Protein AF-0000000074538645 (afdb_homodimer)

Foldseek 3Di:
DAEEEEEWADEPVQQAIPSLLCLLCVQLVYHYAYQHAWYQDDDLVDTPDIGGDDLVSSLVSVVVDVVPDDHLEYEYYEHAEQSNLVSVLVCLVVDPHAYEYAHNQAAPVGHGRHDPVCLVSSLVSQLSHQEYEAEPNNCCSNPVVDLQAGSHKYWYWFDDDPQKTWIWIAGRVGDIDIDIDGDAPPDERRRLSRSLRSQLRSCRSVPDDSVVSNNVSVVQSRVQRNVADQDPVGRHHGDSNDHD/DAEEEEEWADEPVQQAIPSLLCLLCVQLVYHYAYQHAWYFDDDLVDTPDIGGDDLVSSLVSVVVDVVPDDHLEYEYYEHAEQSNLVSVLVCLVVDPHAYEYAHNQAAPVGHGRHDPVCLVSSLVSQLSHQEYEAEPNNCCSNPVVDLQAGSHKYWYFFDDDPQKTWIWIAGRVGDIDIDIDGDAPPDERGRLSRSLRSQLRSCRSVPDDSVVSNNVSVVQSRVQRNVADQDPVGRHHGDSNDHD

Organism: Campylobacter curvus (strain 525.92) (NCBI:txid360105)

InterPro domains:
  IPR004399 Hydroxymethylpyrimidine kinase/phosphomethylpyrimidine kinase domain [cd01169] (3-228)
  IPR013749 Pyridoxamine kinase/Phosphomethylpyrimidine kinase [PF08543] (11-234)
  IPR029056 Ribokinase-like [G3DSA:3.40.1190.20] (1-244)
  IPR029056 Ribokinase-like [SSF53613] (1-242)

Sequence (488 aa):
MKNILIIAGSDSAGGAGAQADIKTCEAFGCYSATAITVFVCENTQVTYDISSVPASCVDSQIRGITEELKIDAVKIGMLFDVQTIKVVEKWLPKFNVPIVIDPVCISKSNVKLIKDDAIDALRGILKFATIATPNRYEAQALFHNDFSSLVCDVIVKKHVVNGESIDTLHKKDGSQLNFATALADPFIMHGAGCTFSTAIACCLAQGLSLEESVTKAKNYVYQAIKTGLETKFGKTLLNHKVKIMKNILIIAGSDSAGGAGAQADIKTCEAFGCYSATAITVFVCENTQVTYDISSVPASCVDSQIRGITEELKIDAVKIGMLFDVQTIKVVEKWLPKFNVPIVIDPVCISKSNVKLIKDDAIDALRGILKFATIATPNRYEAQALFHNDFSSLVCDVIVKKHVVNGESIDTLHKKDGSQLNFATALADPFIMHGAGCTFSTAIACCLAQGLSLEESVTKAKNYVYQAIKTGLETKFGKTLLNHKVKI

pLDDT: mean 96.03, std 3.5, range [77.62, 99.0]

Nearest PDB structures (foldseek):
  8g1h-assembly1_A-2  TM=9.348E-01  e=2.053E-27  synthetic construct
  1ub0-assembly1_A-2  TM=8.855E-01  e=4.265E-23  Thermus thermophilus
  7r8y-assembly1_A  TM=8.612E-01  e=1.061E-20  synthetic construct
  3rm5-assembly1_B  TM=8.692E-01  e=3.159E-20  Saccharomyces cerevisiae
  1jxh-assembly1_B  TM=8.414E-01  e=2.636E-19  Salmonella enterica subsp. enterica serovar Typhimurium

Secondary structure (DSSP, 8-state):
--EEEEEEEEETTSSSHHHHHHHHHHHTT-EEEEEEEEEEEE-SS-EEEEEEPPHHHHHHHHHHHHHH---SEEEE----SHHHHHHHHHHGGG--S-EEE---SB-TTS-B-S-GGGHHHHHHHGGG-SEE--BHHHHHHHHTT--SS-SSEEEEEEEEETTEEEEEEEPTTS-EEEEEEEPPSS---TTHHHHHHHHHHHHHHTT--HHHHHHHHHHHHHHHHHT-EEETTEEEE--TT---/--EEEEEEEEETTSSSHHHHHHHHHHHTT-EEEEEEEEEEEE-SS-EEEEEEPPHHHHHHHHHHHHHH---SEEEE----SHHHHHHHHHHGGG--S-EEE---SB-TTS-B-S-GGGHHHHHHHGGG-SEE--BHHHHHHHHTT--SS-SSEEEEEEEEETTEEEEEEEPTTS-EEEEEEEPPSS---TTHHHHHHHHHHHHHHTT--HHHHHHHHHHHHHHHHHT-EEETTEEEE--TT---

Solvent-accessible surface area (backbone atoms only — not comparable to full-atom values): 24061 Å² total; per-residue (Å²): 124,46,29,33,41,33,38,15,18,35,26,15,46,23,43,21,37,44,44,20,30,44,44,33,26,55,54,72,61,30,44,50,24,43,25,60,39,28,38,38,16,18,42,100,86,47,78,79,44,76,44,82,46,58,39,68,55,34,47,43,14,47,49,24,29,60,71,35,42,69,70,35,16,32,29,35,37,34,57,49,38,47,63,44,44,52,49,50,52,70,52,53,83,77,54,94,46,54,24,28,35,27,56,56,41,40,42,98,83,70,42,77,53,41,43,78,82,19,53,62,54,54,54,63,51,41,58,71,25,53,29,34,50,27,40,62,66,33,32,41,74,72,43,65,73,53,66,82,79,43,67,30,26,35,35,39,41,66,39,81,54,96,68,22,34,33,30,40,36,40,34,54,89,62,51,73,48,78,46,75,46,70,56,52,60,51,82,51,66,57,25,47,64,43,32,31,42,37,33,28,28,53,32,43,43,71,66,43,52,69,68,58,13,48,52,52,16,51,52,49,45,43,51,12,27,47,56,35,34,76,41,74,87,39,62,55,32,56,26,59,79,54,87,125,125,46,29,34,41,34,38,15,18,37,26,15,46,23,42,21,37,43,44,21,32,44,44,35,27,54,55,72,60,32,44,49,25,41,22,60,38,30,39,39,16,18,42,101,87,46,78,78,45,77,45,81,45,59,39,67,57,34,47,42,14,46,50,23,29,59,72,35,43,68,70,34,16,32,30,35,37,32,58,49,37,47,64,45,44,53,49,48,53,70,52,52,83,75,56,94,45,55,23,28,35,28,56,55,42,39,42,99,82,69,43,77,52,41,44,77,82,19,53,62,54,54,55,63,52,41,62,71,24,53,30,35,51,27,39,64,65,33,33,40,73,72,43,66,72,55,66,82,80,43,69,30,26,35,34,40,40,71,40,81,53,96,69,22,32,33,29,40,35,41,33,53,89,61,51,73,49,78,45,76,45,69,56,52,62,52,79,49,66,56,25,46,63,44,34,30,42,36,34,27,27,53,32,44,43,70,67,44,52,70,68,56,13,48,52,53,16,52,52,49,46,42,50,13,27,47,56,36,35,76,43,74,87,39,61,54,32,56,27,58,80,55,88,126

Structure (mmCIF, N/CA/C/O backbone):
data_AF-0000000074538645-model_v1
#
loop_
_entity.id
_entity.type
_entity.pdbx_description
1 polymer 'hydroxymethylpyrimidine kinase'
#
loop_
_atom_site.group_PDB
_atom_site.id
_atom_site.type_symbol
_atom_site.label_atom_id
_atom_site.label_alt_id
_atom_site.label_comp_id
_atom_site.label_asym_id
_atom_site.label_entity_id
_atom_site.label_seq_id
_atom_site.pdbx_PDB_ins_code
_atom_site.Cartn_x
_atom_site.Cartn_y
_atom_site.Cartn_z
_atom_site.occupancy
_atom_site.B_iso_or_equiv
_atom_site.auth_seq_id
_atom_site.auth_comp_id
_atom_site.auth_asym_id
_atom_site.auth_atom_id
_atom_site.pdbx_PDB_model_num
ATOM 1 N N . MET A 1 1 ? -16.359 -1.469 -9.141 1 92.12 1 MET A N 1
ATOM 2 C CA . MET A 1 1 ? -14.922 -1.64 -8.945 1 92.12 1 MET A CA 1
ATOM 3 C C . MET A 1 1 ? -14.617 -2.969 -8.258 1 92.12 1 MET A C 1
ATOM 5 O O . MET A 1 1 ? -15.344 -3.383 -7.352 1 92.12 1 MET A O 1
ATOM 9 N N . LYS A 1 2 ? -13.695 -3.842 -8.805 1 98.12 2 LYS A N 1
ATOM 10 C CA . LYS A 1 2 ? -13.359 -5.148 -8.242 1 98.12 2 LYS A CA 1
ATOM 11 C C . LYS A 1 2 ? -12.43 -5.012 -7.043 1 98.12 2 LYS A C 1
ATOM 13 O O . LYS A 1 2 ? -11.461 -4.246 -7.082 1 98.12 2 LYS A O 1
ATOM 18 N N . ASN A 1 3 ? -12.781 -5.703 -5.961 1 98.62 3 ASN A N 1
ATOM 19 C CA . ASN A 1 3 ? -11.992 -5.672 -4.734 1 98.62 3 ASN A CA 1
ATOM 20 C C . ASN A 1 3 ? -11.031 -6.855 -4.656 1 98.62 3 ASN A C 1
ATOM 22 O O . ASN A 1 3 ? -11.453 -8.008 -4.68 1 98.62 3 ASN A O 1
ATOM 26 N N . ILE A 1 4 ? -9.773 -6.539 -4.527 1 98.88 4 ILE A N 1
ATOM 27 C CA . ILE A 1 4 ? -8.742 -7.562 -4.422 1 98.88 4 ILE A CA 1
ATOM 28 C C . ILE A 1 4 ? -8.234 -7.637 -2.982 1 98.88 4 ILE A C 1
ATOM 30 O O . ILE A 1 4 ? -7.754 -6.645 -2.434 1 98.88 4 ILE A O 1
ATOM 34 N N . LEU A 1 5 ? -8.336 -8.789 -2.33 1 98.88 5 LEU A N 1
ATOM 35 C CA . LEU A 1 5 ? -7.684 -9.047 -1.051 1 98.88 5 LEU A CA 1
ATOM 36 C C . LEU A 1 5 ? -6.238 -9.484 -1.255 1 98.88 5 LEU A C 1
ATOM 38 O O . LEU A 1 5 ? -5.98 -10.539 -1.84 1 98.88 5 LEU A O 1
ATOM 42 N N . ILE A 1 6 ? -5.379 -8.664 -0.814 1 98.88 6 ILE A N 1
ATOM 43 C CA . ILE A 1 6 ? -3.951 -8.953 -0.901 1 98.88 6 ILE A CA 1
ATOM 44 C C . ILE A 1 6 ? -3.436 -9.43 0.455 1 98.88 6 ILE A C 1
ATOM 46 O O . ILE A 1 6 ? -3.531 -8.703 1.45 1 98.88 6 ILE A O 1
ATOM 50 N N . ILE A 1 7 ? -2.932 -10.609 0.54 1 98.88 7 ILE A N 1
ATOM 51 C CA . ILE A 1 7 ? -2.242 -11.148 1.705 1 98.88 7 ILE A CA 1
ATOM 52 C C . ILE A 1 7 ? -0.761 -11.344 1.385 1 98.88 7 ILE A C 1
ATOM 54 O O . ILE A 1 7 ? -0.385 -12.305 0.715 1 98.88 7 ILE A O 1
ATOM 58 N N . ALA A 1 8 ? 0.066 -10.438 1.857 1 98.56 8 ALA A N 1
ATOM 59 C CA . ALA A 1 8 ? 1.446 -10.461 1.381 1 98.56 8 ALA A CA 1
ATOM 60 C C . ALA A 1 8 ? 2.365 -9.703 2.336 1 98.56 8 ALA A C 1
ATOM 62 O O . ALA A 1 8 ? 1.897 -9.039 3.268 1 98.56 8 ALA A O 1
ATOM 63 N N . GLY A 1 9 ? 3.627 -9.875 2.158 1 97.94 9 GLY A N 1
ATOM 64 C CA . GLY A 1 9 ? 4.609 -9.109 2.908 1 97.94 9 GLY A CA 1
ATOM 65 C C . GLY A 1 9 ? 4.703 -7.664 2.459 1 97.94 9 GLY A C 1
ATOM 66 O O . GLY A 1 9 ? 4.172 -7.297 1.409 1 97.94 9 GLY A O 1
ATOM 67 N N . SER A 1 10 ? 5.355 -6.891 3.322 1 97.88 10 SER A N 1
ATOM 68 C CA . SER A 1 10 ? 5.598 -5.477 3.043 1 97.88 10 SER A CA 1
ATOM 69 C C . SER A 1 10 ? 7.047 -5.234 2.631 1 97.88 10 SER A C 1
ATOM 71 O O . SER A 1 10 ? 7.973 -5.66 3.324 1 97.88 10 SER A O 1
ATOM 73 N N . ASP A 1 11 ? 7.191 -4.617 1.518 1 96.44 11 ASP A N 1
ATOM 74 C CA . ASP A 1 11 ? 8.484 -4.121 1.053 1 96.44 11 ASP A CA 1
ATOM 75 C C . ASP A 1 11 ? 8.594 -2.607 1.244 1 96.44 11 ASP A C 1
ATOM 77 O O . ASP A 1 11 ? 7.988 -1.837 0.495 1 96.44 11 ASP A O 1
ATOM 81 N N . SER A 1 12 ? 9.461 -2.174 2.102 1 93.19 12 SER A N 1
ATOM 82 C CA . SER A 1 12 ? 9.539 -0.77 2.494 1 93.19 12 SER A CA 1
ATOM 83 C C . SER A 1 12 ? 9.875 0.12 1.302 1 93.19 12 SER A C 1
ATOM 85 O O . SER A 1 12 ? 9.305 1.206 1.152 1 93.19 12 SER A O 1
ATOM 87 N N . ALA A 1 13 ? 10.664 -0.331 0.409 1 93.88 13 ALA A N 1
ATOM 88 C CA . ALA A 1 13 ? 11.102 0.474 -0.729 1 93.88 13 ALA A CA 1
ATOM 89 C C . ALA A 1 13 ? 9.977 0.643 -1.745 1 93.88 13 ALA A C 1
ATOM 91 O O . ALA A 1 13 ? 10.039 1.517 -2.613 1 93.88 13 ALA A O 1
ATOM 92 N N . GLY A 1 14 ? 8.969 -0.207 -1.616 1 95 14 GLY A N 1
ATOM 93 C CA . GLY A 1 14 ? 7.742 -0.015 -2.377 1 95 14 GLY A CA 1
ATOM 94 C C . GLY A 1 14 ? 7.781 -0.667 -3.746 1 95 14 GLY A C 1
ATOM 95 O O . GLY A 1 14 ? 6.871 -0.48 -4.555 1 95 14 GLY A O 1
ATOM 96 N N . GLY A 1 15 ? 8.844 -1.394 -4.02 1 96.19 15 GLY A N 1
ATOM 97 C CA . GLY A 1 15 ? 9 -2 -5.336 1 96.19 15 GLY A CA 1
ATOM 98 C C . GLY A 1 15 ? 8.438 -3.406 -5.41 1 96.19 15 GLY A C 1
ATOM 99 O O . GLY A 1 15 ? 8.211 -3.934 -6.504 1 96.19 15 GLY A O 1
ATOM 100 N N . ALA A 1 16 ? 8.219 -4.02 -4.309 1 97.06 16 ALA A N 1
ATOM 101 C CA . ALA A 1 16 ? 7.664 -5.363 -4.199 1 97.06 16 ALA A CA 1
ATOM 102 C C . ALA A 1 16 ? 6.621 -5.441 -3.09 1 97.06 16 ALA A C 1
ATOM 104 O O . ALA A 1 16 ? 6.113 -4.41 -2.637 1 97.06 16 ALA A O 1
ATOM 105 N N . GLY A 1 17 ? 6.168 -6.617 -2.814 1 97.69 17 GLY A N 1
ATOM 106 C CA . GLY A 1 17 ? 5.27 -6.816 -1.688 1 97.69 17 GLY A CA 1
ATOM 107 C C . GLY A 1 17 ? 3.908 -6.172 -1.888 1 97.69 17 GLY A C 1
ATOM 108 O O . GLY A 1 17 ? 3.471 -5.973 -3.023 1 97.69 17 GLY A O 1
ATOM 109 N N . ALA A 1 18 ? 3.281 -5.902 -0.729 1 98.5 18 ALA A N 1
ATOM 110 C CA . ALA A 1 18 ? 1.939 -5.328 -0.724 1 98.5 18 ALA A CA 1
ATOM 111 C C . ALA A 1 18 ? 1.924 -3.967 -1.415 1 98.5 18 ALA A C 1
ATOM 113 O O . ALA A 1 18 ? 0.933 -3.598 -2.051 1 98.5 18 ALA A O 1
ATOM 114 N N . GLN A 1 19 ? 3.061 -3.242 -1.315 1 98.56 19 GLN A N 1
ATOM 115 C CA . GLN A 1 19 ? 3.152 -1.935 -1.957 1 98.56 19 GLN A CA 1
ATOM 116 C C . GLN A 1 19 ? 3.047 -2.057 -3.475 1 98.56 19 GLN A C 1
ATOM 118 O O . GLN A 1 19 ? 2.281 -1.331 -4.109 1 98.56 19 GLN A O 1
ATOM 123 N N . ALA A 1 20 ? 3.783 -3 -4.031 1 98.5 20 ALA A N 1
ATOM 124 C CA . ALA A 1 20 ? 3.689 -3.252 -5.469 1 98.5 20 ALA A CA 1
ATOM 125 C C . ALA A 1 20 ? 2.299 -3.754 -5.848 1 98.5 20 ALA A C 1
ATOM 127 O O . ALA A 1 20 ? 1.786 -3.426 -6.922 1 98.5 20 ALA A O 1
ATOM 128 N N . ASP A 1 21 ? 1.73 -4.555 -4.98 1 98.81 21 ASP A N 1
ATOM 129 C CA . ASP A 1 21 ? 0.391 -5.082 -5.227 1 98.81 21 ASP A CA 1
ATOM 130 C C . ASP A 1 21 ? -0.635 -3.955 -5.309 1 98.81 21 ASP A C 1
ATOM 132 O O . ASP A 1 21 ? -1.47 -3.934 -6.215 1 98.81 21 ASP A O 1
ATOM 136 N N . ILE A 1 22 ? -0.554 -3.033 -4.359 1 98.81 22 ILE A N 1
ATOM 137 C CA . ILE A 1 22 ? -1.478 -1.903 -4.348 1 98.81 22 ILE A CA 1
ATOM 138 C C . ILE A 1 22 ? -1.308 -1.082 -5.621 1 98.81 22 ILE A C 1
ATOM 140 O O . ILE A 1 22 ? -2.293 -0.728 -6.273 1 98.81 22 ILE A O 1
ATOM 144 N N . LYS A 1 23 ? -0.077 -0.756 -6 1 98.69 23 LYS A N 1
ATOM 145 C CA . LYS A 1 23 ? 0.194 0.015 -7.207 1 98.69 23 LYS A CA 1
ATOM 146 C C . LYS A 1 23 ? -0.346 -0.697 -8.445 1 98.69 23 LYS A C 1
ATOM 148 O O . LYS A 1 23 ? -0.888 -0.057 -9.352 1 98.69 23 LYS A O 1
ATOM 153 N N . THR A 1 24 ? -0.209 -2.025 -8.484 1 98.75 24 THR A N 1
ATOM 154 C CA . THR A 1 24 ? -0.714 -2.811 -9.602 1 98.75 24 THR A CA 1
ATOM 155 C C . THR A 1 24 ? -2.236 -2.74 -9.672 1 98.75 24 THR A C 1
ATOM 157 O O . THR A 1 24 ? -2.811 -2.561 -10.742 1 98.75 24 THR A O 1
ATOM 160 N N . CYS A 1 25 ? -2.908 -2.871 -8.516 1 98.69 25 CYS A N 1
ATOM 161 C CA . CYS A 1 25 ? -4.363 -2.77 -8.477 1 98.69 25 CYS A CA 1
ATOM 162 C C . CYS A 1 25 ? -4.828 -1.418 -9.008 1 98.69 25 CYS A C 1
ATOM 164 O O . CYS A 1 25 ? -5.801 -1.344 -9.766 1 98.69 25 CYS A O 1
ATOM 166 N N . GLU A 1 26 ? -4.086 -0.381 -8.578 1 97.81 26 GLU A N 1
ATOM 167 C CA . GLU A 1 26 ? -4.434 0.942 -9.086 1 97.81 26 GLU A CA 1
ATOM 168 C C . GLU A 1 26 ? -4.344 0.987 -10.609 1 97.81 26 GLU A C 1
ATOM 170 O O . GLU A 1 26 ? -5.219 1.554 -11.273 1 97.81 26 GLU A O 1
ATOM 175 N N . ALA A 1 27 ? -3.312 0.423 -11.141 1 97.81 27 ALA A N 1
ATOM 176 C CA . ALA A 1 27 ? -3.111 0.427 -12.586 1 97.81 27 ALA A CA 1
ATOM 177 C C . ALA A 1 27 ? -4.238 -0.312 -13.305 1 97.81 27 ALA A C 1
ATOM 179 O O . ALA A 1 27 ? -4.645 0.075 -14.398 1 97.81 27 ALA A O 1
ATOM 180 N N . PHE A 1 28 ? -4.773 -1.33 -12.719 1 98.19 28 PHE A N 1
ATOM 181 C CA . PHE A 1 28 ? -5.77 -2.176 -13.367 1 98.19 28 PHE A CA 1
ATOM 182 C C . PHE A 1 28 ? -7.18 -1.734 -12.984 1 98.19 28 PHE A C 1
ATOM 184 O O . PHE A 1 28 ? -8.156 -2.389 -13.344 1 98.19 28 PHE A O 1
ATOM 191 N N . GLY A 1 29 ? -7.309 -0.666 -12.203 1 97 29 GLY A N 1
ATOM 192 C CA . GLY A 1 29 ? -8.609 -0.129 -11.836 1 97 29 GLY A CA 1
ATOM 193 C C . GLY A 1 29 ? -9.32 -0.963 -10.789 1 97 29 GLY A C 1
ATOM 194 O O . GLY A 1 29 ? -10.555 -1.032 -10.781 1 97 29 GLY A O 1
ATOM 195 N N . CYS A 1 30 ? -8.617 -1.635 -9.961 1 98.25 30 CYS A N 1
ATOM 196 C CA . CYS A 1 30 ? -9.172 -2.449 -8.883 1 98.25 30 CYS A CA 1
ATOM 197 C C . CYS A 1 30 ? -8.898 -1.812 -7.523 1 98.25 30 CYS A C 1
ATOM 199 O O . CYS A 1 30 ? -7.98 -1.005 -7.383 1 98.25 30 CYS A O 1
ATOM 201 N N . TYR A 1 31 ? -9.758 -2.074 -6.57 1 98.44 31 TYR A N 1
ATOM 202 C CA . TYR A 1 31 ? -9.539 -1.679 -5.184 1 98.44 31 TYR A CA 1
ATOM 203 C C . TYR A 1 31 ? -8.742 -2.74 -4.434 1 98.44 31 TYR A C 1
ATOM 205 O O . TYR A 1 31 ? -8.977 -3.939 -4.609 1 98.44 31 TYR A O 1
ATOM 213 N N . SER A 1 32 ? -7.797 -2.281 -3.633 1 98.31 32 SER A N 1
ATOM 214 C CA . SER A 1 32 ? -6.965 -3.242 -2.914 1 98.31 32 SER A CA 1
ATOM 215 C C . SER A 1 32 ? -7.102 -3.07 -1.405 1 98.31 32 SER A C 1
ATOM 217 O O . SER A 1 32 ? -7.031 -1.951 -0.894 1 98.31 32 SER A O 1
ATOM 219 N N . ALA A 1 33 ? -7.328 -4.098 -0.748 1 98.25 33 ALA A N 1
ATOM 220 C CA . ALA A 1 33 ? -7.172 -4.242 0.697 1 98.25 33 ALA A CA 1
ATOM 221 C C . ALA A 1 33 ? -6.039 -5.215 1.03 1 98.25 33 ALA A C 1
ATOM 223 O O . ALA A 1 33 ? -5.789 -6.164 0.287 1 98.25 33 ALA A O 1
ATOM 224 N N . THR A 1 34 ? -5.336 -4.898 2.137 1 98.44 34 THR A N 1
ATOM 225 C CA . THR A 1 34 ? -4.121 -5.676 2.336 1 98.44 34 THR A CA 1
ATOM 226 C C . THR A 1 34 ? -4.059 -6.23 3.756 1 98.44 34 THR A C 1
ATOM 228 O O . THR A 1 34 ? -4.406 -5.539 4.715 1 98.44 34 THR A O 1
ATOM 231 N N . ALA A 1 35 ? -3.719 -7.445 3.895 1 98.38 35 ALA A N 1
ATOM 232 C CA . ALA A 1 35 ? -3.242 -8.078 5.121 1 98.38 35 ALA A CA 1
ATOM 233 C C . ALA A 1 35 ? -1.743 -8.352 5.051 1 98.38 35 ALA A C 1
ATOM 235 O O . ALA A 1 35 ? -1.306 -9.273 4.355 1 98.38 35 ALA A O 1
ATOM 236 N N . ILE A 1 36 ? -0.997 -7.551 5.773 1 98.44 36 ILE A N 1
ATOM 237 C CA . ILE A 1 36 ? 0.459 -7.645 5.75 1 98.44 36 ILE A CA 1
ATOM 238 C C . ILE A 1 36 ? 0.918 -8.805 6.621 1 98.44 36 ILE A C 1
ATOM 240 O O . ILE A 1 36 ? 0.479 -8.945 7.766 1 98.44 36 ILE A O 1
ATOM 244 N N . THR A 1 37 ? 1.851 -9.578 6.117 1 98.06 37 THR A N 1
ATOM 245 C CA . THR A 1 37 ? 2.193 -10.828 6.785 1 98.06 37 THR A CA 1
ATOM 246 C C . THR A 1 37 ? 3.607 -10.766 7.359 1 98.06 37 THR A C 1
ATOM 248 O O . THR A 1 37 ? 3.945 -11.516 8.281 1 98.06 37 THR A O 1
ATOM 251 N N . VAL A 1 38 ? 4.426 -9.992 6.789 1 97.38 38 VAL A N 1
ATOM 252 C CA . VAL A 1 38 ? 5.832 -9.891 7.156 1 97.38 38 VAL A CA 1
ATOM 253 C C . VAL A 1 38 ? 6.41 -8.578 6.637 1 97.38 38 VAL A C 1
ATOM 255 O O . VAL A 1 38 ? 5.949 -8.047 5.621 1 97.38 38 VAL A O 1
ATOM 258 N N . PHE A 1 39 ? 7.387 -8.031 7.383 1 96.38 39 PHE A N 1
ATOM 259 C CA . PHE A 1 39 ? 8.156 -6.883 6.914 1 96.38 39 PHE A CA 1
ATOM 260 C C . PHE A 1 39 ? 9.492 -7.332 6.332 1 96.38 39 PHE A C 1
ATOM 262 O O . PHE A 1 39 ? 10.273 -8.016 7 1 96.38 39 PHE A O 1
ATOM 269 N N . VAL A 1 40 ? 9.648 -6.992 5.145 1 95 40 VAL A N 1
ATOM 270 C CA . VAL A 1 40 ? 10.984 -7.09 4.555 1 95 40 VAL A CA 1
ATOM 271 C C . VAL A 1 40 ? 11.586 -5.695 4.41 1 95 40 VAL A C 1
ATOM 273 O O . VAL A 1 40 ? 11.289 -4.977 3.457 1 95 40 VAL A O 1
ATOM 276 N N . CYS A 1 41 ? 12.383 -5.367 5.371 1 94.44 41 CYS A N 1
ATOM 277 C CA . CYS A 1 41 ? 13.086 -4.09 5.344 1 94.44 41 CYS A CA 1
ATOM 278 C C . CYS A 1 41 ? 14.336 -4.172 4.473 1 94.44 41 CYS A C 1
ATOM 280 O O . CYS A 1 41 ? 15.383 -4.633 4.93 1 94.44 41 CYS A O 1
ATOM 282 N N . GLU A 1 42 ? 14.117 -3.656 3.242 1 90.5 42 GLU A N 1
ATOM 283 C CA . GLU A 1 42 ? 15.18 -3.877 2.268 1 90.5 42 GLU A CA 1
ATOM 284 C C . GLU A 1 42 ? 15.211 -2.766 1.222 1 90.5 42 GLU A C 1
ATOM 286 O O . GLU A 1 42 ? 14.328 -1.908 1.194 1 90.5 42 GLU A O 1
ATOM 291 N N . ASN A 1 43 ? 16.281 -2.682 0.558 1 90.5 43 ASN A N 1
ATOM 292 C CA . ASN A 1 43 ? 16.344 -2.092 -0.775 1 90.5 43 ASN A CA 1
ATOM 293 C C . ASN A 1 43 ? 16.672 -3.137 -1.836 1 90.5 43 ASN A C 1
ATOM 295 O O . ASN A 1 43 ? 16.594 -4.34 -1.576 1 90.5 43 ASN A O 1
ATOM 299 N N . THR A 1 44 ? 16.859 -2.623 -3.088 1 91 44 THR A N 1
ATOM 300 C CA . THR A 1 44 ? 17.016 -3.588 -4.172 1 91 44 THR A CA 1
ATOM 301 C C . THR A 1 44 ? 18.359 -4.293 -4.074 1 91 44 THR A C 1
ATOM 303 O O . THR A 1 44 ? 18.609 -5.285 -4.766 1 91 44 THR A O 1
ATOM 306 N N . GLN A 1 45 ? 19.25 -3.861 -3.117 1 90 45 GLN A N 1
ATOM 307 C CA . GLN A 1 45 ? 20.594 -4.422 -3.014 1 90 45 GLN A CA 1
ATOM 308 C C . GLN A 1 45 ? 20.75 -5.242 -1.737 1 90 45 GLN A C 1
ATOM 310 O O . GLN A 1 45 ? 21.547 -6.184 -1.692 1 90 45 GLN A O 1
ATOM 315 N N . VAL A 1 46 ? 20.062 -4.805 -0.705 1 88.75 46 VAL A N 1
ATOM 316 C CA . VAL A 1 46 ? 20.328 -5.352 0.621 1 88.75 46 VAL A CA 1
ATOM 317 C C . VAL A 1 46 ? 19.016 -5.555 1.373 1 88.75 46 VAL A C 1
ATOM 319 O O . VAL A 1 46 ? 18.109 -4.715 1.303 1 88.75 46 VAL A O 1
ATOM 322 N N . THR A 1 47 ? 18.875 -6.73 2 1 90.19 47 THR A N 1
ATOM 323 C CA . THR A 1 47 ? 17.828 -6.926 3.006 1 90.19 47 THR A CA 1
ATOM 324 C C . THR A 1 47 ? 18.359 -6.613 4.402 1 90.19 47 THR A C 1
ATOM 326 O O . THR A 1 47 ? 19.281 -7.285 4.887 1 90.19 47 THR A O 1
ATOM 329 N N . TYR A 1 48 ? 17.844 -5.672 5.105 1 89.94 48 TYR A N 1
ATOM 330 C CA . TYR A 1 48 ? 18.328 -5.207 6.406 1 89.94 48 TYR A CA 1
ATOM 331 C C . TYR A 1 48 ? 17.672 -6 7.535 1 89.94 48 TYR A C 1
ATOM 333 O O . TYR A 1 48 ? 18.312 -6.262 8.562 1 89.94 48 TYR A O 1
ATOM 341 N N . ASP A 1 49 ? 16.484 -6.305 7.281 1 91.75 49 ASP A N 1
ATOM 342 C CA . ASP A 1 49 ? 15.711 -6.949 8.344 1 91.75 49 ASP A CA 1
ATOM 343 C C . ASP A 1 49 ? 14.477 -7.645 7.777 1 91.75 49 ASP A C 1
ATOM 345 O O . ASP A 1 49 ? 13.93 -7.219 6.758 1 91.75 49 ASP A O 1
ATOM 349 N N . ILE A 1 50 ? 14.156 -8.781 8.344 1 92.19 50 ILE A N 1
ATOM 350 C CA . ILE A 1 50 ? 12.875 -9.453 8.133 1 92.19 50 ILE A CA 1
ATOM 351 C C . ILE A 1 50 ? 12.148 -9.609 9.469 1 92.19 50 ILE A C 1
ATOM 353 O O . ILE A 1 50 ? 12.68 -10.219 10.398 1 92.19 50 ILE A O 1
ATOM 357 N N . SER A 1 51 ? 11.023 -9 9.594 1 92.56 51 SER A N 1
ATOM 358 C CA . SER A 1 51 ? 10.273 -9.008 10.844 1 92.56 51 SER A CA 1
ATOM 359 C C . SER A 1 51 ? 8.883 -9.609 10.656 1 92.56 51 SER A C 1
ATOM 361 O O . SER A 1 51 ? 8.094 -9.109 9.852 1 92.56 51 SER A O 1
ATOM 363 N N . SER A 1 52 ? 8.594 -10.594 11.484 1 92.88 52 SER A N 1
ATOM 364 C CA . SER A 1 52 ? 7.301 -11.25 11.367 1 92.88 52 SER A CA 1
ATOM 365 C C . SER A 1 52 ? 6.184 -10.391 11.938 1 92.88 52 SER A C 1
ATOM 367 O O . SER A 1 52 ? 6.406 -9.609 12.867 1 92.88 52 SER A O 1
ATOM 369 N N . VAL A 1 53 ? 5.066 -10.492 11.352 1 95.88 53 VAL A N 1
ATOM 370 C CA . VAL A 1 53 ? 3.818 -9.992 11.914 1 95.88 53 VAL A CA 1
ATOM 371 C C . VAL A 1 53 ? 3.096 -11.109 12.656 1 95.88 53 VAL A C 1
ATOM 373 O O . VAL A 1 53 ? 2.961 -12.219 12.133 1 95.88 53 VAL A O 1
ATOM 376 N N . PRO A 1 54 ? 2.672 -10.836 13.891 1 96.06 54 PRO A N 1
ATOM 377 C CA . PRO A 1 54 ? 1.971 -11.906 14.609 1 96.06 54 PRO A CA 1
ATOM 378 C C . PRO A 1 54 ? 0.784 -12.453 13.82 1 96.06 54 PRO A C 1
ATOM 380 O O . PRO A 1 54 ? 0.021 -11.688 13.227 1 96.06 54 PRO A O 1
ATOM 383 N N . ALA A 1 55 ? 0.647 -13.82 13.859 1 97.19 55 ALA A N 1
ATOM 384 C CA . ALA A 1 55 ? -0.408 -14.484 13.102 1 97.19 55 ALA A CA 1
ATOM 385 C C . ALA A 1 55 ? -1.784 -13.953 13.492 1 97.19 55 ALA A C 1
ATOM 387 O O . ALA A 1 55 ? -2.68 -13.852 12.648 1 97.19 55 ALA A O 1
ATOM 388 N N . SER A 1 56 ? -1.953 -13.633 14.75 1 97.06 56 SER A N 1
ATOM 389 C CA . SER A 1 56 ? -3.223 -13.094 15.227 1 97.06 56 SER A CA 1
ATOM 390 C C . SER A 1 56 ? -3.537 -11.75 14.57 1 97.06 56 SER A C 1
ATOM 392 O O . SER A 1 56 ? -4.699 -11.438 14.312 1 97.06 56 SER A O 1
ATOM 394 N N . CYS A 1 57 ? -2.479 -10.953 14.344 1 96.81 57 CYS A N 1
ATOM 395 C CA . CYS A 1 57 ? -2.654 -9.68 13.648 1 96.81 57 CYS A CA 1
ATOM 396 C C . CYS A 1 57 ? -3.074 -9.906 12.203 1 96.81 57 CYS A C 1
ATOM 398 O O . CYS A 1 57 ? -3.959 -9.219 11.695 1 96.81 57 CYS A O 1
ATOM 400 N N . VAL A 1 58 ? -2.498 -10.891 11.555 1 97.94 58 VAL A N 1
ATOM 401 C CA . VAL A 1 58 ? -2.869 -11.234 10.188 1 97.94 58 VAL A CA 1
ATOM 402 C C . VAL A 1 58 ? -4.336 -11.648 10.133 1 97.94 58 VAL A C 1
ATOM 404 O O . VAL A 1 58 ? -5.086 -11.203 9.266 1 97.94 58 VAL A O 1
ATOM 407 N N . ASP A 1 59 ? -4.719 -12.445 11.117 1 98 59 ASP A N 1
ATOM 408 C CA . ASP A 1 59 ? -6.102 -12.898 11.227 1 98 59 ASP A CA 1
ATOM 409 C C . ASP A 1 59 ? -7.059 -11.711 11.359 1 98 59 ASP A C 1
ATOM 411 O O . ASP A 1 59 ? -8.078 -11.656 10.672 1 98 59 ASP A O 1
ATOM 415 N N . SER A 1 60 ? -6.707 -10.805 12.211 1 97.38 60 SER A N 1
ATOM 416 C CA . SER A 1 60 ? -7.539 -9.633 12.477 1 97.38 60 SER A CA 1
ATOM 417 C C . SER A 1 60 ? -7.652 -8.742 11.234 1 97.38 60 SER A C 1
ATOM 419 O O . SER A 1 60 ? -8.711 -8.172 10.977 1 97.38 60 SER A O 1
ATOM 421 N N . GLN A 1 61 ? -6.562 -8.578 10.523 1 97.69 61 GLN A N 1
ATOM 422 C CA . GLN A 1 61 ? -6.59 -7.809 9.281 1 97.69 61 GLN A CA 1
ATOM 423 C C . GLN A 1 61 ? -7.582 -8.398 8.289 1 97.69 61 GLN A C 1
ATOM 425 O O . GLN A 1 61 ? -8.438 -7.691 7.754 1 97.69 61 GLN A O 1
ATOM 430 N N . ILE A 1 62 ? -7.469 -9.719 8.062 1 98.12 62 ILE A N 1
ATOM 431 C CA . ILE A 1 62 ? -8.328 -10.383 7.086 1 98.12 62 ILE A CA 1
ATOM 432 C C . ILE A 1 62 ? -9.789 -10.281 7.523 1 98.12 62 ILE A C 1
ATOM 434 O O . ILE A 1 62 ? -10.672 -10.039 6.703 1 98.12 62 ILE A O 1
ATOM 438 N N . ARG A 1 63 ? -10.031 -10.422 8.781 1 96.5 63 ARG A N 1
ATOM 439 C CA . ARG A 1 63 ? -11.383 -10.312 9.32 1 96.5 63 ARG A CA 1
ATOM 440 C C . ARG A 1 63 ? -11.984 -8.945 9.008 1 96.5 63 ARG A C 1
ATOM 442 O O . ARG A 1 63 ? -13.102 -8.852 8.484 1 96.5 63 ARG A O 1
ATOM 449 N N . GLY A 1 64 ? -11.242 -7.891 9.344 1 95.44 64 GLY A N 1
ATOM 450 C CA . GLY A 1 64 ? -11.727 -6.547 9.062 1 95.44 64 GLY A CA 1
ATOM 451 C C . GLY A 1 64 ? -12.047 -6.316 7.598 1 95.44 64 GLY A C 1
ATOM 452 O O . GLY A 1 64 ? -13.062 -5.699 7.27 1 95.44 64 GLY A O 1
ATOM 453 N N . ILE A 1 65 ? -11.242 -6.82 6.727 1 97.44 65 ILE A N 1
ATOM 454 C CA . ILE A 1 65 ? -11.398 -6.66 5.285 1 97.44 65 ILE A CA 1
ATOM 455 C C . ILE A 1 65 ? -12.656 -7.391 4.82 1 97.44 65 ILE A C 1
ATOM 457 O O . ILE A 1 65 ? -13.5 -6.812 4.129 1 97.44 65 ILE A O 1
ATOM 461 N N . THR A 1 66 ? -12.797 -8.641 5.211 1 96.94 66 THR A N 1
ATOM 462 C CA . THR A 1 66 ? -13.836 -9.516 4.672 1 96.94 66 THR A CA 1
ATOM 463 C C . THR A 1 66 ? -15.203 -9.109 5.203 1 96.94 66 THR A C 1
ATOM 465 O O . THR A 1 66 ? -16.219 -9.344 4.543 1 96.94 66 THR A O 1
ATOM 468 N N . GLU A 1 67 ? -15.227 -8.484 6.301 1 96.38 67 GLU A N 1
ATOM 469 C CA . GLU A 1 67 ? -16.5 -8.047 6.875 1 96.38 67 GLU A CA 1
ATOM 470 C C . GLU A 1 67 ? -17.078 -6.875 6.098 1 96.38 67 GLU A C 1
ATOM 472 O O . GLU A 1 67 ? -18.297 -6.691 6.055 1 96.38 67 GLU A O 1
ATOM 477 N N . GLU A 1 68 ? -16.297 -6.195 5.453 1 96.25 68 GLU A N 1
ATOM 478 C CA . GLU A 1 68 ? -16.766 -4.969 4.816 1 96.25 68 GLU A CA 1
ATOM 479 C C . GLU A 1 68 ? -16.781 -5.105 3.297 1 96.25 68 GLU A C 1
ATOM 481 O O . GLU A 1 68 ? -17.688 -4.609 2.629 1 96.25 68 GLU A O 1
ATOM 486 N N . LEU A 1 69 ? -15.805 -5.75 2.76 1 97.69 69 LEU A N 1
ATOM 487 C CA . LEU A 1 69 ? -15.633 -5.762 1.312 1 97.69 69 LEU A CA 1
ATOM 488 C C . LEU A 1 69 ? -16.156 -7.062 0.713 1 97.69 69 LEU A C 1
ATOM 490 O O . LEU A 1 69 ? -15.984 -8.133 1.295 1 97.69 69 LEU A O 1
ATOM 494 N N . LYS A 1 70 ? -16.844 -6.934 -0.378 1 97.88 70 LYS A N 1
ATOM 495 C CA . LYS A 1 70 ? -17.031 -8.094 -1.242 1 97.88 70 LYS A CA 1
ATOM 496 C C . LYS A 1 70 ? -15.742 -8.414 -2.01 1 97.88 70 LYS A C 1
ATOM 498 O O . LYS A 1 70 ? -15.32 -7.633 -2.869 1 97.88 70 LYS A O 1
ATOM 503 N N . ILE A 1 71 ? -15.211 -9.531 -1.716 1 98.5 71 ILE A N 1
ATOM 504 C CA . ILE A 1 71 ? -13.938 -9.891 -2.324 1 98.5 71 ILE A CA 1
ATOM 505 C C . ILE A 1 71 ? -14.18 -10.508 -3.699 1 98.5 71 ILE A C 1
ATOM 507 O O . ILE A 1 71 ? -14.984 -11.43 -3.84 1 98.5 71 ILE A O 1
ATOM 511 N N . ASP A 1 72 ? -13.406 -9.977 -4.715 1 98.88 72 ASP A N 1
ATOM 512 C CA . ASP A 1 72 ? -13.578 -10.461 -6.078 1 98.88 72 ASP A CA 1
ATOM 513 C C . ASP A 1 72 ? -12.414 -11.344 -6.5 1 98.88 72 ASP A C 1
ATOM 515 O O . ASP A 1 72 ? -12.516 -12.102 -7.469 1 98.88 72 ASP A O 1
ATOM 519 N N . ALA A 1 73 ? -11.32 -11.289 -5.836 1 98.94 73 ALA A N 1
ATOM 520 C CA . ALA A 1 73 ? -10.156 -12.156 -5.992 1 98.94 73 ALA A CA 1
ATOM 521 C C . ALA A 1 73 ? -9.227 -12.047 -4.785 1 98.94 73 ALA A C 1
ATOM 523 O O . ALA A 1 73 ? -9.258 -11.055 -4.059 1 98.94 73 ALA A O 1
ATOM 524 N N . VAL A 1 74 ? -8.422 -13.078 -4.566 1 98.94 74 VAL A N 1
ATOM 525 C CA . VAL A 1 74 ? -7.414 -13.102 -3.512 1 98.94 74 VAL A CA 1
ATOM 526 C C . VAL A 1 74 ? -6.027 -13.281 -4.129 1 98.94 74 VAL A C 1
ATOM 528 O O . VAL A 1 74 ? -5.832 -14.141 -4.992 1 98.94 74 VAL A O 1
ATOM 531 N N . LYS A 1 75 ? -5.16 -12.422 -3.809 1 98.94 75 LYS A N 1
ATOM 532 C CA . LYS A 1 75 ? -3.748 -12.578 -4.148 1 98.94 75 LYS A CA 1
ATOM 533 C C . LYS A 1 75 ? -2.908 -12.836 -2.902 1 98.94 75 LYS A C 1
ATOM 535 O O . LYS A 1 75 ? -2.938 -12.055 -1.951 1 98.94 75 LYS A O 1
ATOM 540 N N . ILE A 1 76 ? -2.197 -13.922 -2.879 1 98.94 76 ILE A N 1
ATOM 541 C CA . ILE A 1 76 ? -1.318 -14.297 -1.775 1 98.94 76 ILE A CA 1
ATOM 542 C C . ILE A 1 76 ? 0.139 -14.156 -2.211 1 98.94 76 ILE A C 1
ATOM 544 O O . ILE A 1 76 ? 0.528 -14.664 -3.266 1 98.94 76 ILE A O 1
ATOM 548 N N . GLY A 1 77 ? 0.875 -13.422 -1.425 1 98.56 77 GLY A N 1
ATOM 549 C CA . GLY A 1 77 ? 2.314 -13.297 -1.588 1 98.56 77 GLY A CA 1
ATOM 550 C C . GLY A 1 77 ? 3.1 -13.969 -0.474 1 98.56 77 GLY A C 1
ATOM 551 O O . GLY A 1 77 ? 2.768 -15.078 -0.053 1 98.56 77 GLY A O 1
ATOM 552 N N . MET A 1 78 ? 4.129 -13.352 -0.005 1 97.75 78 MET A N 1
ATOM 553 C CA . MET A 1 78 ? 5.078 -13.93 0.943 1 97.75 78 MET A CA 1
ATOM 554 C C . MET A 1 78 ? 4.387 -14.281 2.256 1 97.75 78 MET A C 1
ATOM 556 O O . MET A 1 78 ? 3.793 -13.422 2.902 1 97.75 78 MET A O 1
ATOM 560 N N . LEU A 1 79 ? 4.438 -15.578 2.545 1 97.44 79 LEU A N 1
ATOM 561 C CA . LEU A 1 79 ? 4.012 -16.125 3.832 1 97.44 79 LEU A CA 1
ATOM 562 C C . LEU A 1 79 ? 5.199 -16.688 4.602 1 97.44 79 LEU A C 1
ATOM 564 O O . LEU A 1 79 ? 5.688 -17.766 4.285 1 97.44 79 LEU A O 1
ATOM 568 N N . PHE A 1 80 ? 5.824 -16.031 5.469 1 95.25 80 PHE A N 1
ATOM 569 C CA . PHE A 1 80 ? 7.145 -16.188 6.062 1 95.25 80 PHE A CA 1
ATOM 570 C C . PHE A 1 80 ? 7.188 -17.406 6.965 1 95.25 80 PHE A C 1
ATOM 572 O O . PHE A 1 80 ? 8.219 -18.078 7.066 1 95.25 80 PHE A O 1
ATOM 579 N N . ASP A 1 81 ? 6.027 -17.797 7.66 1 97 81 ASP A N 1
ATOM 580 C CA . ASP A 1 81 ? 6.117 -18.859 8.656 1 97 81 ASP A CA 1
ATOM 581 C C . ASP A 1 81 ? 4.832 -19.688 8.703 1 97 81 ASP A C 1
ATOM 583 O O . ASP A 1 81 ? 3.828 -19.312 8.094 1 97 81 ASP A O 1
ATOM 587 N N . VAL A 1 82 ? 4.93 -20.812 9.422 1 98 82 VAL A N 1
ATOM 588 C CA . VAL A 1 82 ? 3.848 -21.797 9.469 1 98 82 VAL A CA 1
ATOM 589 C C . VAL A 1 82 ? 2.619 -21.188 10.133 1 98 82 VAL A C 1
ATOM 591 O O . VAL A 1 82 ? 1.488 -21.422 9.703 1 98 82 VAL A O 1
ATOM 594 N N . GLN A 1 83 ? 2.83 -20.438 11.18 1 98.12 83 GLN A N 1
ATOM 595 C CA . GLN A 1 83 ? 1.719 -19.859 11.922 1 98.12 83 GLN A CA 1
ATOM 596 C C . GLN A 1 83 ? 0.873 -18.953 11.023 1 98.12 83 GLN A C 1
ATOM 598 O O . GLN A 1 83 ? -0.358 -19.016 11.047 1 98.12 83 GLN A O 1
ATOM 603 N N . THR A 1 84 ? 1.533 -18.156 10.289 1 98.19 84 THR A N 1
ATOM 604 C CA . THR A 1 84 ? 0.845 -17.281 9.359 1 98.19 84 THR A CA 1
ATOM 605 C C . THR A 1 84 ? 0.109 -18.078 8.289 1 98.19 84 THR A C 1
ATOM 607 O O . THR A 1 84 ? -1.04 -17.781 7.961 1 98.19 84 THR A O 1
ATOM 610 N N . ILE A 1 85 ? 0.755 -19.109 7.762 1 98.62 85 ILE A N 1
ATOM 611 C CA . ILE A 1 85 ? 0.161 -19.922 6.711 1 98.62 85 ILE A CA 1
ATOM 612 C C . ILE A 1 85 ? -1.099 -20.609 7.238 1 98.62 85 ILE A C 1
ATOM 614 O O . ILE A 1 85 ? -2.104 -20.703 6.527 1 98.62 85 ILE A O 1
ATOM 618 N N . LYS A 1 86 ? -1.069 -21.031 8.414 1 98.56 86 LYS A N 1
ATOM 619 C CA . LYS A 1 86 ? -2.221 -21.688 9.016 1 98.56 86 LYS A CA 1
ATOM 620 C C . LYS A 1 86 ? -3.404 -20.734 9.141 1 98.56 86 LYS A C 1
ATOM 622 O O . LYS A 1 86 ? -4.551 -21.141 8.922 1 98.56 86 LYS A O 1
ATOM 627 N N . VAL A 1 87 ? -3.117 -19.562 9.555 1 98.56 87 VAL A N 1
ATOM 628 C CA . VAL A 1 87 ? -4.168 -18.547 9.633 1 98.56 87 VAL A CA 1
ATOM 629 C C . VAL A 1 87 ? -4.773 -18.328 8.25 1 98.56 87 VAL A C 1
ATOM 631 O O . VAL A 1 87 ? -6 -18.312 8.094 1 98.56 87 VAL A O 1
ATOM 634 N N . VAL A 1 88 ? -3.936 -18.156 7.289 1 98.75 88 VAL A N 1
ATOM 635 C CA . VAL A 1 88 ? -4.395 -17.922 5.926 1 98.75 88 VAL A CA 1
ATOM 636 C C . VAL A 1 88 ? -5.203 -19.109 5.434 1 98.75 88 VAL A C 1
ATOM 638 O O . VAL A 1 88 ? -6.262 -18.953 4.824 1 98.75 88 VAL A O 1
ATOM 641 N N . GLU A 1 89 ? -4.715 -20.25 5.711 1 98.75 89 GLU A N 1
ATOM 642 C CA . GLU A 1 89 ? -5.375 -21.484 5.301 1 98.75 89 GLU A CA 1
ATOM 643 C C . GLU A 1 89 ? -6.809 -21.547 5.824 1 98.75 89 GLU A C 1
ATOM 645 O O . GLU A 1 89 ? -7.707 -22.047 5.137 1 98.75 89 GLU A O 1
ATOM 650 N N . LYS A 1 90 ? -7.035 -21.094 6.961 1 98.5 90 LYS A N 1
ATOM 651 C CA . LYS A 1 90 ? -8.359 -21.125 7.578 1 98.5 90 LYS A CA 1
ATOM 652 C C . LYS A 1 90 ? -9.328 -20.203 6.84 1 98.5 90 LYS A C 1
ATOM 654 O O . LYS A 1 90 ? -10.539 -20.438 6.844 1 98.5 90 LYS A O 1
ATOM 659 N N . TRP A 1 91 ? -8.836 -19.203 6.207 1 98.62 91 TRP A N 1
ATOM 660 C CA . TRP A 1 91 ? -9.68 -18.219 5.535 1 98.62 91 TRP A CA 1
ATOM 661 C C . TRP A 1 91 ? -9.984 -18.656 4.105 1 98.62 91 TRP A C 1
ATOM 663 O O . TRP A 1 91 ? -11.039 -18.312 3.561 1 98.62 91 TRP A O 1
ATOM 673 N N . LEU A 1 92 ? -9.117 -19.359 3.469 1 98.62 92 LEU A N 1
ATOM 674 C CA . LEU A 1 92 ? -9.125 -19.578 2.027 1 98.62 92 LEU A CA 1
ATOM 675 C C . LEU A 1 92 ? -10.398 -20.281 1.589 1 98.62 92 LEU A C 1
ATOM 677 O O . LEU A 1 92 ? -10.992 -19.938 0.563 1 98.62 92 LEU A O 1
ATOM 681 N N . PRO A 1 93 ? -10.961 -21.312 2.365 1 98 93 PRO A N 1
ATOM 682 C CA . PRO A 1 93 ? -12.172 -22 1.935 1 98 93 PRO A CA 1
ATOM 683 C C . PRO A 1 93 ? -13.391 -21.078 1.886 1 98 93 PRO A C 1
ATOM 685 O O . PRO A 1 93 ? -14.406 -21.422 1.267 1 98 93 PRO A O 1
ATOM 688 N N . LYS A 1 94 ? -13.289 -19.922 2.455 1 97.44 94 LYS A N 1
ATOM 689 C CA . LYS A 1 94 ? -14.43 -19 2.529 1 97.44 94 LYS A CA 1
ATOM 690 C C . LYS A 1 94 ? -14.555 -18.188 1.247 1 97.44 94 LYS A C 1
ATOM 692 O O . LYS A 1 94 ? -15.578 -17.531 1.022 1 97.44 94 LYS A O 1
ATOM 697 N N . PHE A 1 95 ? -13.562 -18.25 0.419 1 98.12 95 PHE A N 1
ATOM 698 C CA . PHE A 1 95 ? -13.555 -17.453 -0.802 1 98.12 95 PHE A CA 1
ATOM 699 C C . PHE A 1 95 ? -13.891 -18.312 -2.012 1 98.12 95 PHE A C 1
ATOM 701 O O . PHE A 1 95 ? -13.164 -19.266 -2.328 1 98.12 95 PHE A O 1
ATOM 708 N N . ASN A 1 96 ? -14.984 -18.031 -2.633 1 97.88 96 ASN A N 1
ATOM 709 C CA . ASN A 1 96 ? -15.352 -18.656 -3.902 1 97.88 96 ASN A CA 1
ATOM 710 C C . ASN A 1 96 ? -15.023 -17.75 -5.086 1 97.88 96 ASN A C 1
ATOM 712 O O . ASN A 1 96 ? -15.891 -17.469 -5.914 1 97.88 96 ASN A O 1
ATOM 716 N N . VAL A 1 97 ? -13.922 -17.188 -5.152 1 98.81 97 VAL A N 1
ATOM 717 C CA . VAL A 1 97 ? -13.383 -16.266 -6.16 1 98.81 97 VAL A CA 1
ATOM 718 C C . VAL A 1 97 ? -12 -16.75 -6.598 1 98.81 97 VAL A C 1
ATOM 720 O O . VAL A 1 97 ? -11.438 -17.656 -6 1 98.81 97 VAL A O 1
ATOM 723 N N . PRO A 1 98 ? -11.445 -16.203 -7.688 1 98.94 98 PRO A N 1
ATOM 724 C CA . PRO A 1 98 ? -10.078 -16.594 -8.07 1 98.94 98 PRO A CA 1
ATOM 725 C C . PRO A 1 98 ? -9.055 -16.312 -6.973 1 98.94 98 PRO A C 1
ATOM 727 O O . PRO A 1 98 ? -9.07 -15.234 -6.375 1 98.94 98 PRO A O 1
ATOM 730 N N . ILE A 1 99 ? -8.242 -17.312 -6.703 1 98.94 99 ILE A N 1
ATOM 731 C CA . ILE A 1 99 ? -7.137 -17.203 -5.754 1 98.94 99 ILE A CA 1
ATOM 732 C C . ILE A 1 99 ? -5.809 -17.391 -6.48 1 98.94 99 ILE A C 1
ATOM 734 O O . ILE A 1 99 ? -5.566 -18.453 -7.07 1 98.94 99 ILE A O 1
ATOM 738 N N . VAL A 1 100 ? -5.008 -16.344 -6.512 1 99 100 VAL A N 1
ATOM 739 C CA . VAL A 1 100 ? -3.684 -16.375 -7.125 1 99 100 VAL A CA 1
ATOM 740 C C . VAL A 1 100 ? -2.613 -16.438 -6.039 1 99 100 VAL A C 1
ATOM 742 O O . VAL A 1 100 ? -2.514 -15.547 -5.195 1 99 100 VAL A O 1
ATOM 745 N N . ILE A 1 101 ? -1.756 -17.469 -6.027 1 98.88 101 ILE A N 1
ATOM 746 C CA . ILE A 1 101 ? -0.714 -17.609 -5.016 1 98.88 101 ILE A CA 1
ATOM 747 C C . ILE A 1 101 ? 0.659 -17.438 -5.66 1 98.88 101 ILE A C 1
ATOM 749 O O . ILE A 1 101 ? 1.072 -18.266 -6.484 1 98.88 101 ILE A O 1
ATOM 753 N N . ASP A 1 102 ? 1.261 -16.375 -5.387 1 98.75 102 ASP A N 1
ATOM 754 C CA . ASP A 1 102 ? 2.693 -16.188 -5.598 1 98.75 102 ASP A CA 1
ATOM 755 C C . ASP A 1 102 ? 3.494 -16.688 -4.395 1 98.75 102 ASP A C 1
ATOM 757 O O . ASP A 1 102 ? 3.531 -16.031 -3.354 1 98.75 102 ASP A O 1
ATOM 761 N N . PRO A 1 103 ? 4.145 -17.781 -4.566 1 97.69 103 PRO A N 1
ATOM 762 C CA . PRO A 1 103 ? 4.73 -18.422 -3.383 1 97.69 103 PRO A CA 1
ATOM 763 C C . PRO A 1 103 ? 5.715 -17.516 -2.652 1 97.69 103 PRO A C 1
ATOM 765 O O . PRO A 1 103 ? 5.711 -17.453 -1.42 1 97.69 103 PRO A O 1
ATOM 768 N N . VAL A 1 104 ? 6.547 -16.797 -3.324 1 96.25 104 VAL A N 1
ATOM 769 C CA . VAL A 1 104 ? 7.562 -15.883 -2.807 1 96.25 104 VAL A CA 1
ATOM 770 C C . VAL A 1 104 ? 8.352 -16.562 -1.696 1 96.25 104 VAL A C 1
ATOM 772 O O . VAL A 1 104 ? 8.492 -16.031 -0.6 1 96.25 104 VAL A O 1
ATOM 775 N N . CYS A 1 105 ? 8.805 -17.734 -1.923 1 95.38 105 CYS A N 1
ATOM 776 C CA . CYS A 1 105 ? 9.523 -18.469 -0.881 1 95.38 105 CYS A CA 1
ATOM 777 C C . CYS A 1 105 ? 11 -18.609 -1.235 1 95.38 105 CYS A C 1
ATOM 779 O O . CYS A 1 105 ? 11.82 -18.938 -0.374 1 95.38 105 CYS A O 1
ATOM 781 N N . ILE A 1 106 ? 11.297 -18.469 -2.488 1 93.12 106 ILE A N 1
ATOM 782 C CA . ILE A 1 106 ? 12.656 -18.422 -2.998 1 93.12 106 ILE A CA 1
ATOM 783 C C . ILE A 1 106 ? 12.789 -17.297 -4.02 1 93.12 106 ILE A C 1
ATOM 785 O O . ILE A 1 106 ? 12 -17.203 -4.965 1 93.12 106 ILE A O 1
ATOM 789 N N . SER A 1 107 ? 13.742 -16.422 -3.77 1 87.94 107 SER A N 1
ATOM 790 C CA . SER A 1 107 ? 13.914 -15.289 -4.68 1 87.94 107 SER A CA 1
ATOM 791 C C . SER A 1 107 ? 14.406 -15.75 -6.047 1 87.94 107 SER A C 1
ATOM 793 O O . SER A 1 107 ? 14.836 -16.891 -6.203 1 87.94 107 SER A O 1
ATOM 795 N N . LYS A 1 108 ? 14.391 -14.836 -6.988 1 85.06 108 LYS A N 1
ATOM 796 C CA . LYS A 1 108 ? 14.867 -15.141 -8.336 1 85.06 108 LYS A CA 1
ATOM 797 C C . LYS A 1 108 ? 16.375 -15.359 -8.344 1 85.06 108 LYS A C 1
ATOM 799 O O . LYS A 1 108 ? 16.922 -15.922 -9.297 1 85.06 108 LYS A O 1
ATOM 804 N N . SER A 1 109 ? 17.031 -14.891 -7.258 1 82.75 109 SER A N 1
ATOM 805 C CA . SER A 1 109 ? 18.469 -15.133 -7.094 1 82.75 109 SER A CA 1
ATOM 806 C C . SER A 1 109 ? 18.719 -16.328 -6.18 1 82.75 109 SER A C 1
ATOM 808 O O . SER A 1 109 ? 19.812 -16.453 -5.609 1 82.75 109 SER A O 1
ATOM 810 N N . ASN A 1 110 ? 17.766 -17.062 -5.93 1 86.88 110 ASN A N 1
ATOM 811 C CA . ASN A 1 110 ? 17.828 -18.328 -5.211 1 86.88 110 ASN A CA 1
ATOM 812 C C . ASN A 1 110 ? 18.109 -18.109 -3.725 1 86.88 110 ASN A C 1
ATOM 814 O O . ASN A 1 110 ? 18.844 -18.891 -3.107 1 86.88 110 ASN A O 1
ATOM 818 N N . VAL A 1 111 ? 17.609 -17.062 -3.193 1 86.75 111 VAL A N 1
ATOM 819 C CA . VAL A 1 111 ? 17.703 -16.812 -1.76 1 86.75 111 VAL A CA 1
ATOM 820 C C . VAL A 1 111 ? 16.391 -17.203 -1.087 1 86.75 111 VAL A C 1
ATOM 822 O O . VAL A 1 111 ? 15.312 -16.797 -1.53 1 86.75 111 VAL A O 1
ATOM 825 N N . LYS A 1 112 ? 16.484 -17.922 0.008 1 90.12 112 LYS A N 1
ATOM 826 C CA . LYS A 1 112 ? 15.305 -18.375 0.73 1 90.12 112 LYS A CA 1
ATOM 827 C C . LYS A 1 112 ? 14.625 -17.203 1.438 1 90.12 112 LYS A C 1
ATOM 829 O O . LYS A 1 112 ? 15.289 -16.375 2.07 1 90.12 112 LYS A O 1
ATOM 834 N N . LEU A 1 113 ? 13.32 -17.156 1.288 1 90.94 113 LEU A N 1
ATOM 835 C CA . LEU A 1 113 ? 12.531 -16.078 1.864 1 90.94 113 LEU A CA 1
ATOM 836 C C . LEU A 1 113 ? 11.445 -16.625 2.791 1 90.94 113 LEU A C 1
ATOM 838 O O . LEU A 1 113 ? 10.492 -15.922 3.115 1 90.94 113 LEU A O 1
ATOM 842 N N . ILE A 1 114 ? 11.5 -17.844 3.199 1 92.62 114 ILE A N 1
ATOM 843 C CA . ILE A 1 114 ? 10.539 -18.547 4.047 1 92.62 114 ILE A CA 1
ATOM 844 C C . ILE A 1 114 ? 11.281 -19.453 5.02 1 92.62 114 ILE A C 1
ATOM 846 O O . ILE A 1 114 ? 12.383 -19.922 4.727 1 92.62 114 ILE A O 1
ATOM 850 N N . LYS A 1 115 ? 10.688 -19.688 6.156 1 92.44 115 LYS A N 1
ATOM 851 C CA . LYS A 1 115 ? 11.258 -20.672 7.074 1 92.44 115 LYS A CA 1
ATOM 852 C C . LYS A 1 115 ? 11.133 -22.094 6.52 1 92.44 115 LYS A C 1
ATOM 854 O O . LYS A 1 115 ? 10.133 -22.422 5.891 1 92.44 115 LYS A O 1
ATOM 859 N N . ASP A 1 116 ? 12.078 -22.875 6.809 1 91.06 116 ASP A N 1
ATOM 860 C CA . ASP A 1 116 ? 12.164 -24.219 6.234 1 91.06 116 ASP A CA 1
ATOM 861 C C . ASP A 1 116 ? 10.914 -25.031 6.574 1 91.06 116 ASP A C 1
ATOM 863 O O . ASP A 1 116 ? 10.406 -25.766 5.727 1 91.06 116 ASP A O 1
ATOM 867 N N . ASP A 1 117 ? 10.508 -24.891 7.691 1 93.12 117 ASP A N 1
ATOM 868 C CA . ASP A 1 117 ? 9.383 -25.703 8.156 1 93.12 117 ASP A CA 1
ATOM 869 C C . ASP A 1 117 ? 8.062 -25.203 7.578 1 93.12 117 ASP A C 1
ATOM 871 O O . ASP A 1 117 ? 7.02 -25.828 7.777 1 93.12 117 ASP A O 1
ATOM 875 N N . ALA A 1 118 ? 8.148 -24.156 6.805 1 95.12 118 ALA A N 1
ATOM 876 C CA . ALA A 1 118 ? 6.914 -23.562 6.301 1 95.12 118 ALA A CA 1
ATOM 877 C C . ALA A 1 118 ? 6.656 -23.969 4.855 1 95.12 118 ALA A C 1
ATOM 879 O O . ALA A 1 118 ? 5.559 -23.781 4.332 1 95.12 118 ALA A O 1
ATOM 880 N N . ILE A 1 119 ? 7.57 -24.578 4.207 1 95.12 119 ILE A N 1
ATOM 881 C CA . ILE A 1 119 ? 7.465 -24.922 2.793 1 95.12 119 ILE A CA 1
ATOM 882 C C . ILE A 1 119 ? 6.344 -25.938 2.59 1 95.12 119 ILE A C 1
ATOM 884 O O . ILE A 1 119 ? 5.547 -25.812 1.658 1 95.12 119 ILE A O 1
ATOM 888 N N . ASP A 1 120 ? 6.297 -26.875 3.455 1 95.88 120 ASP A N 1
ATOM 889 C CA . ASP A 1 120 ? 5.258 -27.891 3.354 1 95.88 120 ASP A CA 1
ATOM 890 C C . ASP A 1 120 ? 3.871 -27.297 3.564 1 95.88 120 ASP A C 1
ATOM 892 O O . ASP A 1 120 ? 2.91 -27.672 2.895 1 95.88 120 ASP A O 1
ATOM 896 N N . ALA A 1 121 ? 3.814 -26.453 4.559 1 97.44 121 ALA A N 1
ATOM 897 C CA . ALA A 1 121 ? 2.547 -25.766 4.801 1 97.44 121 ALA A CA 1
ATOM 898 C C . ALA A 1 121 ? 2.119 -24.969 3.58 1 97.44 121 ALA A C 1
ATOM 900 O O . ALA A 1 121 ? 0.936 -24.938 3.232 1 97.44 121 ALA A O 1
ATOM 901 N N . LEU A 1 122 ? 3.07 -24.328 2.992 1 98.06 122 LEU A N 1
ATOM 902 C CA . LEU A 1 122 ? 2.795 -23.547 1.785 1 98.06 122 LEU A CA 1
ATOM 903 C C . LEU A 1 122 ? 2.283 -24.453 0.667 1 98.06 122 LEU A C 1
ATOM 905 O O . LEU A 1 122 ? 1.298 -24.125 0.001 1 98.06 122 LEU A O 1
ATOM 909 N N . ARG A 1 123 ? 2.908 -25.547 0.484 1 96.5 123 ARG A N 1
ATOM 910 C CA . ARG A 1 123 ? 2.457 -26.516 -0.502 1 96.5 123 ARG A CA 1
ATOM 911 C C . ARG A 1 123 ? 1.015 -26.938 -0.236 1 96.5 123 ARG A C 1
ATOM 913 O O . ARG A 1 123 ? 0.23 -27.109 -1.171 1 96.5 123 ARG A O 1
ATOM 920 N N . GLY A 1 124 ? 0.677 -27.062 0.98 1 96.56 124 GLY A N 1
ATOM 921 C CA . GLY A 1 124 ? -0.637 -27.531 1.399 1 96.56 124 GLY A CA 1
ATOM 922 C C . GLY A 1 124 ? -1.758 -26.594 0.993 1 96.56 124 GLY A C 1
ATOM 923 O O . GLY A 1 124 ? -2.885 -27.031 0.752 1 96.56 124 GLY A O 1
ATOM 924 N N . ILE A 1 125 ? -1.452 -25.281 0.898 1 98.19 125 ILE A N 1
ATOM 925 C CA . ILE A 1 125 ? -2.539 -24.344 0.642 1 98.19 125 ILE A CA 1
ATOM 926 C C . ILE A 1 125 ? -2.691 -24.125 -0.862 1 98.19 125 ILE A C 1
ATOM 928 O O . ILE A 1 125 ? -3.633 -23.469 -1.309 1 98.19 125 ILE A O 1
ATOM 932 N N . LEU A 1 126 ? -1.871 -24.781 -1.672 1 98.19 126 LEU A N 1
ATOM 933 C CA . LEU A 1 126 ? -1.953 -24.641 -3.121 1 98.19 126 LEU A CA 1
ATOM 934 C C . LEU A 1 126 ? -3.25 -25.234 -3.654 1 98.19 126 LEU A C 1
ATOM 936 O O . LEU A 1 126 ? -3.721 -24.859 -4.727 1 98.19 126 LEU A O 1
ATOM 940 N N . LYS A 1 127 ? -3.846 -26.141 -2.959 1 97.81 127 LYS A N 1
ATOM 941 C CA . LYS A 1 127 ? -5.086 -26.781 -3.377 1 97.81 127 LYS A CA 1
ATOM 942 C C . LYS A 1 127 ? -6.227 -25.781 -3.477 1 97.81 127 LYS A C 1
ATOM 944 O O . LYS A 1 127 ? -7.227 -26.031 -4.152 1 97.81 127 LYS A O 1
ATOM 949 N N . PHE A 1 128 ? -6.117 -24.641 -2.828 1 98.5 128 PHE A N 1
ATOM 950 C CA . PHE A 1 128 ? -7.16 -23.609 -2.855 1 98.5 128 PHE A CA 1
ATOM 951 C C . PHE A 1 128 ? -6.949 -22.656 -4.02 1 98.5 128 PHE A C 1
ATOM 953 O O . PHE A 1 128 ? -7.84 -21.875 -4.355 1 98.5 128 PHE A O 1
ATOM 960 N N . ALA A 1 129 ? -5.805 -22.703 -4.68 1 98.62 129 ALA A N 1
ATOM 961 C CA . ALA A 1 129 ? -5.426 -21.703 -5.684 1 98.62 129 ALA A CA 1
ATOM 962 C C . ALA A 1 129 ? -6.102 -22 -7.023 1 98.62 129 ALA A C 1
ATOM 964 O O . ALA A 1 129 ? -6.238 -23.156 -7.418 1 98.62 129 ALA A O 1
ATOM 965 N N . THR A 1 130 ? -6.531 -20.875 -7.621 1 98.69 130 THR A N 1
ATOM 966 C CA . THR A 1 130 ? -6.836 -20.953 -9.047 1 98.69 130 THR A CA 1
ATOM 967 C C . THR A 1 130 ? -5.559 -21.125 -9.867 1 98.69 130 THR A C 1
ATOM 969 O O . THR A 1 130 ? -5.52 -21.922 -10.805 1 98.69 130 THR A O 1
ATOM 972 N N . ILE A 1 131 ? -4.566 -20.422 -9.461 1 98.81 131 ILE A N 1
ATOM 973 C CA . ILE A 1 131 ? -3.275 -20.531 -10.133 1 98.81 131 ILE A CA 1
ATOM 974 C C . ILE A 1 131 ? -2.156 -20.172 -9.156 1 98.81 131 ILE A C 1
ATOM 976 O O . ILE A 1 131 ? -2.326 -19.312 -8.289 1 98.81 131 ILE A O 1
ATOM 980 N N . ALA A 1 132 ? -1.031 -20.828 -9.25 1 98.75 132 ALA A N 1
ATOM 981 C CA . ALA A 1 132 ? 0.223 -20.469 -8.594 1 98.75 132 ALA A CA 1
ATOM 982 C C . ALA A 1 132 ? 1.235 -19.922 -9.602 1 98.75 132 ALA A C 1
ATOM 984 O O . ALA A 1 132 ? 1.266 -20.359 -10.75 1 98.75 132 ALA A O 1
ATOM 985 N N . THR A 1 133 ? 2.107 -19.016 -9.133 1 98.69 133 THR A N 1
ATOM 986 C CA . THR A 1 133 ? 2.992 -18.328 -10.07 1 98.69 133 THR A CA 1
ATOM 987 C C . THR A 1 133 ? 4.449 -18.453 -9.633 1 98.69 133 THR A C 1
ATOM 989 O O . THR A 1 133 ? 5.156 -17.453 -9.523 1 98.69 133 THR A O 1
ATOM 992 N N . PRO A 1 134 ? 4.984 -19.609 -9.484 1 98.12 134 PRO A N 1
ATOM 993 C CA . PRO A 1 134 ? 6.359 -19.797 -9.016 1 98.12 134 PRO A CA 1
ATOM 994 C C . PRO A 1 134 ? 7.398 -19.406 -10.07 1 98.12 134 PRO A C 1
ATOM 996 O O . PRO A 1 134 ? 7.117 -19.469 -11.273 1 98.12 134 PRO A O 1
ATOM 999 N N . ASN A 1 135 ? 8.539 -18.906 -9.594 1 95.94 135 ASN A N 1
ATOM 1000 C CA . ASN A 1 135 ? 9.711 -18.891 -10.461 1 95.94 135 ASN A CA 1
ATOM 1001 C C . ASN A 1 135 ? 10.32 -20.281 -10.594 1 95.94 135 ASN A C 1
ATOM 1003 O O . ASN A 1 135 ? 9.789 -21.266 -10.055 1 95.94 135 ASN A O 1
ATOM 1007 N N . ARG A 1 136 ? 11.406 -20.375 -11.32 1 94.31 136 ARG A N 1
ATOM 1008 C CA . ARG A 1 136 ? 11.969 -21.688 -11.625 1 94.31 136 ARG A CA 1
ATOM 1009 C C . ARG A 1 136 ? 12.461 -22.391 -10.352 1 94.31 136 ARG A C 1
ATOM 1011 O O . ARG A 1 136 ? 12.336 -23.609 -10.219 1 94.31 136 ARG A O 1
ATOM 1018 N N . TYR A 1 137 ? 13.031 -21.641 -9.375 1 95.31 137 TYR A N 1
ATOM 1019 C CA . TYR A 1 137 ? 13.531 -22.219 -8.133 1 95.31 137 TYR A CA 1
ATOM 1020 C C . TYR A 1 137 ? 12.375 -22.688 -7.246 1 95.31 137 TYR A C 1
ATOM 1022 O O . TYR A 1 137 ? 12.445 -23.75 -6.625 1 95.31 137 TYR A O 1
ATOM 1030 N N . GLU A 1 138 ? 11.359 -21.875 -7.215 1 96.88 138 GLU A N 1
ATOM 1031 C CA . GLU A 1 138 ? 10.156 -22.219 -6.461 1 96.88 138 GLU A CA 1
ATOM 1032 C C . GLU A 1 138 ? 9.438 -23.422 -7.082 1 96.88 138 GLU A C 1
ATOM 1034 O O . GLU A 1 138 ? 8.914 -24.281 -6.367 1 96.88 138 GLU A O 1
ATOM 1039 N N . ALA A 1 139 ? 9.406 -23.5 -8.406 1 96.44 139 ALA A N 1
ATOM 1040 C CA . ALA A 1 139 ? 8.805 -24.625 -9.102 1 96.44 139 ALA A CA 1
ATOM 1041 C C . ALA A 1 139 ? 9.508 -25.938 -8.742 1 96.44 139 ALA A C 1
ATOM 1043 O O . ALA A 1 139 ? 8.859 -26.953 -8.531 1 96.44 139 ALA A O 1
ATOM 1044 N N . GLN A 1 140 ? 10.781 -25.844 -8.719 1 94.81 140 GLN A N 1
ATOM 1045 C CA . GLN A 1 140 ? 11.547 -27 -8.305 1 94.81 140 GLN A CA 1
ATOM 1046 C C . GLN A 1 140 ? 11.242 -27.391 -6.859 1 94.81 140 GLN A C 1
ATOM 1048 O O . GLN A 1 140 ? 11.039 -28.562 -6.551 1 94.81 140 GLN A O 1
ATOM 1053 N N . ALA A 1 141 ? 11.203 -26.438 -5.965 1 94.5 141 ALA A N 1
ATOM 1054 C CA . ALA A 1 141 ? 11.031 -26.672 -4.535 1 94.5 141 ALA A CA 1
ATOM 1055 C C . ALA A 1 141 ? 9.633 -27.188 -4.223 1 94.5 141 ALA A C 1
ATOM 1057 O O . ALA A 1 141 ? 9.453 -28.047 -3.359 1 94.5 141 ALA A O 1
ATOM 1058 N N . LEU A 1 142 ? 8.641 -26.641 -4.934 1 95.62 142 LEU A N 1
ATOM 1059 C CA . LEU A 1 142 ? 7.254 -26.906 -4.566 1 95.62 142 LEU A CA 1
ATOM 1060 C C . LEU A 1 142 ? 6.688 -28.062 -5.383 1 95.62 142 LEU A C 1
ATOM 1062 O O . LEU A 1 142 ? 5.789 -28.766 -4.922 1 95.62 142 LEU A O 1
ATOM 1066 N N . PHE A 1 143 ? 7.203 -28.297 -6.629 1 94.69 143 PHE A N 1
ATOM 1067 C CA . PHE A 1 143 ? 6.57 -29.234 -7.539 1 94.69 143 PHE A CA 1
ATOM 1068 C C . PHE A 1 143 ? 7.578 -30.266 -8.047 1 94.69 143 PHE A C 1
ATOM 1070 O O . PHE A 1 143 ? 7.211 -31.203 -8.75 1 94.69 143 PHE A O 1
ATOM 1077 N N . HIS A 1 144 ? 8.836 -30.078 -7.684 1 94 144 HIS A N 1
ATOM 1078 C CA . HIS A 1 144 ? 9.906 -30.922 -8.203 1 94 144 HIS A CA 1
ATOM 1079 C C . HIS A 1 144 ? 9.898 -30.953 -9.727 1 94 144 HIS A C 1
ATOM 1081 O O . HIS A 1 144 ? 10.164 -31.984 -10.328 1 94 144 HIS A O 1
ATOM 1087 N N . ASN A 1 145 ? 9.383 -29.953 -10.281 1 90.5 145 ASN A N 1
ATOM 1088 C CA . ASN A 1 145 ? 9.242 -29.75 -11.719 1 90.5 145 ASN A CA 1
ATOM 1089 C C . ASN A 1 145 ? 8.398 -30.844 -12.359 1 90.5 145 ASN A C 1
ATOM 1091 O O . ASN A 1 145 ? 8.641 -31.234 -13.5 1 90.5 145 ASN A O 1
ATOM 1095 N N . ASP A 1 146 ? 7.621 -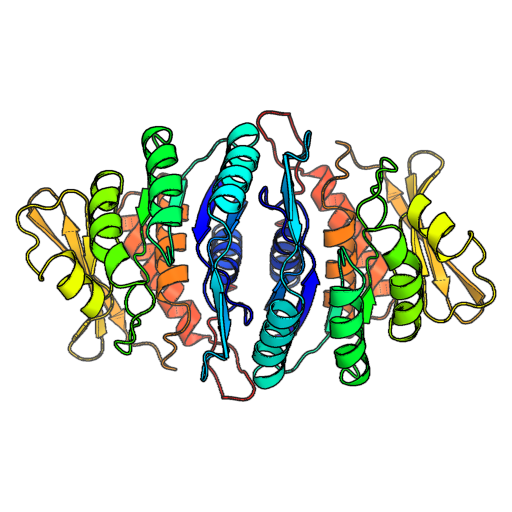31.453 -11.625 1 93.31 146 ASP A N 1
ATOM 1096 C CA . ASP A 1 146 ? 6.629 -32.406 -12.094 1 93.31 146 ASP A CA 1
ATOM 1097 C C . ASP A 1 146 ? 5.227 -31.812 -12.07 1 93.31 146 ASP A C 1
ATOM 1099 O O . ASP A 1 146 ? 4.68 -31.547 -10.992 1 93.31 146 ASP A O 1
ATOM 1103 N N . PHE A 1 147 ? 4.668 -31.641 -13.234 1 95.12 147 PHE A N 1
ATOM 1104 C CA . PHE A 1 147 ? 3.393 -30.938 -13.352 1 95.12 147 PHE A CA 1
ATOM 1105 C C . PHE A 1 147 ? 2.303 -31.891 -13.844 1 95.12 147 PHE A C 1
ATOM 1107 O O . PHE A 1 147 ? 1.313 -31.453 -14.43 1 95.12 147 PHE A O 1
ATOM 1114 N N . SER A 1 148 ? 2.426 -33.188 -13.648 1 93.31 148 SER A N 1
ATOM 1115 C CA . SER A 1 148 ? 1.512 -34.219 -14.164 1 93.31 148 SER A CA 1
ATOM 1116 C C . SER A 1 148 ? 0.27 -34.344 -13.289 1 93.31 148 SER A C 1
ATOM 1118 O O . SER A 1 148 ? -0.782 -34.781 -13.75 1 93.31 148 SER A O 1
ATOM 1120 N N . SER A 1 149 ? 0.314 -34 -12.023 1 92.56 149 SER A N 1
ATOM 1121 C CA . SER A 1 149 ? -0.811 -34.125 -11.102 1 92.56 149 SER A CA 1
ATOM 1122 C C . SER A 1 149 ? -0.965 -32.844 -10.266 1 92.56 149 SER A C 1
ATOM 1124 O O . SER A 1 149 ? -0.859 -32.906 -9.039 1 92.56 149 SER A O 1
ATOM 1126 N N . LEU A 1 150 ? -1.354 -31.844 -10.953 1 95.31 150 LEU A N 1
ATOM 1127 C CA . LEU A 1 150 ? -1.406 -30.531 -10.32 1 95.31 150 LEU A CA 1
ATOM 1128 C C . LEU A 1 150 ? -2.719 -30.344 -9.562 1 95.31 150 LEU A C 1
ATOM 1130 O O . LEU A 1 150 ? -3.777 -30.766 -10.047 1 95.31 150 LEU A O 1
ATOM 1134 N N . VAL A 1 151 ? -2.676 -29.734 -8.383 1 95.81 151 VAL A N 1
ATOM 1135 C CA . VAL A 1 151 ? -3.857 -29.438 -7.578 1 95.81 151 VAL A CA 1
ATOM 1136 C C . VAL A 1 151 ? -4.426 -28.078 -7.977 1 95.81 151 VAL A C 1
ATOM 1138 O O . VAL A 1 151 ? -5.543 -27.734 -7.594 1 95.81 151 VAL A O 1
ATOM 1141 N N . CYS A 1 152 ? -3.715 -27.297 -8.727 1 97.56 152 CYS A N 1
ATOM 1142 C CA . CYS A 1 152 ? -4.094 -26.016 -9.312 1 97.56 152 CYS A CA 1
ATOM 1143 C C . CYS A 1 152 ? -3.295 -25.734 -10.578 1 97.56 152 CYS A C 1
ATOM 1145 O O . CYS A 1 152 ? -2.322 -26.438 -10.875 1 97.56 152 CYS A O 1
ATOM 1147 N N . ASP A 1 153 ? -3.758 -24.75 -11.414 1 98.5 153 ASP A N 1
ATOM 1148 C CA . ASP A 1 153 ? -2.928 -24.328 -12.531 1 98.5 153 ASP A CA 1
ATOM 1149 C C . ASP A 1 153 ? -1.643 -23.656 -12.039 1 98.5 153 ASP A C 1
ATOM 1151 O O . ASP A 1 153 ? -1.62 -23.062 -10.961 1 98.5 153 ASP A O 1
ATOM 1155 N N . VAL A 1 154 ? -0.571 -23.859 -12.812 1 98.62 154 VAL A N 1
ATOM 1156 C CA . VAL A 1 154 ? 0.733 -23.328 -12.422 1 98.62 154 VAL A CA 1
ATOM 1157 C C . VAL A 1 154 ? 1.376 -22.609 -13.609 1 98.62 154 VAL A C 1
ATOM 1159 O O . VAL A 1 154 ? 1.505 -23.188 -14.695 1 98.62 154 VAL A O 1
ATOM 1162 N N . ILE A 1 155 ? 1.716 -21.359 -13.422 1 98.62 155 ILE A N 1
ATOM 1163 C CA . ILE A 1 155 ? 2.512 -20.672 -14.43 1 98.62 155 ILE A CA 1
ATOM 1164 C C . ILE A 1 155 ? 3.934 -20.469 -13.914 1 98.62 155 ILE A C 1
ATOM 1166 O O . ILE A 1 155 ? 4.152 -19.703 -12.977 1 98.62 155 ILE A O 1
ATOM 1170 N N . VAL A 1 156 ? 4.898 -21.156 -14.492 1 97.88 156 VAL A N 1
ATOM 1171 C CA . VAL A 1 156 ? 6.305 -21 -14.125 1 97.88 156 VAL A CA 1
ATOM 1172 C C . VAL A 1 156 ? 6.91 -19.812 -14.859 1 97.88 156 VAL A C 1
ATOM 1174 O O . VAL A 1 156 ? 6.961 -19.797 -16.094 1 97.88 156 VAL A O 1
ATOM 1177 N N . LYS A 1 157 ? 7.391 -18.859 -14.031 1 94.88 157 LYS A N 1
ATOM 1178 C CA . LYS A 1 157 ? 7.93 -17.625 -14.594 1 94.88 157 LYS A CA 1
ATOM 1179 C C . LYS A 1 157 ? 9.398 -17.797 -14.969 1 94.88 157 LYS A C 1
ATOM 1181 O O . LYS A 1 157 ? 10.195 -18.312 -14.188 1 94.88 157 LYS A O 1
ATOM 1186 N N . LYS A 1 158 ? 9.711 -17.234 -16.078 1 77.62 158 LYS A N 1
ATOM 1187 C CA . LYS A 1 158 ? 10.984 -16.766 -16.625 1 77.62 158 LYS A CA 1
ATOM 1188 C C . LYS A 1 158 ? 11.789 -17.922 -17.219 1 77.62 158 LYS A C 1
ATOM 1190 O O . LYS A 1 158 ? 12.211 -18.828 -16.5 1 77.62 158 LYS A O 1
ATOM 1195 N N . HIS A 1 159 ? 11.906 -18.359 -18.219 1 82.25 159 HIS A N 1
ATOM 1196 C CA . HIS A 1 159 ? 12.844 -19.016 -19.109 1 82.25 159 HIS A CA 1
ATOM 1197 C C . HIS A 1 159 ? 13.32 -18.078 -20.203 1 82.25 159 HIS A C 1
ATOM 1199 O O . HIS A 1 159 ? 12.531 -17.281 -20.734 1 82.25 159 HIS A O 1
ATOM 1205 N N . VAL A 1 160 ? 14.586 -18 -20.109 1 87.69 160 VAL A N 1
ATOM 1206 C CA . VAL A 1 160 ? 15.117 -17.203 -21.203 1 87.69 160 VAL A CA 1
ATOM 1207 C C . VAL A 1 160 ? 15.492 -18.109 -22.375 1 87.69 160 VAL A C 1
ATOM 1209 O O . VAL A 1 160 ? 16.375 -18.953 -22.25 1 87.69 160 VAL A O 1
ATOM 1212 N N . VAL A 1 161 ? 14.781 -17.938 -23.469 1 87.75 161 VAL A N 1
ATOM 1213 C CA . VAL A 1 161 ? 15.031 -18.719 -24.672 1 87.75 161 VAL A CA 1
ATOM 1214 C C . VAL A 1 161 ? 15.133 -17.781 -25.875 1 87.75 161 VAL A C 1
ATOM 1216 O O . VAL A 1 161 ? 14.203 -17.016 -26.156 1 87.75 161 VAL A O 1
ATOM 1219 N N . ASN A 1 162 ? 16.281 -17.828 -26.562 1 91.19 162 ASN A N 1
ATOM 1220 C CA . ASN A 1 162 ? 16.516 -17.062 -27.781 1 91.19 162 ASN A CA 1
ATOM 1221 C C . ASN A 1 162 ? 16.188 -15.578 -27.578 1 91.19 162 ASN A C 1
ATOM 1223 O O . ASN A 1 162 ? 15.445 -14.984 -28.359 1 91.19 162 ASN A O 1
ATOM 1227 N N . GLY A 1 163 ? 16.5 -15.039 -26.469 1 90.25 163 GLY A N 1
ATOM 1228 C CA . GLY A 1 163 ? 16.328 -13.617 -26.219 1 90.25 163 GLY A CA 1
ATOM 1229 C C . GLY A 1 163 ? 14.914 -13.242 -25.812 1 90.25 163 GLY A C 1
ATOM 1230 O O . GLY A 1 163 ? 14.57 -12.062 -25.766 1 90.25 163 GLY A O 1
ATOM 1231 N N . GLU A 1 164 ? 14.18 -14.266 -25.5 1 94.62 164 GLU A N 1
ATOM 1232 C CA . GLU A 1 164 ? 12.805 -14.031 -25.078 1 94.62 164 GLU A CA 1
ATOM 1233 C C . GLU A 1 164 ? 12.594 -14.484 -23.625 1 94.62 164 GLU A C 1
ATOM 1235 O O . GLU A 1 164 ? 13.266 -15.406 -23.156 1 94.62 164 GLU A O 1
ATOM 1240 N N . SER A 1 165 ? 11.773 -13.742 -22.984 1 95.31 165 SER A N 1
ATOM 1241 C CA . SER A 1 165 ? 11.266 -14.18 -21.688 1 95.31 165 SER A CA 1
ATOM 1242 C C . SER A 1 165 ? 10.008 -15.023 -21.828 1 95.31 165 SER A C 1
ATOM 1244 O O . SER A 1 165 ? 8.984 -14.531 -22.312 1 95.31 165 SER A O 1
ATOM 1246 N N . ILE A 1 166 ? 10.102 -16.281 -21.422 1 97.06 166 ILE A N 1
ATOM 1247 C CA . ILE A 1 166 ? 9 -17.203 -21.656 1 97.06 166 ILE A CA 1
ATOM 1248 C C . ILE A 1 166 ? 8.461 -17.703 -20.312 1 97.06 166 ILE A C 1
ATOM 1250 O O . ILE A 1 166 ? 9.227 -18.188 -19.469 1 97.06 166 ILE A O 1
ATOM 1254 N N . ASP A 1 167 ? 7.191 -17.531 -20.078 1 97.75 167 ASP A N 1
ATOM 1255 C CA . ASP A 1 167 ? 6.453 -18.141 -18.984 1 97.75 167 ASP A CA 1
ATOM 1256 C C . ASP A 1 167 ? 5.613 -19.312 -19.484 1 97.75 167 ASP A C 1
ATOM 1258 O O . ASP A 1 167 ? 4.996 -19.234 -20.547 1 97.75 167 ASP A O 1
ATOM 1262 N N . THR A 1 168 ? 5.609 -20.406 -18.75 1 97.81 168 THR A N 1
ATOM 1263 C CA . THR A 1 168 ? 4.887 -21.594 -19.188 1 97.81 168 THR A CA 1
ATOM 1264 C C . THR A 1 168 ? 3.752 -21.922 -18.219 1 97.81 168 THR A C 1
ATOM 1266 O O . THR A 1 168 ? 3.984 -22.141 -17.031 1 97.81 168 THR A O 1
ATOM 1269 N N . LEU A 1 169 ? 2.596 -21.938 -18.766 1 98.31 169 LEU A N 1
ATOM 1270 C CA . LEU A 1 169 ? 1.402 -22.297 -18.016 1 98.31 169 LEU A CA 1
ATOM 1271 C C . LEU A 1 169 ? 1.136 -23.797 -18.109 1 98.31 169 LEU A C 1
ATOM 1273 O O . LEU A 1 169 ? 0.987 -24.344 -19.203 1 98.31 169 LEU A O 1
ATOM 1277 N N . HIS A 1 170 ? 1.186 -24.484 -16.953 1 97.88 170 HIS A N 1
ATOM 1278 C CA . HIS A 1 170 ? 0.768 -25.875 -16.812 1 97.88 170 HIS A CA 1
ATOM 1279 C C . HIS A 1 170 ? -0.624 -25.969 -16.203 1 97.88 170 HIS A C 1
ATOM 1281 O O . HIS A 1 170 ? -0.834 -25.547 -15.062 1 97.88 170 HIS A O 1
ATOM 1287 N N . LYS A 1 171 ? -1.545 -26.578 -16.875 1 97.56 171 LYS A N 1
ATOM 1288 C CA . LYS A 1 171 ? -2.918 -26.656 -16.391 1 97.56 171 LYS A CA 1
ATOM 1289 C C . LYS A 1 171 ? -3.182 -28.016 -15.734 1 97.56 171 LYS A C 1
ATOM 1291 O O . LYS A 1 171 ? -2.479 -28.984 -16 1 97.56 171 LYS A O 1
ATOM 1296 N N . LYS A 1 172 ? -4.184 -28.047 -14.984 1 95.38 172 LYS A N 1
ATOM 1297 C CA . LYS A 1 172 ? -4.578 -29.266 -14.289 1 95.38 172 LYS A CA 1
ATOM 1298 C C . LYS A 1 172 ? -4.938 -30.375 -15.289 1 95.38 172 LYS A C 1
ATOM 1300 O O . LYS A 1 172 ? -4.758 -31.547 -15 1 95.38 172 LYS A O 1
ATOM 1305 N N . ASP A 1 173 ? -5.441 -29.938 -16.422 1 93.75 173 ASP A N 1
ATOM 1306 C CA . ASP A 1 173 ? -5.895 -30.922 -17.406 1 93.75 173 ASP A CA 1
ATOM 1307 C C . ASP A 1 173 ? -4.719 -31.484 -18.203 1 93.75 173 ASP A C 1
ATOM 1309 O O . ASP A 1 173 ? -4.91 -32.312 -19.094 1 93.75 173 ASP A O 1
ATOM 1313 N N . GLY A 1 174 ? -3.572 -31.016 -17.906 1 94.31 174 GLY A N 1
ATOM 1314 C CA . GLY A 1 174 ? -2.377 -31.562 -18.516 1 94.31 174 GLY A CA 1
ATOM 1315 C C . GLY A 1 174 ? -1.863 -30.719 -19.672 1 94.31 174 GLY A C 1
ATOM 1316 O O . GLY A 1 174 ? -0.73 -30.891 -20.125 1 94.31 174 GLY A O 1
ATOM 1317 N N . SER A 1 175 ? -2.629 -29.75 -20.125 1 95.88 175 SER A N 1
ATOM 1318 C CA . SER A 1 175 ? -2.182 -28.906 -21.234 1 95.88 175 SER A CA 1
ATOM 1319 C C . SER A 1 175 ? -1.153 -27.891 -20.766 1 95.88 175 SER A C 1
ATOM 1321 O O . SER A 1 175 ? -1.063 -27.594 -19.578 1 95.88 175 SER A O 1
ATOM 1323 N N . GLN A 1 176 ? -0.403 -27.438 -21.75 1 96.5 176 GLN A N 1
ATOM 1324 C CA . GLN A 1 176 ? 0.645 -26.453 -21.516 1 96.5 176 GLN A CA 1
ATOM 1325 C C . GLN A 1 176 ? 0.586 -25.328 -22.531 1 96.5 176 GLN A C 1
ATOM 1327 O O . GLN A 1 176 ? 0.301 -25.562 -23.719 1 96.5 176 GLN A O 1
ATOM 1332 N N . LEU A 1 177 ? 0.825 -24.125 -22.109 1 97.5 177 LEU A N 1
ATOM 1333 C CA . LEU A 1 177 ? 0.88 -22.953 -22.969 1 97.5 177 LEU A CA 1
ATOM 1334 C C . LEU A 1 177 ? 2.062 -22.062 -22.609 1 97.5 177 LEU A C 1
ATOM 1336 O O . LEU A 1 177 ? 2.336 -21.844 -21.422 1 97.5 177 LEU A O 1
ATOM 1340 N N . ASN A 1 178 ? 2.703 -21.562 -23.609 1 97.44 178 ASN A N 1
ATOM 1341 C CA . ASN A 1 178 ? 3.787 -20.609 -23.406 1 97.44 178 ASN A CA 1
ATOM 1342 C C . ASN A 1 178 ? 3.338 -19.172 -23.688 1 97.44 178 ASN A C 1
ATOM 1344 O O . ASN A 1 178 ? 2.561 -18.938 -24.625 1 97.44 178 ASN A O 1
ATOM 1348 N N . PHE A 1 179 ? 3.812 -18.297 -22.906 1 98.06 179 PHE A N 1
ATOM 1349 C CA . PHE A 1 179 ? 3.641 -16.859 -23.094 1 98.06 179 PHE A CA 1
ATOM 1350 C C . PHE A 1 179 ? 4.992 -16.156 -23.188 1 98.06 179 PHE A C 1
ATOM 1352 O O . PHE A 1 179 ? 5.848 -16.344 -22.312 1 98.06 179 PHE A O 1
ATOM 1359 N N . ALA A 1 180 ? 5.152 -15.352 -24.25 1 96.75 180 ALA A N 1
ATOM 1360 C CA . ALA A 1 180 ? 6.484 -14.805 -24.469 1 96.75 180 ALA A CA 1
ATOM 1361 C C . ALA A 1 180 ? 6.43 -13.289 -24.656 1 96.75 180 ALA A 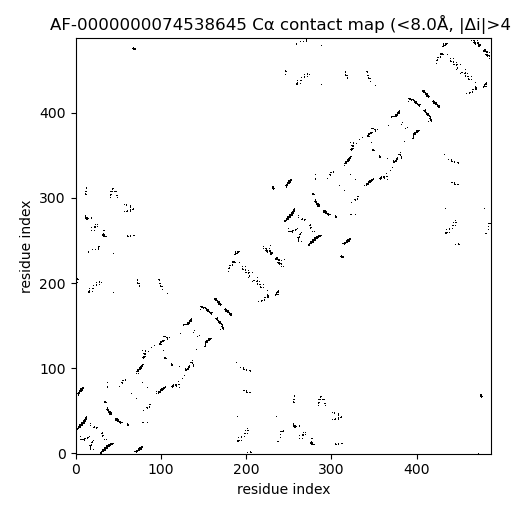C 1
ATOM 1363 O O . ALA A 1 180 ? 5.445 -12.758 -25.188 1 96.75 180 ALA A O 1
ATOM 1364 N N . THR A 1 181 ? 7.395 -12.617 -24.141 1 96.06 181 THR A N 1
ATOM 1365 C CA . THR A 1 181 ? 7.773 -11.25 -24.484 1 96.06 181 THR A CA 1
ATOM 1366 C C . THR A 1 181 ? 9.266 -11.164 -24.781 1 96.06 181 THR A C 1
ATOM 1368 O O . THR A 1 181 ? 10.016 -12.094 -24.5 1 96.06 181 THR A O 1
ATOM 1371 N N . ALA A 1 182 ? 9.664 -10.078 -25.406 1 95.19 182 ALA A N 1
ATOM 1372 C CA . ALA A 1 182 ? 11.102 -9.828 -25.516 1 95.19 182 ALA A CA 1
ATOM 1373 C C . ALA A 1 182 ? 11.734 -9.688 -24.125 1 95.19 182 ALA A C 1
ATOM 1375 O O . ALA A 1 182 ? 11.031 -9.438 -23.141 1 95.19 182 ALA A O 1
ATOM 1376 N N . LEU A 1 183 ? 12.984 -9.953 -24.094 1 93.88 183 LEU A N 1
ATOM 1377 C CA . LEU A 1 183 ? 13.695 -9.656 -22.859 1 93.88 183 LEU A CA 1
ATOM 1378 C C . LEU A 1 183 ? 13.758 -8.148 -22.625 1 93.88 183 LEU A C 1
ATOM 1380 O O . LEU A 1 183 ? 14.227 -7.402 -23.484 1 93.88 183 LEU A O 1
ATOM 1384 N N . ALA A 1 184 ? 13.227 -7.836 -21.484 1 91.88 184 ALA A N 1
ATOM 1385 C CA . ALA A 1 184 ? 13.18 -6.402 -21.203 1 91.88 184 ALA A CA 1
ATOM 1386 C C . ALA A 1 184 ? 14.555 -5.875 -20.797 1 91.88 184 ALA A C 1
ATOM 1388 O O . ALA A 1 184 ? 15.328 -6.57 -20.141 1 91.88 184 ALA A O 1
ATOM 1389 N N . ASP A 1 185 ? 14.828 -4.707 -21.25 1 91.88 185 ASP A N 1
ATOM 1390 C CA . ASP A 1 185 ? 15.969 -3.895 -20.828 1 91.88 185 ASP A CA 1
ATOM 1391 C C . ASP A 1 185 ? 15.516 -2.551 -20.266 1 91.88 185 ASP A C 1
ATOM 1393 O O . ASP A 1 185 ? 14.773 -1.815 -20.922 1 91.88 185 ASP A O 1
ATOM 1397 N N . PRO A 1 186 ? 16 -2.254 -19.047 1 93.38 186 PRO A N 1
ATOM 1398 C CA . PRO A 1 186 ? 16.922 -2.912 -18.125 1 93.38 186 PRO A CA 1
ATOM 1399 C C . PRO A 1 186 ? 16.344 -4.188 -17.516 1 93.38 186 PRO A C 1
ATOM 1401 O O . PRO A 1 186 ? 15.156 -4.457 -17.656 1 93.38 186 PRO A O 1
ATOM 1404 N N . PHE A 1 187 ? 17.281 -4.879 -16.859 1 89.12 187 PHE A N 1
ATOM 1405 C CA . PHE A 1 187 ? 16.875 -6.098 -16.172 1 89.12 187 PHE A CA 1
ATOM 1406 C C . PHE A 1 187 ? 16.438 -5.793 -14.734 1 89.12 187 PHE A C 1
ATOM 1408 O O . PHE A 1 187 ? 17.281 -5.516 -13.875 1 89.12 187 PHE A O 1
ATOM 1415 N N . ILE A 1 188 ? 15.18 -5.727 -14.547 1 91.56 188 ILE A N 1
ATOM 1416 C CA . ILE A 1 188 ? 14.617 -5.477 -13.227 1 91.56 188 ILE A CA 1
ATOM 1417 C C . ILE A 1 188 ? 13.867 -6.715 -12.742 1 91.56 188 ILE A C 1
ATOM 1419 O O . ILE A 1 188 ? 12.891 -7.141 -13.367 1 91.56 188 ILE A O 1
ATOM 1423 N N . MET A 1 189 ? 14.297 -7.242 -11.57 1 86.5 189 MET A N 1
ATOM 1424 C CA . MET A 1 189 ? 13.68 -8.445 -11.023 1 86.5 189 MET A CA 1
ATOM 1425 C C . MET A 1 189 ? 12.828 -8.109 -9.797 1 86.5 189 MET A C 1
ATOM 1427 O O . MET A 1 189 ? 11.828 -8.773 -9.531 1 86.5 189 MET A O 1
ATOM 1431 N N . HIS A 1 190 ? 13.242 -7.051 -9.109 1 92.94 190 HIS A N 1
ATOM 1432 C CA . HIS A 1 190 ? 12.586 -6.699 -7.855 1 92.94 190 HIS A CA 1
ATOM 1433 C C . HIS A 1 190 ? 11.117 -6.344 -8.078 1 92.94 190 HIS A C 1
ATOM 1435 O O . HIS A 1 190 ? 10.805 -5.414 -8.82 1 92.94 190 HIS A O 1
ATOM 1441 N N . GLY A 1 191 ? 10.242 -7.137 -7.512 1 95.56 191 GLY A N 1
ATOM 1442 C CA . GLY A 1 191 ? 8.812 -6.848 -7.523 1 95.56 191 GLY A CA 1
ATOM 1443 C C . GLY A 1 191 ? 8.109 -7.359 -8.766 1 95.56 191 GLY A C 1
ATOM 1444 O O . GLY A 1 191 ? 6.883 -7.285 -8.859 1 95.56 191 GLY A O 1
ATOM 1445 N N . ALA A 1 192 ? 8.867 -7.941 -9.75 1 96.31 192 ALA A N 1
ATOM 1446 C CA . ALA A 1 192 ? 8.266 -8.406 -11 1 96.31 192 ALA A CA 1
ATOM 1447 C C . ALA A 1 192 ? 7.254 -9.516 -10.742 1 96.31 192 ALA A C 1
ATOM 1449 O O . ALA A 1 192 ? 6.176 -9.531 -11.336 1 96.31 192 ALA A O 1
ATOM 1450 N N . GLY A 1 193 ? 7.578 -10.43 -9.859 1 96.94 193 GLY A N 1
ATOM 1451 C CA . GLY A 1 193 ? 6.676 -11.523 -9.531 1 96.94 193 GLY A CA 1
ATOM 1452 C C . GLY A 1 193 ? 5.426 -11.062 -8.805 1 96.94 193 GLY A C 1
ATOM 1453 O O . GLY A 1 193 ? 4.32 -11.516 -9.117 1 96.94 193 GLY A O 1
ATOM 1454 N N . CYS A 1 194 ? 5.598 -10.164 -7.785 1 98.25 194 CYS A N 1
ATOM 1455 C CA . CYS A 1 194 ? 4.457 -9.609 -7.066 1 98.25 194 CYS A CA 1
ATOM 1456 C C . CYS A 1 194 ? 3.514 -8.883 -8.016 1 98.25 194 CYS A C 1
ATOM 1458 O O . CYS A 1 194 ? 2.297 -9.07 -7.957 1 98.25 194 CYS A O 1
ATOM 1460 N N . THR A 1 195 ? 4.051 -8.109 -8.898 1 98.62 195 THR A N 1
ATOM 1461 C CA . THR A 1 195 ? 3.285 -7.332 -9.867 1 98.62 195 THR A CA 1
ATOM 1462 C C . THR A 1 195 ? 2.557 -8.25 -10.844 1 98.62 195 THR A C 1
ATOM 1464 O O . THR A 1 195 ? 1.375 -8.047 -11.133 1 98.62 195 THR A O 1
ATOM 1467 N N . PHE A 1 196 ? 3.26 -9.227 -11.328 1 98.69 196 PHE A N 1
ATOM 1468 C CA . PHE A 1 196 ? 2.705 -10.195 -12.273 1 98.69 196 PHE A CA 1
ATOM 1469 C C . PHE A 1 196 ? 1.507 -10.914 -11.672 1 98.69 196 PHE A C 1
ATOM 1471 O O . PHE A 1 196 ? 0.432 -10.953 -12.273 1 98.69 196 PHE A O 1
ATOM 1478 N N . SER A 1 197 ? 1.679 -11.461 -10.477 1 98.88 197 SER A N 1
ATOM 1479 C CA . SER A 1 197 ? 0.631 -12.242 -9.828 1 98.88 197 SER A CA 1
ATOM 1480 C C . SER A 1 197 ? -0.577 -11.375 -9.492 1 98.88 197 SER A C 1
ATOM 1482 O O . SER A 1 197 ? -1.721 -11.805 -9.641 1 98.88 197 SER A O 1
ATOM 1484 N N . THR A 1 198 ? -0.331 -10.164 -9.062 1 98.94 198 THR A N 1
ATOM 1485 C CA . THR A 1 198 ? -1.437 -9.258 -8.75 1 98.94 198 THR A CA 1
ATOM 1486 C C . THR A 1 198 ? -2.182 -8.859 -10.023 1 98.94 198 THR A C 1
ATOM 1488 O O . THR A 1 198 ? -3.41 -8.766 -10.023 1 98.94 198 THR A O 1
ATOM 1491 N N . ALA A 1 199 ? -1.448 -8.609 -11.094 1 98.94 199 ALA A N 1
ATOM 1492 C CA . ALA A 1 199 ? -2.092 -8.305 -12.367 1 98.94 199 ALA A CA 1
ATOM 1493 C C . ALA A 1 199 ? -3.018 -9.43 -12.805 1 98.94 199 ALA A C 1
ATOM 1495 O O . ALA A 1 199 ? -4.137 -9.188 -13.258 1 98.94 199 ALA A O 1
ATOM 1496 N N . ILE A 1 200 ? -2.559 -10.656 -12.648 1 98.94 200 ILE A N 1
ATOM 1497 C CA . ILE A 1 200 ? -3.393 -11.812 -12.977 1 98.94 200 ILE A CA 1
ATOM 1498 C C . ILE A 1 200 ? -4.652 -11.797 -12.109 1 98.94 200 ILE A C 1
ATOM 1500 O O . ILE A 1 200 ? -5.762 -11.977 -12.617 1 98.94 200 ILE A O 1
ATOM 1504 N N . ALA A 1 201 ? -4.504 -11.562 -10.828 1 98.94 201 ALA A N 1
ATOM 1505 C CA . ALA A 1 201 ? -5.641 -11.523 -9.906 1 98.94 201 ALA A CA 1
ATOM 1506 C C . ALA A 1 201 ? -6.652 -10.469 -10.336 1 98.94 201 ALA A C 1
ATOM 1508 O O . ALA A 1 201 ? -7.863 -10.711 -10.32 1 98.94 201 ALA A O 1
ATOM 1509 N N . CYS A 1 202 ? -6.148 -9.297 -10.703 1 98.94 202 CYS A N 1
ATOM 1510 C CA . CYS A 1 202 ? -7.027 -8.211 -11.141 1 98.94 202 CYS A CA 1
ATOM 1511 C C . CYS A 1 202 ? -7.805 -8.617 -12.391 1 98.94 202 CYS A C 1
ATOM 1513 O O . CYS A 1 202 ? -9.023 -8.422 -12.453 1 98.94 202 CYS A O 1
ATOM 1515 N N . CYS A 1 203 ? -7.145 -9.164 -13.359 1 98.94 203 CYS A N 1
ATOM 1516 C CA . CYS A 1 203 ? -7.77 -9.562 -14.617 1 98.94 203 CYS A CA 1
ATOM 1517 C C . CYS A 1 203 ? -8.812 -10.648 -14.383 1 98.94 203 CYS A C 1
ATOM 1519 O O . CYS A 1 203 ? -9.914 -10.578 -14.938 1 98.94 203 CYS A O 1
ATOM 1521 N N . LEU A 1 204 ? -8.477 -11.625 -13.562 1 98.94 204 LEU A N 1
ATOM 1522 C CA . LEU A 1 204 ? -9.43 -12.68 -13.25 1 98.94 204 LEU A CA 1
ATOM 1523 C C . LEU A 1 204 ? -10.656 -12.117 -12.547 1 98.94 204 LEU A C 1
ATOM 1525 O O . LEU A 1 204 ? -11.789 -12.508 -12.844 1 98.94 204 LEU A O 1
ATOM 1529 N N . ALA A 1 205 ? -10.414 -11.219 -11.625 1 98.88 205 ALA A N 1
ATOM 1530 C CA . ALA A 1 205 ? -11.516 -10.562 -10.922 1 98.88 205 ALA A CA 1
ATOM 1531 C C . ALA A 1 205 ? -12.445 -9.852 -11.906 1 98.88 205 ALA A C 1
ATOM 1533 O O . ALA A 1 205 ? -13.648 -9.758 -11.664 1 98.88 205 ALA A O 1
ATOM 1534 N N . GLN A 1 206 ? -11.859 -9.406 -12.977 1 98.69 206 GLN A N 1
ATOM 1535 C CA . GLN A 1 206 ? -12.609 -8.648 -13.977 1 98.69 206 GLN A CA 1
ATOM 1536 C C . GLN A 1 206 ? -13.266 -9.586 -14.992 1 98.69 206 GLN A C 1
ATOM 1538 O O . GLN A 1 206 ? -13.883 -9.125 -15.953 1 98.69 206 GLN A O 1
ATOM 1543 N N . GLY A 1 207 ? -13.07 -10.82 -14.875 1 98.69 207 GLY A N 1
ATOM 1544 C CA . GLY A 1 207 ? -13.812 -11.789 -15.672 1 98.69 207 GLY A CA 1
ATOM 1545 C C . GLY A 1 207 ? -13.031 -12.289 -16.875 1 98.69 207 GLY A C 1
ATOM 1546 O O . GLY A 1 207 ? -13.578 -13.016 -17.703 1 98.69 207 GLY A O 1
ATOM 1547 N N . LEU A 1 208 ? -11.844 -11.992 -17 1 98.81 208 LEU A N 1
ATOM 1548 C CA . LEU A 1 208 ? -11.023 -12.484 -18.109 1 98.81 208 LEU A CA 1
ATOM 1549 C C . LEU A 1 208 ? -10.648 -13.945 -17.906 1 98.81 208 LEU A C 1
ATOM 1551 O O . LEU A 1 208 ? -10.578 -14.414 -16.766 1 98.81 208 LEU A O 1
ATOM 1555 N N . SER A 1 209 ? -10.414 -14.625 -19.016 1 98.69 209 SER A N 1
ATOM 1556 C CA . SER A 1 209 ? -9.906 -15.984 -18.922 1 98.69 209 SER A CA 1
ATOM 1557 C C . SER A 1 209 ? -8.492 -16.016 -18.344 1 98.69 209 SER A C 1
ATOM 1559 O O . SER A 1 209 ? -7.816 -14.984 -18.297 1 98.69 209 SER A O 1
ATOM 1561 N N . LEU A 1 210 ? -8.094 -17.156 -17.891 1 98.62 210 LEU A N 1
ATOM 1562 C CA . LEU A 1 210 ? -6.75 -17.297 -17.344 1 98.62 210 LEU A CA 1
ATOM 1563 C C . LEU A 1 210 ? -5.695 -16.938 -18.375 1 98.62 210 LEU A C 1
ATOM 1565 O O . LEU A 1 210 ? -4.742 -16.219 -18.078 1 98.62 210 LEU A O 1
ATOM 1569 N N . GLU A 1 211 ? -5.914 -17.406 -19.594 1 98.5 211 GLU A N 1
ATOM 1570 C CA . GLU A 1 211 ? -4.953 -17.141 -20.656 1 98.5 211 GLU A CA 1
ATOM 1571 C C . GLU A 1 211 ? -4.871 -15.641 -20.969 1 98.5 211 GLU A C 1
ATOM 1573 O O . GLU A 1 211 ? -3.779 -15.094 -21.141 1 98.5 211 GLU A O 1
ATOM 1578 N N . GLU A 1 212 ? -6.004 -15.008 -21.062 1 98.69 212 GLU A N 1
ATOM 1579 C CA . GLU A 1 212 ? -6.031 -13.562 -21.266 1 98.69 212 GLU A CA 1
ATOM 1580 C C . GLU A 1 212 ? -5.359 -12.828 -20.125 1 98.69 212 GLU A C 1
ATOM 1582 O O . GLU A 1 212 ? -4.629 -11.859 -20.328 1 98.69 212 GLU A O 1
ATOM 1587 N N . SER A 1 213 ? -5.641 -13.305 -18.891 1 98.88 213 SER A N 1
ATOM 1588 C CA . SER A 1 213 ? -5.086 -12.68 -17.688 1 98.88 213 SER A CA 1
ATOM 1589 C C . SER A 1 213 ? -3.562 -12.766 -17.672 1 98.88 213 SER A C 1
ATOM 1591 O O . SER A 1 213 ? -2.885 -11.773 -17.391 1 98.88 213 SER A O 1
ATOM 1593 N N . VAL A 1 214 ? -3.033 -13.891 -18.031 1 98.69 214 VAL A N 1
ATOM 1594 C CA . VAL A 1 214 ? -1.59 -14.094 -18.062 1 98.69 214 VAL A CA 1
ATOM 1595 C C . VAL A 1 214 ? -0.966 -13.219 -19.141 1 98.69 214 VAL A C 1
ATOM 1597 O O . VAL A 1 214 ? 0.075 -12.594 -18.922 1 98.69 214 VAL A O 1
ATOM 1600 N N . THR A 1 215 ? -1.6 -13.164 -20.297 1 98.56 215 THR A N 1
ATOM 1601 C CA . THR A 1 215 ? -1.094 -12.359 -21.406 1 98.56 215 THR A CA 1
ATOM 1602 C C . THR A 1 215 ? -1.013 -10.883 -21.016 1 98.56 215 THR A C 1
ATOM 1604 O O . THR A 1 215 ? 0.017 -10.234 -21.203 1 98.56 215 THR A O 1
ATOM 1607 N N . LYS A 1 216 ? -2.049 -10.406 -20.438 1 98.5 216 LYS A N 1
ATOM 1608 C CA . LYS A 1 216 ? -2.092 -9 -20.031 1 98.5 216 LYS A CA 1
ATOM 1609 C C . LYS A 1 216 ? -1.074 -8.719 -18.938 1 98.5 216 LYS A C 1
ATOM 1611 O O . LYS A 1 216 ? -0.399 -7.684 -18.953 1 98.5 216 LYS A O 1
ATOM 1616 N N . ALA A 1 217 ? -0.998 -9.641 -17.969 1 98.56 217 ALA A N 1
ATOM 1617 C CA . ALA A 1 217 ? -0.056 -9.469 -16.875 1 98.56 217 ALA A CA 1
ATOM 1618 C C . ALA A 1 217 ? 1.384 -9.461 -17.375 1 98.56 217 ALA A C 1
ATOM 1620 O O . ALA A 1 217 ? 2.191 -8.633 -16.953 1 98.56 217 ALA A O 1
ATOM 1621 N N . LYS A 1 218 ? 1.694 -10.352 -18.234 1 97.88 218 LYS A N 1
ATOM 1622 C CA . LYS A 1 218 ? 3.049 -10.445 -18.766 1 97.88 218 LYS A CA 1
ATOM 1623 C C . LYS A 1 218 ? 3.424 -9.188 -19.547 1 97.88 218 LYS A C 1
ATOM 1625 O O . LYS A 1 218 ? 4.531 -8.664 -19.391 1 97.88 218 LYS A O 1
ATOM 1630 N N . ASN A 1 219 ? 2.555 -8.719 -20.359 1 97.75 219 ASN A N 1
ATOM 1631 C CA . ASN A 1 219 ? 2.807 -7.492 -21.109 1 97.75 219 ASN A CA 1
ATOM 1632 C C . ASN A 1 219 ? 2.953 -6.289 -20.188 1 97.75 219 ASN A C 1
ATOM 1634 O O . ASN A 1 219 ? 3.781 -5.41 -20.438 1 97.75 219 ASN A O 1
ATOM 1638 N N . TYR A 1 220 ? 2.109 -6.246 -19.188 1 98.19 220 TYR A N 1
ATOM 1639 C CA . TYR A 1 220 ? 2.18 -5.168 -18.219 1 98.19 220 TYR A CA 1
ATOM 1640 C C . TYR A 1 220 ? 3.543 -5.137 -17.531 1 98.19 220 TYR A C 1
ATOM 1642 O O . TYR A 1 220 ? 4.184 -4.086 -17.453 1 98.19 220 TYR A O 1
ATOM 1650 N N . VAL A 1 221 ? 3.979 -6.301 -17.078 1 97.69 221 VAL A N 1
ATOM 1651 C CA . VAL A 1 221 ? 5.262 -6.391 -16.391 1 97.69 221 VAL A CA 1
ATOM 1652 C C . VAL A 1 221 ? 6.391 -6.031 -17.359 1 97.69 221 VAL A C 1
ATOM 1654 O O . VAL A 1 221 ? 7.34 -5.34 -16.984 1 97.69 221 VAL A O 1
ATOM 1657 N N . TYR A 1 222 ? 6.262 -6.461 -18.562 1 97.06 222 TYR A N 1
ATOM 1658 C CA . TYR A 1 222 ? 7.258 -6.145 -19.578 1 97.06 222 TYR A CA 1
ATOM 1659 C C . TYR A 1 222 ? 7.402 -4.637 -19.75 1 97.06 222 TYR A C 1
ATOM 1661 O O . TYR A 1 222 ? 8.516 -4.105 -19.719 1 97.06 222 TYR A O 1
ATOM 1669 N N . GLN A 1 223 ? 6.312 -3.986 -19.891 1 97.88 223 GLN A N 1
ATOM 1670 C CA . GLN A 1 223 ? 6.34 -2.537 -20.062 1 97.88 223 GLN A CA 1
ATOM 1671 C C . GLN A 1 223 ? 6.848 -1.839 -18.812 1 97.88 223 GLN A C 1
ATOM 1673 O O . GLN A 1 223 ? 7.566 -0.842 -18.891 1 97.88 223 GLN A O 1
ATOM 1678 N N . ALA A 1 224 ? 6.449 -2.381 -17.641 1 98 224 ALA A N 1
ATOM 1679 C CA . ALA A 1 224 ? 6.875 -1.803 -16.375 1 98 224 ALA A CA 1
ATOM 1680 C C . ALA A 1 224 ? 8.391 -1.892 -16.219 1 98 224 ALA A C 1
ATOM 1682 O O . ALA A 1 224 ? 9.016 -0.987 -15.656 1 98 224 ALA A O 1
ATOM 1683 N N . ILE A 1 225 ? 8.938 -2.992 -16.672 1 97.19 225 ILE A N 1
ATOM 1684 C CA . ILE A 1 225 ? 10.383 -3.16 -16.625 1 97.19 225 ILE A CA 1
ATOM 1685 C C . ILE A 1 225 ? 11.047 -2.227 -17.625 1 97.19 225 ILE A C 1
ATOM 1687 O O . ILE A 1 225 ? 11.992 -1.509 -17.297 1 97.19 225 ILE A O 1
ATOM 1691 N N . LYS A 1 226 ? 10.57 -2.166 -18.797 1 96.69 226 LYS A N 1
ATOM 1692 C CA . LYS A 1 226 ? 11.156 -1.389 -19.891 1 96.69 226 LYS A CA 1
ATOM 1693 C C . LYS A 1 226 ? 11.227 0.093 -19.531 1 96.69 226 LYS A C 1
ATOM 1695 O O . LYS A 1 226 ? 12.164 0.788 -19.938 1 96.69 226 LYS A O 1
ATOM 1700 N N . THR A 1 227 ? 10.273 0.524 -18.828 1 96.75 227 THR A N 1
ATOM 1701 C CA . THR A 1 227 ? 10.203 1.934 -18.469 1 96.75 227 THR A CA 1
ATOM 1702 C C . THR A 1 227 ? 10.602 2.133 -17 1 96.75 227 THR A C 1
ATOM 1704 O O . THR A 1 227 ? 10.219 3.119 -16.375 1 96.75 227 THR A O 1
ATOM 1707 N N . GLY A 1 228 ? 11.336 1.294 -16.469 1 97 228 GLY A N 1
ATOM 1708 C CA . GLY A 1 228 ? 11.734 1.26 -15.07 1 97 228 GLY A CA 1
ATOM 1709 C C . GLY A 1 228 ? 12.125 2.621 -14.531 1 97 228 GLY A C 1
ATOM 1710 O O . GLY A 1 228 ? 12.414 3.541 -15.297 1 97 228 GLY A O 1
ATOM 1711 N N . LEU A 1 229 ? 12.102 2.742 -13.211 1 96.56 229 LEU A N 1
ATOM 1712 C CA . LEU A 1 229 ? 12.383 4.004 -12.539 1 96.56 229 LEU A CA 1
ATOM 1713 C C . LEU A 1 229 ? 13.812 4.035 -12.016 1 96.56 229 LEU A C 1
ATOM 1715 O O . LEU A 1 229 ? 14.328 3.021 -11.539 1 96.56 229 LEU A O 1
ATOM 1719 N N . GLU A 1 230 ? 14.383 5.215 -12.016 1 95.69 230 GLU A N 1
ATOM 1720 C CA . GLU A 1 230 ? 15.766 5.418 -11.578 1 95.69 230 GLU A CA 1
ATOM 1721 C C . GLU A 1 230 ? 15.844 5.633 -10.07 1 95.69 230 GLU A C 1
ATOM 1723 O O . GLU A 1 230 ? 15.047 6.379 -9.5 1 95.69 230 GLU A O 1
ATOM 1728 N N . THR A 1 231 ? 16.734 4.914 -9.453 1 96.31 231 THR A N 1
ATOM 1729 C CA . THR A 1 231 ? 17.109 5.133 -8.062 1 96.31 231 THR A CA 1
ATOM 1730 C C . THR A 1 231 ? 18.578 5.543 -7.953 1 96.31 231 THR A C 1
ATOM 1732 O O . THR A 1 231 ? 19.219 5.816 -8.961 1 96.31 231 THR A O 1
ATOM 1735 N N . LYS A 1 232 ? 19.094 5.652 -6.684 1 96.38 232 LYS A N 1
ATOM 1736 C CA . LYS A 1 232 ? 20.516 5.938 -6.461 1 96.38 232 LYS A CA 1
ATOM 1737 C C . LYS A 1 232 ? 21.391 4.805 -6.98 1 96.38 232 LYS A C 1
ATOM 1739 O O . LYS A 1 232 ? 22.594 4.988 -7.191 1 96.38 232 LYS A O 1
ATOM 1744 N N . PHE A 1 233 ? 20.781 3.598 -7.223 1 95.69 233 PHE A N 1
ATOM 1745 C CA . PHE A 1 233 ? 21.547 2.424 -7.645 1 95.69 233 PHE A CA 1
ATOM 1746 C C . PHE A 1 233 ? 21.328 2.148 -9.125 1 95.69 233 PHE A C 1
ATOM 1748 O O . PHE A 1 233 ? 21.719 1.097 -9.633 1 95.69 233 PHE A O 1
ATOM 1755 N N . GLY A 1 234 ? 20.688 3.098 -9.875 1 94.81 234 GLY A N 1
ATOM 1756 C CA . GLY A 1 234 ? 20.328 2.885 -11.266 1 94.81 234 GLY A CA 1
ATOM 1757 C C . GLY A 1 234 ? 18.859 2.559 -11.461 1 94.81 234 GLY A C 1
ATOM 1758 O O . GLY A 1 234 ? 18.031 2.908 -10.625 1 94.81 234 GLY A O 1
ATOM 1759 N N . LYS A 1 235 ? 18.531 2.066 -12.617 1 94.69 235 LYS A N 1
ATOM 1760 C CA . LYS A 1 235 ? 17.156 1.698 -12.898 1 94.69 235 LYS A CA 1
ATOM 1761 C C . LYS A 1 235 ? 16.797 0.353 -12.266 1 94.69 235 LYS A C 1
ATOM 1763 O O . LYS A 1 235 ? 16.984 -0.695 -12.891 1 94.69 235 LYS A O 1
ATOM 1768 N N . THR A 1 236 ? 16.234 0.385 -11.062 1 95.31 236 THR A N 1
ATOM 1769 C CA . THR A 1 236 ? 16.078 -0.849 -10.305 1 95.31 236 THR A CA 1
ATOM 1770 C C . THR A 1 236 ? 14.609 -1.074 -9.938 1 95.31 236 THR A C 1
ATOM 1772 O O . THR A 1 236 ? 14.266 -2.111 -9.367 1 95.31 236 THR A O 1
ATOM 1775 N N . LEU A 1 237 ? 13.734 -0.133 -10.258 1 96.94 237 LEU A N 1
ATOM 1776 C CA . LEU A 1 237 ? 12.344 -0.234 -9.836 1 96.94 237 LEU A CA 1
ATOM 1777 C C . LEU A 1 237 ? 11.406 -0.286 -11.039 1 96.94 237 LEU A C 1
ATOM 1779 O O . LEU A 1 237 ? 11.641 0.394 -12.039 1 96.94 237 LEU A O 1
ATOM 1783 N N . LEU A 1 238 ? 10.336 -1.03 -10.852 1 97.5 238 LEU A N 1
ATOM 1784 C CA . LEU A 1 238 ? 9.297 -1.098 -11.875 1 97.5 238 LEU A CA 1
ATOM 1785 C C . LEU A 1 238 ? 8.516 0.212 -11.945 1 97.5 238 LEU A C 1
ATOM 1787 O O . LEU A 1 238 ? 8.297 0.868 -10.93 1 97.5 238 LEU A O 1
ATOM 1791 N N . ASN A 1 239 ? 8.109 0.583 -13.148 1 97.75 239 ASN A N 1
ATOM 1792 C CA . ASN A 1 239 ? 7.141 1.65 -13.367 1 97.75 239 ASN A CA 1
ATOM 1793 C C . ASN A 1 239 ? 5.715 1.112 -13.398 1 97.75 239 ASN A C 1
ATOM 1795 O O . ASN A 1 239 ? 5.203 0.751 -14.453 1 97.75 239 ASN A O 1
ATOM 1799 N N . HIS A 1 240 ? 5.008 1.126 -12.297 1 97.81 240 HIS A N 1
ATOM 1800 C CA . HIS A 1 240 ? 3.668 0.561 -12.195 1 97.81 240 HIS A CA 1
ATOM 1801 C C . HIS A 1 240 ? 2.641 1.451 -12.883 1 97.81 240 HIS A C 1
ATOM 1803 O O . HIS A 1 240 ? 1.468 1.085 -12.992 1 97.81 240 HIS A O 1
ATOM 1809 N N . LYS A 1 241 ? 3.018 2.594 -13.375 1 95.12 241 LYS A N 1
ATOM 1810 C CA . LYS A 1 241 ? 2.07 3.559 -13.922 1 95.12 241 LYS A CA 1
ATOM 1811 C C . LYS A 1 241 ? 1.977 3.438 -15.438 1 95.12 241 LYS A C 1
ATOM 1813 O O . LYS A 1 241 ? 1.389 4.297 -16.094 1 95.12 241 LYS A O 1
ATOM 1818 N N . VAL A 1 242 ? 2.531 2.377 -15.93 1 93.62 242 VAL A N 1
ATOM 1819 C CA . VAL A 1 242 ? 2.443 2.145 -17.359 1 93.62 242 VAL A CA 1
ATOM 1820 C C . VAL A 1 242 ? 0.979 2.01 -17.781 1 93.62 242 VAL A C 1
ATOM 1822 O O . VAL A 1 242 ? 0.154 1.512 -17 1 93.62 242 VAL A O 1
ATOM 1825 N N . LYS A 1 243 ? 0.658 2.537 -18.969 1 84.69 243 LYS A N 1
ATOM 1826 C CA . LYS A 1 243 ? -0.705 2.484 -19.5 1 84.69 243 LYS A CA 1
ATOM 1827 C C . LYS A 1 243 ? -1.073 1.069 -19.922 1 84.69 243 LYS A C 1
ATOM 1829 O O . LYS A 1 243 ? -0.263 0.372 -20.547 1 84.69 243 LYS A O 1
ATOM 1834 N N . ILE A 1 244 ? -2.254 0.591 -19.422 1 84.19 244 ILE A N 1
ATOM 1835 C CA . ILE A 1 244 ? -2.744 -0.746 -19.734 1 84.19 244 ILE A CA 1
ATOM 1836 C C . ILE A 1 244 ? -3.754 -0.667 -20.875 1 84.19 244 ILE A C 1
ATOM 1838 O O . ILE A 1 244 ? -4.566 0.261 -20.938 1 84.19 244 ILE A O 1
ATOM 1842 N N . MET B 1 1 ? 10.234 11.055 -11.922 1 91.81 1 MET B N 1
ATOM 1843 C CA . MET B 1 1 ? 9.156 10.711 -11.008 1 91.81 1 MET B CA 1
ATOM 1844 C C . MET B 1 1 ? 9.516 11.078 -9.57 1 91.81 1 MET B C 1
ATOM 1846 O O . MET B 1 1 ? 10.656 10.906 -9.148 1 91.81 1 MET B O 1
ATOM 1850 N N . LYS B 1 2 ? 8.648 11.852 -8.812 1 98.06 2 LYS B N 1
ATOM 1851 C CA . LYS B 1 2 ? 8.922 12.281 -7.441 1 98.06 2 LYS B CA 1
ATOM 1852 C C . LYS B 1 2 ? 8.688 11.141 -6.449 1 98.06 2 LYS B C 1
ATOM 1854 O O . LYS B 1 2 ? 7.688 10.43 -6.543 1 98.06 2 LYS B O 1
ATOM 1859 N N . ASN B 1 3 ? 9.656 10.945 -5.562 1 98.62 3 ASN B N 1
ATOM 1860 C CA . ASN B 1 3 ? 9.578 9.898 -4.551 1 98.62 3 ASN B CA 1
ATOM 1861 C C . ASN B 1 3 ? 9.062 10.438 -3.221 1 98.62 3 ASN B C 1
ATOM 1863 O O . ASN B 1 3 ? 9.664 11.344 -2.641 1 98.62 3 ASN B O 1
ATOM 1867 N N . ILE B 1 4 ? 8 9.852 -2.758 1 98.88 4 ILE B N 1
ATOM 1868 C CA . ILE B 1 4 ? 7.402 10.25 -1.487 1 98.88 4 ILE B CA 1
ATOM 1869 C C . ILE B 1 4 ? 7.695 9.188 -0.426 1 98.88 4 ILE B C 1
ATOM 1871 O O . ILE B 1 4 ? 7.336 8.023 -0.592 1 98.88 4 ILE B O 1
ATOM 1875 N N . LEU B 1 5 ? 8.344 9.547 0.669 1 98.88 5 LEU B N 1
ATOM 1876 C CA . LEU B 1 5 ? 8.484 8.695 1.844 1 98.88 5 LEU B CA 1
ATOM 1877 C C . LEU B 1 5 ? 7.262 8.812 2.748 1 98.88 5 LEU B C 1
ATOM 1879 O O . LEU B 1 5 ? 6.992 9.883 3.299 1 98.88 5 LEU B O 1
ATOM 1883 N N . ILE B 1 6 ? 6.57 7.754 2.83 1 98.88 6 ILE B N 1
ATOM 1884 C CA . ILE B 1 6 ? 5.387 7.695 3.682 1 98.88 6 ILE B CA 1
ATOM 1885 C C . ILE B 1 6 ? 5.723 6.969 4.98 1 98.88 6 ILE B C 1
ATOM 1887 O O . ILE B 1 6 ? 6.129 5.805 4.961 1 98.88 6 ILE B O 1
ATOM 1891 N N . ILE B 1 7 ? 5.598 7.602 6.09 1 98.88 7 ILE B N 1
ATOM 1892 C CA . ILE B 1 7 ? 5.707 7.012 7.418 1 98.88 7 ILE B CA 1
ATOM 1893 C C . ILE B 1 7 ? 4.344 7.039 8.109 1 98.88 7 ILE B C 1
ATOM 1895 O O . ILE B 1 7 ? 3.914 8.078 8.602 1 98.88 7 ILE B O 1
ATOM 1899 N N . ALA B 1 8 ? 3.676 5.914 8.133 1 98.56 8 ALA B N 1
ATOM 1900 C CA . ALA B 1 8 ? 2.283 5.949 8.57 1 98.56 8 ALA B CA 1
ATOM 1901 C C . ALA B 1 8 ? 1.807 4.562 8.992 1 98.56 8 ALA B C 1
ATOM 1903 O O . ALA B 1 8 ? 2.512 3.57 8.797 1 98.56 8 ALA B O 1
ATOM 1904 N N . GLY B 1 9 ? 0.693 4.527 9.641 1 97.88 9 GLY B N 1
ATOM 1905 C CA . GLY B 1 9 ? 0.063 3.262 9.984 1 97.88 9 GLY B CA 1
ATOM 1906 C C . GLY B 1 9 ? -0.556 2.562 8.789 1 97.88 9 GLY B C 1
ATOM 1907 O O . GLY B 1 9 ? -0.696 3.158 7.719 1 97.88 9 GLY B O 1
ATOM 1908 N N . SER B 1 10 ? -0.864 1.287 9.031 1 97.81 10 SER B N 1
ATOM 1909 C CA . SER B 1 10 ? -1.516 0.459 8.016 1 97.81 10 SER B CA 1
ATOM 1910 C C . SER B 1 10 ? -2.994 0.262 8.336 1 97.81 10 SER B C 1
ATOM 1912 O O . SER B 1 10 ? -3.35 -0.121 9.453 1 97.81 10 SER B O 1
ATOM 1914 N N . ASP B 1 11 ? -3.793 0.57 7.383 1 96.38 11 ASP B N 1
ATOM 1915 C CA . ASP B 1 11 ? -5.219 0.267 7.418 1 96.38 11 ASP B CA 1
ATOM 1916 C C . ASP B 1 11 ? -5.555 -0.925 6.523 1 96.38 11 ASP B C 1
ATOM 1918 O O . ASP B 1 11 ? -5.582 -0.798 5.297 1 96.38 11 ASP B O 1
ATOM 1922 N N . SER B 1 12 ? -5.973 -2.01 7.109 1 93.06 12 SER B N 1
ATOM 1923 C CA . SER B 1 12 ? -6.156 -3.258 6.375 1 93.06 12 SER B CA 1
ATOM 1924 C C . SER B 1 12 ? -7.223 -3.109 5.297 1 93.06 12 SER B C 1
ATOM 1926 O O . SER B 1 12 ? -7.07 -3.625 4.188 1 93.06 12 SER B O 1
ATOM 1928 N N . ALA B 1 13 ? -8.219 -2.352 5.527 1 93.81 13 ALA B N 1
ATOM 1929 C CA . ALA B 1 13 ? -9.32 -2.201 4.582 1 93.81 13 ALA B CA 1
ATOM 1930 C C . ALA B 1 13 ? -8.906 -1.364 3.377 1 93.81 13 ALA B C 1
ATOM 1932 O O . ALA B 1 13 ? -9.578 -1.369 2.346 1 93.81 13 ALA B O 1
ATOM 1933 N N . GLY B 1 14 ? -7.793 -0.662 3.537 1 94.88 14 GLY B N 1
ATOM 1934 C CA . GLY B 1 14 ? -7.172 0.003 2.402 1 94.88 14 GLY B CA 1
ATOM 1935 C C . GLY B 1 14 ? -7.727 1.391 2.146 1 94.88 14 GLY B C 1
ATOM 1936 O O . GLY B 1 14 ? -7.391 2.025 1.145 1 94.88 14 GLY B O 1
ATOM 1937 N N . GLY B 1 15 ? -8.609 1.836 3.027 1 96.12 15 GLY B N 1
ATOM 1938 C CA . GLY B 1 15 ? -9.242 3.129 2.822 1 96.12 15 GLY B CA 1
ATOM 1939 C C . GLY B 1 15 ? -8.492 4.273 3.482 1 96.12 15 GLY B C 1
ATOM 1940 O O . GLY B 1 15 ? -8.719 5.438 3.16 1 96.12 15 GLY B O 1
ATOM 1941 N N . ALA B 1 16 ? -7.633 3.984 4.387 1 97.06 16 ALA B N 1
ATOM 1942 C CA . ALA B 1 16 ? -6.812 4.957 5.102 1 97.06 16 ALA B CA 1
ATOM 1943 C C . ALA B 1 16 ? -5.375 4.465 5.238 1 97.06 16 ALA B C 1
ATOM 1945 O O . ALA B 1 16 ? -4.945 3.572 4.5 1 97.06 16 ALA B O 1
ATOM 1946 N N . GLY B 1 17 ? -4.598 5.18 5.98 1 97.62 17 GLY B N 1
ATOM 1947 C CA . GLY B 1 17 ? -3.246 4.738 6.277 1 97.62 17 GLY B CA 1
ATOM 1948 C C . GLY B 1 17 ? -2.338 4.738 5.062 1 97.62 17 GLY B C 1
ATOM 1949 O O . GLY B 1 17 ? -2.564 5.484 4.109 1 97.62 17 GLY B O 1
ATOM 1950 N N . ALA B 1 18 ? -1.304 3.887 5.18 1 98.5 18 ALA B N 1
ATOM 1951 C CA . ALA B 1 18 ? -0.295 3.787 4.129 1 98.5 18 ALA B CA 1
ATOM 1952 C C . ALA B 1 18 ? -0.919 3.338 2.811 1 98.5 18 ALA B C 1
ATOM 1954 O O . ALA B 1 18 ? -0.475 3.748 1.735 1 98.5 18 ALA B O 1
ATOM 1955 N N . GLN B 1 19 ? -1.99 2.516 2.91 1 98.56 19 GLN B N 1
ATOM 1956 C CA . GLN B 1 19 ? -2.668 2.043 1.707 1 98.56 19 GLN B CA 1
ATOM 1957 C C . GLN B 1 19 ? -3.295 3.203 0.938 1 98.56 19 GLN B C 1
ATOM 1959 O O . GLN B 1 19 ? -3.117 3.318 -0.276 1 98.56 19 GLN B O 1
ATOM 1964 N N . ALA B 1 20 ? -3.982 4.07 1.661 1 98.5 20 ALA B N 1
ATOM 1965 C CA . ALA B 1 20 ? -4.551 5.258 1.032 1 98.5 20 ALA B CA 1
ATOM 1966 C C . ALA B 1 20 ? -3.451 6.172 0.499 1 98.5 20 ALA B C 1
ATOM 1968 O O . ALA B 1 20 ? -3.615 6.809 -0.546 1 98.5 20 ALA B O 1
ATOM 1969 N N . ASP B 1 21 ? -2.373 6.254 1.235 1 98.81 21 ASP B N 1
ATOM 1970 C CA . ASP B 1 21 ? -1.247 7.082 0.818 1 98.81 21 ASP B CA 1
ATOM 1971 C C . ASP B 1 21 ? -0.668 6.594 -0.508 1 98.81 21 ASP B C 1
ATOM 1973 O O . ASP B 1 21 ? -0.411 7.395 -1.41 1 98.81 21 ASP B O 1
ATOM 1977 N N . ILE B 1 22 ? -0.474 5.289 -0.611 1 98.81 22 ILE B N 1
ATOM 1978 C CA . ILE B 1 22 ? 0.064 4.715 -1.838 1 98.81 22 ILE B CA 1
ATOM 1979 C C . ILE B 1 22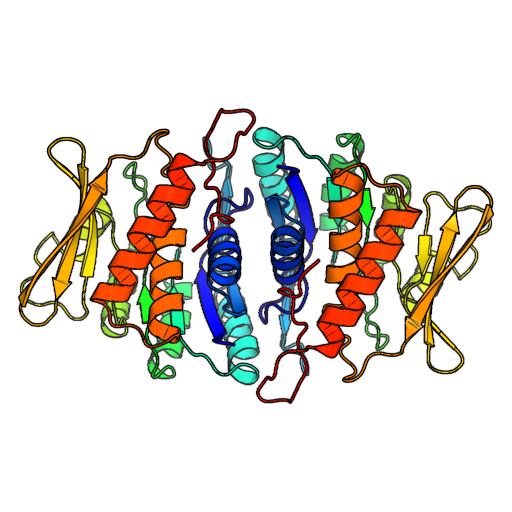 ? -0.884 4.996 -3 1 98.81 22 ILE B C 1
ATOM 1981 O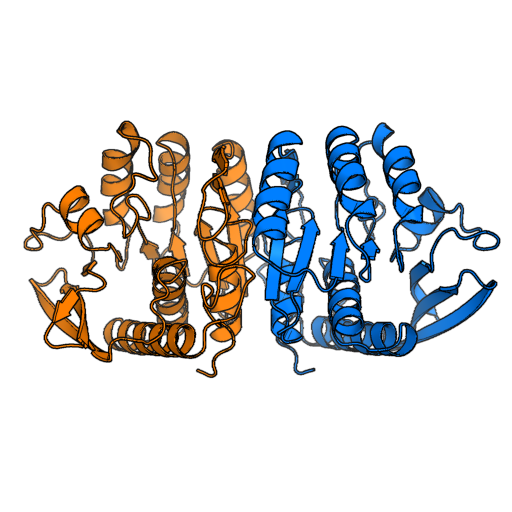 O . ILE B 1 22 ? -0.45 5.426 -4.074 1 98.81 22 ILE B O 1
ATOM 1985 N N . LYS B 1 23 ? -2.178 4.766 -2.82 1 98.69 23 LYS B N 1
ATOM 1986 C CA . LYS B 1 23 ? -3.168 5.016 -3.863 1 98.69 23 LYS B CA 1
ATOM 1987 C C . LYS B 1 23 ? -3.158 6.484 -4.285 1 98.69 23 LYS B C 1
ATOM 1989 O O . LYS B 1 23 ? -3.285 6.793 -5.473 1 98.69 23 LYS B O 1
ATOM 1994 N N . THR B 1 24 ? -3 7.379 -3.326 1 98.75 24 THR B N 1
ATOM 1995 C CA . THR B 1 24 ? -2.947 8.805 -3.619 1 98.75 24 THR B CA 1
ATOM 1996 C C . THR B 1 24 ? -1.71 9.148 -4.445 1 98.75 24 THR B C 1
ATOM 1998 O O . THR B 1 24 ? -1.792 9.898 -5.418 1 98.75 24 THR B O 1
ATOM 2001 N N . CYS B 1 25 ? -0.56 8.578 -4.066 1 98.62 25 CYS B N 1
ATOM 2002 C CA . CYS B 1 25 ? 0.664 8.812 -4.828 1 98.62 25 CYS B CA 1
ATOM 2003 C C . CYS B 1 25 ? 0.499 8.352 -6.27 1 98.62 25 CYS B C 1
ATOM 2005 O O . CYS B 1 25 ? 0.935 9.039 -7.195 1 98.62 25 CYS B O 1
ATOM 2007 N N . GLU B 1 26 ? -0.142 7.18 -6.406 1 97.81 26 GLU B N 1
ATOM 2008 C CA . GLU B 1 26 ? -0.389 6.707 -7.762 1 97.81 26 GLU B CA 1
ATOM 2009 C C . GLU B 1 26 ? -1.219 7.711 -8.555 1 97.81 26 GLU B C 1
ATOM 2011 O O . GLU B 1 26 ? -0.93 7.977 -9.727 1 97.81 26 GLU B O 1
ATOM 2016 N N . ALA B 1 27 ? -2.223 8.234 -7.934 1 97.81 27 ALA B N 1
ATOM 2017 C CA . ALA B 1 27 ? -3.1 9.188 -8.602 1 97.81 27 ALA B CA 1
ATOM 2018 C C . ALA B 1 27 ? -2.332 10.445 -9.016 1 97.81 27 ALA B C 1
ATOM 2020 O O . ALA B 1 27 ? -2.609 11.031 -10.062 1 97.81 27 ALA B O 1
ATOM 2021 N N . PHE B 1 28 ? -1.372 10.859 -8.273 1 98.19 28 PHE B N 1
ATOM 2022 C CA . PHE B 1 28 ? -0.655 12.109 -8.516 1 98.19 28 PHE B CA 1
ATOM 2023 C C . PHE B 1 28 ? 0.622 11.852 -9.312 1 98.19 28 PHE B C 1
ATOM 2025 O O . PHE B 1 28 ? 1.417 12.773 -9.523 1 98.19 28 PHE B O 1
ATOM 2032 N N . GLY B 1 29 ? 0.87 10.609 -9.703 1 97 29 GLY B N 1
ATOM 2033 C CA . GLY B 1 29 ? 2.025 10.273 -10.516 1 97 29 GLY B CA 1
ATOM 2034 C C . GLY B 1 29 ? 3.328 10.273 -9.734 1 97 29 GLY B C 1
ATOM 2035 O O . GLY B 1 29 ? 4.387 10.578 -10.289 1 97 29 GLY B O 1
ATOM 2036 N N . CYS B 1 30 ? 3.285 10.008 -8.477 1 98.25 30 CYS B N 1
ATOM 2037 C CA . CYS B 1 30 ? 4.461 9.938 -7.617 1 98.25 30 CYS B CA 1
ATOM 2038 C C . CYS B 1 30 ? 4.754 8.5 -7.211 1 98.25 30 CYS B C 1
ATOM 2040 O O . CYS B 1 30 ? 3.865 7.645 -7.246 1 98.25 30 CYS B O 1
ATOM 2042 N N . TYR B 1 31 ? 6.008 8.211 -6.945 1 98.44 31 TYR B N 1
ATOM 2043 C CA . TYR B 1 31 ? 6.414 6.926 -6.379 1 98.44 31 TYR B CA 1
ATOM 2044 C C . TYR B 1 31 ? 6.344 6.957 -4.855 1 98.44 31 TYR B C 1
ATOM 2046 O O . TYR B 1 31 ? 6.723 7.949 -4.23 1 98.44 31 TYR B O 1
ATOM 2054 N N . SER B 1 32 ? 5.832 5.871 -4.285 1 98.31 32 SER B N 1
ATOM 2055 C CA . SER B 1 32 ? 5.691 5.848 -2.832 1 98.31 32 SER B CA 1
ATOM 2056 C C . SER B 1 32 ? 6.5 4.711 -2.215 1 98.31 32 SER B C 1
ATOM 2058 O O . SER B 1 32 ? 6.449 3.576 -2.691 1 98.31 32 SER B O 1
ATOM 2060 N N . ALA B 1 33 ? 7.234 5.012 -1.258 1 98.25 33 ALA B N 1
ATOM 2061 C CA . ALA B 1 33 ? 7.84 4.074 -0.315 1 98.25 33 ALA B CA 1
ATOM 2062 C C . ALA B 1 33 ? 7.262 4.254 1.086 1 98.25 33 ALA B C 1
ATOM 2064 O O . ALA B 1 33 ? 6.895 5.367 1.473 1 98.25 33 ALA B O 1
ATOM 2065 N N . THR B 1 34 ? 7.152 3.109 1.8 1 98.44 34 THR B N 1
ATOM 2066 C CA . THR B 1 34 ? 6.391 3.23 3.037 1 98.44 34 THR B CA 1
ATOM 2067 C C . THR B 1 34 ? 7.156 2.615 4.207 1 98.44 34 THR B C 1
ATOM 2069 O O . THR B 1 34 ? 7.773 1.559 4.062 1 98.44 34 THR B O 1
ATOM 2072 N N . ALA B 1 35 ? 7.203 3.289 5.285 1 98.38 35 ALA B N 1
ATOM 2073 C CA . ALA B 1 35 ? 7.539 2.764 6.605 1 98.38 35 ALA B CA 1
ATOM 2074 C C . ALA B 1 35 ? 6.301 2.664 7.492 1 98.38 35 ALA B C 1
ATOM 2076 O O . ALA B 1 35 ? 5.793 3.678 7.977 1 98.38 35 ALA B O 1
ATOM 2077 N N . ILE B 1 36 ? 5.848 1.439 7.672 1 98.44 36 ILE B N 1
ATOM 2078 C CA . ILE B 1 36 ? 4.625 1.194 8.43 1 98.44 36 ILE B CA 1
ATOM 2079 C C . ILE B 1 36 ? 4.922 1.278 9.93 1 98.44 36 ILE B C 1
ATOM 2081 O O . ILE B 1 36 ? 5.879 0.671 10.414 1 98.44 36 ILE B O 1
ATOM 2085 N N . THR B 1 37 ? 4.059 1.963 10.648 1 98.06 37 THR B N 1
ATOM 2086 C CA . THR B 1 37 ? 4.375 2.275 12.039 1 98.06 37 THR B CA 1
ATOM 2087 C C . THR B 1 37 ? 3.447 1.521 12.992 1 98.06 37 THR B C 1
ATOM 2089 O O . THR B 1 37 ? 3.779 1.315 14.156 1 98.06 37 THR B O 1
ATOM 2092 N N . VAL B 1 38 ? 2.311 1.212 12.547 1 97.38 38 VAL B N 1
ATOM 2093 C CA . VAL B 1 38 ? 1.278 0.576 13.367 1 97.38 38 VAL B CA 1
ATOM 2094 C C . VAL B 1 38 ? 0.246 -0.092 12.461 1 97.38 38 VAL B C 1
ATOM 2096 O O . VAL B 1 38 ? 0.023 0.35 11.328 1 97.38 38 VAL B O 1
ATOM 2099 N N . PHE B 1 39 ? -0.341 -1.204 12.953 1 96.31 39 PHE B N 1
ATOM 2100 C CA . PHE B 1 39 ? -1.473 -1.84 12.289 1 96.31 39 PHE B CA 1
ATOM 2101 C C . PHE B 1 39 ? -2.787 -1.425 12.938 1 96.31 39 PHE B C 1
ATOM 2103 O O . PHE B 1 39 ? -2.967 -1.592 14.148 1 96.31 39 PHE B O 1
ATOM 2110 N N . VAL B 1 40 ? -3.574 -0.867 12.141 1 94.94 40 VAL B N 1
ATOM 2111 C CA . VAL B 1 40 ? -4.965 -0.684 12.547 1 94.94 40 VAL B CA 1
ATOM 2112 C C . VAL B 1 40 ? -5.855 -1.676 11.805 1 94.94 40 VAL B C 1
ATOM 2114 O O . VAL B 1 40 ? -6.227 -1.443 10.648 1 94.94 40 VAL B O 1
ATOM 2117 N N . CYS B 1 41 ? -6.145 -2.734 12.469 1 94.31 41 CYS B N 1
ATOM 2118 C CA . CYS B 1 41 ? -7.031 -3.746 11.914 1 94.31 41 CYS B CA 1
ATOM 2119 C C . CYS B 1 41 ? -8.492 -3.363 12.117 1 94.31 41 CYS B C 1
ATOM 2121 O O . CYS B 1 41 ? -9.055 -3.592 13.188 1 94.31 41 CYS B O 1
ATOM 2123 N N . GLU B 1 42 ? -9.016 -2.811 11 1 90.25 42 GLU B N 1
ATOM 2124 C CA . GLU B 1 42 ? -10.336 -2.215 11.156 1 90.25 42 GLU B CA 1
ATOM 2125 C C . GLU B 1 42 ? -11.125 -2.264 9.844 1 90.25 42 GLU B C 1
ATOM 2127 O O . GLU B 1 42 ? -10.578 -2.645 8.805 1 90.25 42 GLU B O 1
ATOM 2132 N N . ASN B 1 43 ? -12.375 -2.098 9.969 1 90.38 43 ASN B N 1
ATOM 2133 C CA . ASN B 1 43 ? -13.211 -1.593 8.883 1 90.38 43 ASN B CA 1
ATOM 2134 C C . ASN B 1 43 ? -13.781 -0.216 9.203 1 90.38 43 ASN B C 1
ATOM 2136 O O . ASN B 1 43 ? -13.32 0.451 10.133 1 90.38 43 ASN B O 1
ATOM 2140 N N . THR B 1 44 ? -14.664 0.255 8.273 1 90.81 44 THR B N 1
ATOM 2141 C CA . THR B 1 44 ? -15.117 1.632 8.445 1 90.81 44 THR B CA 1
ATOM 2142 C C . THR B 1 44 ? -16.047 1.75 9.641 1 90.81 44 THR B C 1
ATOM 2144 O O . THR B 1 44 ? -16.375 2.857 10.086 1 90.81 44 THR B O 1
ATOM 2147 N N . GLN B 1 45 ? -16.422 0.593 10.289 1 89.94 45 GLN B N 1
ATOM 2148 C CA . GLN B 1 45 ? -17.375 0.61 11.383 1 89.94 45 GLN B CA 1
ATOM 2149 C C . GLN B 1 45 ? -16.703 0.26 12.711 1 89.94 45 GLN B C 1
ATOM 2151 O O . GLN B 1 45 ? -17.141 0.705 13.773 1 89.94 45 GLN B O 1
ATOM 2156 N N . VAL B 1 46 ? -15.711 -0.606 12.609 1 88.69 46 VAL B N 1
ATOM 2157 C CA . VAL B 1 46 ? -15.172 -1.204 13.828 1 88.69 46 VAL B CA 1
ATOM 2158 C C . VAL B 1 46 ? -13.656 -1.302 13.719 1 88.69 46 VAL B C 1
ATOM 2160 O O . VAL B 1 46 ? -13.117 -1.631 12.664 1 88.69 46 VAL B O 1
ATOM 2163 N N . THR B 1 47 ? -12.953 -0.902 14.797 1 90.12 47 THR B N 1
ATOM 2164 C CA . THR B 1 47 ? -11.547 -1.239 14.953 1 90.12 47 THR B CA 1
ATOM 2165 C C . THR B 1 47 ? -11.383 -2.541 15.734 1 90.12 47 THR B C 1
ATOM 2167 O O . THR B 1 47 ? -11.773 -2.623 16.906 1 90.12 47 THR B O 1
ATOM 2170 N N . TYR B 1 48 ? -10.812 -3.555 15.211 1 89.88 48 TYR B N 1
ATOM 2171 C CA . TYR B 1 48 ? -10.68 -4.879 15.812 1 89.88 48 TYR B CA 1
ATOM 2172 C C . TYR B 1 48 ? -9.406 -4.973 16.641 1 89.88 48 TYR B C 1
ATOM 2174 O O . TYR B 1 48 ? -9.383 -5.641 17.688 1 89.88 48 TYR B O 1
ATOM 2182 N N . ASP B 1 49 ? -8.453 -4.344 16.141 1 91.62 49 ASP B N 1
ATOM 2183 C CA . ASP B 1 49 ? -7.141 -4.465 16.766 1 91.62 49 ASP B CA 1
ATOM 2184 C C . ASP B 1 49 ? -6.223 -3.32 16.344 1 91.62 49 ASP B C 1
ATOM 2186 O O . ASP B 1 49 ? -6.344 -2.793 15.242 1 91.62 49 ASP B O 1
ATOM 2190 N N . ILE B 1 50 ? -5.422 -2.859 17.281 1 92.06 50 ILE B N 1
ATOM 2191 C CA . ILE B 1 50 ? -4.297 -1.971 17.016 1 92.06 50 ILE B CA 1
ATOM 2192 C C . ILE B 1 50 ? -2.998 -2.623 17.469 1 92.06 50 ILE B C 1
ATOM 2194 O O . ILE B 1 50 ? -2.855 -2.969 18.656 1 92.06 50 ILE B O 1
ATOM 2198 N N . SER B 1 51 ? -2.117 -2.879 16.578 1 92.5 51 SER B N 1
ATOM 2199 C CA . SER B 1 51 ? -0.872 -3.576 16.875 1 92.5 51 SER B CA 1
ATOM 2200 C C . SER B 1 51 ? 0.34 -2.729 16.516 1 92.5 51 SER B C 1
ATOM 2202 O O . SER B 1 51 ? 0.507 -2.344 15.352 1 92.5 51 SER B O 1
ATOM 2204 N N . SER B 1 52 ? 1.208 -2.568 17.5 1 92.75 52 SER B N 1
ATOM 2205 C CA . SER B 1 52 ? 2.389 -1.744 17.25 1 92.75 52 SER B CA 1
ATOM 2206 C C . SER B 1 52 ? 3.42 -2.488 16.406 1 92.75 52 SER B C 1
ATOM 2208 O O . SER B 1 52 ? 3.512 -3.717 16.469 1 92.75 52 SER B O 1
ATOM 2210 N N . VAL B 1 53 ? 4.102 -1.767 15.617 1 95.88 53 VAL B N 1
ATOM 2211 C CA . VAL B 1 53 ? 5.316 -2.225 14.953 1 95.88 53 VAL B CA 1
ATOM 2212 C C . VAL B 1 53 ? 6.539 -1.815 15.773 1 95.88 53 VAL B C 1
ATOM 2214 O O . VAL B 1 53 ? 6.648 -0.667 16.203 1 95.88 53 VAL B O 1
ATOM 2217 N N . PRO B 1 54 ? 7.438 -2.771 16.031 1 96.06 54 PRO B N 1
ATOM 2218 C CA . PRO B 1 54 ? 8.617 -2.381 16.812 1 96.06 54 PRO B CA 1
ATOM 2219 C C . PRO B 1 54 ? 9.359 -1.193 16.203 1 96.06 54 PRO B C 1
ATOM 2221 O O . PRO B 1 54 ? 9.539 -1.135 14.977 1 96.06 54 PRO B O 1
ATOM 2224 N N . ALA B 1 55 ? 9.789 -0.257 17.094 1 97.19 55 ALA B N 1
ATOM 2225 C CA . ALA B 1 55 ? 10.461 0.96 16.641 1 97.19 55 ALA B CA 1
ATOM 2226 C C . ALA B 1 55 ? 11.695 0.629 15.805 1 97.19 55 ALA B C 1
ATOM 2228 O O . ALA B 1 55 ? 12.016 1.344 14.852 1 97.19 55 ALA B O 1
ATOM 2229 N N . SER B 1 56 ? 12.375 -0.433 16.172 1 97.06 56 SER B N 1
ATOM 2230 C CA . SER B 1 56 ? 13.562 -0.851 15.43 1 97.06 56 SER B CA 1
ATOM 2231 C C . SER B 1 56 ? 13.211 -1.24 14 1 97.06 56 SER B C 1
ATOM 2233 O O . SER B 1 56 ? 13.992 -1.013 13.078 1 97.06 56 SER B O 1
ATOM 2235 N N . CYS B 1 57 ? 12.031 -1.869 13.836 1 96.81 57 CYS B N 1
ATOM 2236 C CA . CYS B 1 57 ? 11.555 -2.213 12.5 1 96.81 57 CYS B CA 1
ATOM 2237 C C . CYS B 1 57 ? 11.258 -0.959 11.688 1 96.81 57 CYS B C 1
ATOM 2239 O O . CYS B 1 57 ? 11.602 -0.879 10.508 1 96.81 57 CYS B O 1
ATOM 2241 N N . VAL B 1 58 ? 10.672 0.038 12.305 1 97.94 58 VAL B N 1
ATOM 2242 C CA . VAL B 1 58 ? 10.391 1.307 11.641 1 97.94 58 VAL B CA 1
ATOM 2243 C C . VAL B 1 58 ? 11.703 1.954 11.195 1 97.94 58 VAL B C 1
ATOM 2245 O O . VAL B 1 58 ? 11.812 2.422 10.055 1 97.94 58 VAL B O 1
ATOM 2248 N N . ASP B 1 59 ? 12.672 1.896 12.078 1 98 59 ASP B N 1
ATOM 2249 C CA . ASP B 1 59 ? 14 2.438 11.781 1 98 59 ASP B CA 1
ATOM 2250 C C . ASP B 1 59 ? 14.609 1.748 10.562 1 98 59 ASP B C 1
ATOM 2252 O O . ASP B 1 59 ? 15.125 2.412 9.664 1 98 59 ASP B O 1
ATOM 2256 N N . SER B 1 60 ? 14.531 0.455 10.547 1 97.38 60 SER B N 1
ATOM 2257 C CA . SER B 1 60 ? 15.102 -0.342 9.461 1 97.38 60 SER B CA 1
ATOM 2258 C C . SER B 1 60 ? 14.398 -0.064 8.141 1 97.38 60 SER B C 1
ATOM 2260 O O . SER B 1 60 ? 15.031 -0.038 7.086 1 97.38 60 SER B O 1
ATOM 2262 N N . GLN B 1 61 ? 13.094 0.077 8.18 1 97.69 61 GLN B N 1
ATOM 2263 C CA . GLN B 1 61 ? 12.344 0.417 6.973 1 97.69 61 GLN B CA 1
ATOM 2264 C C . GLN B 1 61 ? 12.828 1.735 6.375 1 97.69 61 GLN B C 1
ATOM 2266 O O . GLN B 1 61 ? 13.133 1.808 5.184 1 97.69 61 GLN B O 1
ATOM 2271 N N . ILE B 1 62 ? 12.914 2.766 7.23 1 98.12 62 ILE B N 1
ATOM 2272 C CA . ILE B 1 62 ? 13.305 4.09 6.754 1 98.12 62 ILE B CA 1
ATOM 2273 C C . ILE B 1 62 ? 14.727 4.039 6.203 1 98.12 62 ILE B C 1
ATOM 2275 O O . ILE B 1 62 ? 15.023 4.641 5.168 1 98.12 62 ILE B O 1
ATOM 2279 N N . ARG B 1 63 ? 15.586 3.312 6.852 1 96.56 63 ARG B N 1
ATOM 2280 C CA . ARG B 1 63 ? 16.969 3.16 6.395 1 96.56 63 ARG B CA 1
ATOM 2281 C C . ARG B 1 63 ? 17.016 2.576 4.988 1 96.56 63 ARG B C 1
ATOM 2283 O O . ARG B 1 63 ? 17.688 3.123 4.109 1 96.56 63 ARG B O 1
ATOM 2290 N N . GLY B 1 64 ? 16.312 1.464 4.789 1 95.56 64 GLY B N 1
ATOM 2291 C CA . GLY B 1 64 ? 16.281 0.845 3.473 1 95.56 64 GLY B CA 1
ATOM 2292 C C . GLY B 1 64 ? 15.789 1.78 2.385 1 95.56 64 GLY B C 1
ATOM 2293 O O . GLY B 1 64 ? 16.344 1.812 1.286 1 95.56 64 GLY B O 1
ATOM 2294 N N . ILE B 1 65 ? 14.805 2.553 2.664 1 97.5 65 ILE B N 1
ATOM 2295 C CA . ILE B 1 65 ? 14.195 3.48 1.716 1 97.5 65 ILE B CA 1
ATOM 2296 C C . ILE B 1 65 ? 15.195 4.582 1.365 1 97.5 65 ILE B C 1
ATOM 2298 O O . ILE B 1 65 ? 15.445 4.855 0.188 1 97.5 65 ILE B O 1
ATOM 2302 N N . THR B 1 66 ? 15.773 5.195 2.369 1 96.94 66 THR B N 1
ATOM 2303 C CA . THR B 1 66 ? 16.578 6.395 2.191 1 96.94 66 THR B CA 1
ATOM 2304 C C . THR B 1 66 ? 17.906 6.059 1.52 1 96.94 66 THR B C 1
ATOM 2306 O O . THR B 1 66 ? 18.5 6.902 0.839 1 96.94 66 THR B O 1
ATOM 2309 N N . GLU B 1 67 ? 18.344 4.871 1.663 1 96.44 67 GLU B N 1
ATOM 2310 C CA . GLU B 1 67 ? 19.594 4.453 1.043 1 96.44 67 GLU B CA 1
ATOM 2311 C C . GLU B 1 67 ? 19.453 4.336 -0.471 1 96.44 67 GLU B C 1
ATOM 2313 O O . GLU B 1 67 ? 20.422 4.527 -1.209 1 96.44 67 GLU B O 1
ATOM 2318 N N . GLU B 1 68 ? 18.312 4.129 -0.907 1 96.5 68 GLU B N 1
ATOM 2319 C CA . GLU B 1 68 ? 18.156 3.854 -2.33 1 96.5 68 GLU B CA 1
ATOM 2320 C C . GLU B 1 68 ? 17.422 4.996 -3.035 1 96.5 68 GLU B C 1
ATOM 2322 O O . GLU B 1 68 ? 17.766 5.34 -4.172 1 96.5 68 GLU B O 1
ATOM 2327 N N . LEU B 1 69 ? 16.484 5.59 -2.4 1 97.69 69 LEU B N 1
ATOM 2328 C CA . LEU B 1 69 ? 15.625 6.559 -3.074 1 97.69 69 LEU B CA 1
ATOM 2329 C C . LEU B 1 69 ? 16.062 7.984 -2.742 1 97.69 69 LEU B C 1
ATOM 2331 O O . LEU B 1 69 ? 16.422 8.273 -1.603 1 97.69 69 LEU B O 1
ATOM 2335 N N . LYS B 1 70 ? 16.078 8.805 -3.742 1 97.88 70 LYS B N 1
ATOM 2336 C CA . LYS B 1 70 ? 16.062 10.242 -3.48 1 97.88 70 LYS B CA 1
ATOM 2337 C C . LYS B 1 70 ? 14.68 10.703 -3.039 1 97.88 70 LYS B C 1
ATOM 2339 O O . LYS B 1 70 ? 13.727 10.68 -3.826 1 97.88 70 LYS B O 1
ATOM 2344 N N . ILE B 1 71 ? 14.625 11.148 -1.846 1 98.5 71 ILE B N 1
ATOM 2345 C CA . ILE B 1 71 ? 13.328 11.539 -1.296 1 98.5 71 ILE B CA 1
ATOM 2346 C C . ILE B 1 71 ? 13 12.969 -1.71 1 98.5 71 ILE B C 1
ATOM 2348 O O . ILE B 1 71 ? 13.812 13.875 -1.536 1 98.5 71 ILE B O 1
ATOM 2352 N N . ASP B 1 72 ? 11.734 13.125 -2.24 1 98.88 72 ASP B N 1
ATOM 2353 C CA . ASP B 1 72 ? 11.328 14.445 -2.709 1 98.88 72 ASP B CA 1
ATOM 2354 C C . ASP B 1 72 ? 10.328 15.086 -1.746 1 98.88 72 ASP B C 1
ATOM 2356 O O . ASP B 1 72 ? 10.109 16.297 -1.785 1 98.88 72 ASP B O 1
ATOM 2360 N N . ALA B 1 73 ? 9.719 14.352 -0.906 1 98.94 73 ALA B N 1
ATOM 2361 C CA . ALA B 1 73 ? 8.852 14.797 0.183 1 98.94 73 ALA B CA 1
ATOM 2362 C C . ALA B 1 73 ? 8.625 13.68 1.196 1 98.94 73 ALA B C 1
ATOM 2364 O O . ALA B 1 73 ? 8.789 12.5 0.877 1 98.94 73 ALA B O 1
ATOM 2365 N N . VAL B 1 74 ? 8.273 14.047 2.416 1 98.94 74 VAL B N 1
ATOM 2366 C CA . VAL B 1 74 ? 7.938 13.109 3.48 1 98.94 74 VAL B CA 1
ATOM 2367 C C . VAL B 1 74 ? 6.508 13.352 3.959 1 98.94 74 VAL B C 1
ATOM 2369 O O . VAL B 1 74 ? 6.113 14.5 4.191 1 98.94 74 VAL B O 1
ATOM 2372 N N . LYS B 1 75 ? 5.746 12.344 3.959 1 98.94 75 LYS B N 1
ATOM 2373 C CA . LYS B 1 75 ? 4.426 12.375 4.578 1 98.94 75 LYS B CA 1
ATOM 2374 C C . LYS B 1 75 ? 4.383 11.508 5.828 1 98.94 75 LYS B C 1
ATOM 2376 O O . LYS B 1 75 ? 4.695 10.312 5.773 1 98.94 75 LYS B O 1
ATOM 2381 N N . ILE B 1 76 ? 4.039 12.086 6.945 1 98.94 76 ILE B N 1
ATOM 2382 C CA . ILE B 1 76 ? 3.918 11.375 8.219 1 98.94 76 ILE B CA 1
ATOM 2383 C C . ILE B 1 76 ? 2.447 11.266 8.609 1 98.94 76 ILE B C 1
ATOM 2385 O O . ILE B 1 76 ? 1.714 12.258 8.586 1 98.94 76 ILE B O 1
ATOM 2389 N N . GLY B 1 77 ? 2.041 10.047 8.875 1 98.56 77 GLY B N 1
ATOM 2390 C CA . GLY B 1 77 ? 0.719 9.758 9.406 1 98.56 77 GLY B CA 1
ATOM 2391 C C . GLY B 1 77 ? 0.747 9.266 10.836 1 98.56 77 GLY B C 1
ATOM 2392 O O . GLY B 1 77 ? 1.468 9.82 11.672 1 98.56 77 GLY B O 1
ATOM 2393 N N . MET B 1 78 ? -0.02 8.289 11.164 1 97.75 78 MET B N 1
ATOM 2394 C CA . MET B 1 78 ? -0.229 7.816 12.531 1 97.75 78 MET B CA 1
ATOM 2395 C C . MET B 1 78 ? 1.074 7.301 13.133 1 97.75 78 MET B C 1
ATOM 2397 O O . MET B 1 78 ? 1.697 6.391 12.586 1 97.75 78 MET B O 1
ATOM 2401 N N . LEU B 1 79 ? 1.461 7.984 14.203 1 97.44 79 LEU B N 1
ATOM 2402 C CA . LEU B 1 79 ? 2.572 7.555 15.047 1 97.44 79 LEU B CA 1
ATOM 2403 C C . LEU B 1 79 ? 2.076 7.141 16.422 1 97.44 79 LEU B C 1
ATOM 2405 O O . LEU B 1 79 ? 1.753 7.996 17.25 1 97.44 79 LEU B O 1
ATOM 2409 N N . PHE B 1 80 ? 1.806 5.965 16.734 1 95.19 80 PHE B N 1
ATOM 2410 C CA . PHE B 1 80 ? 1.023 5.355 17.797 1 95.19 80 PHE B CA 1
ATOM 2411 C C . PHE B 1 80 ? 1.703 5.559 19.141 1 95.19 80 PHE B C 1
ATOM 2413 O O . PHE B 1 80 ? 1.031 5.719 20.172 1 95.19 80 PHE B O 1
ATOM 2420 N N . ASP B 1 81 ? 3.113 5.598 19.203 1 96.94 81 ASP B N 1
ATOM 2421 C CA . ASP B 1 81 ? 3.76 5.602 20.516 1 96.94 81 ASP B CA 1
ATOM 2422 C C . ASP B 1 81 ? 5.051 6.418 20.484 1 96.94 81 ASP B C 1
ATOM 2424 O O . ASP B 1 81 ? 5.52 6.812 19.422 1 96.94 81 ASP B O 1
ATOM 2428 N N . VAL B 1 82 ? 5.57 6.676 21.703 1 98 82 VAL B N 1
ATOM 2429 C CA . VAL B 1 82 ? 6.723 7.551 21.875 1 98 82 VAL B CA 1
ATOM 2430 C C . VAL B 1 82 ? 7.945 6.941 21.203 1 98 82 VAL B C 1
ATOM 2432 O O . VAL B 1 82 ? 8.742 7.656 20.594 1 98 82 VAL B O 1
ATOM 2435 N N . GLN B 1 83 ? 8.117 5.656 21.344 1 98.12 83 GLN B N 1
ATOM 2436 C CA . GLN B 1 83 ? 9.289 4.984 20.781 1 98.12 83 GLN B CA 1
ATOM 2437 C C . GLN B 1 83 ? 9.367 5.176 19.266 1 98.12 83 GLN B C 1
ATOM 2439 O O . GLN B 1 83 ? 10.43 5.48 18.734 1 98.12 83 GLN B O 1
ATOM 2444 N N . THR B 1 84 ? 8.273 5.008 18.656 1 98.19 84 THR B N 1
ATOM 2445 C CA . THR B 1 84 ? 8.203 5.199 17.219 1 98.19 84 THR B CA 1
ATOM 2446 C C . THR B 1 84 ? 8.484 6.656 16.859 1 98.19 84 THR B C 1
ATOM 2448 O O . THR B 1 84 ? 9.227 6.93 15.914 1 98.19 84 THR B O 1
ATOM 2451 N N . ILE B 1 85 ? 7.91 7.586 17.609 1 98.62 85 ILE B N 1
ATOM 2452 C CA . ILE B 1 85 ? 8.078 9.008 17.328 1 98.62 85 ILE B CA 1
ATOM 2453 C C . ILE B 1 85 ? 9.555 9.391 17.469 1 98.62 85 ILE B C 1
ATOM 2455 O O . ILE B 1 85 ? 10.078 10.164 16.672 1 98.62 85 ILE B O 1
ATOM 2459 N N . LYS B 1 86 ? 10.195 8.844 18.406 1 98.56 86 LYS B N 1
ATOM 2460 C CA . LYS B 1 86 ? 11.609 9.133 18.625 1 98.56 86 LYS B CA 1
ATOM 2461 C C . LYS B 1 86 ? 12.453 8.656 17.438 1 98.56 86 LYS B C 1
ATOM 2463 O O . LYS B 1 86 ? 13.398 9.336 17.047 1 98.56 86 LYS B O 1
ATOM 2468 N N . VAL B 1 87 ? 12.148 7.504 16.969 1 98.56 87 VAL B N 1
ATOM 2469 C CA . VAL B 1 87 ? 12.852 6.992 15.797 1 98.56 87 VAL B CA 1
ATOM 2470 C C . VAL B 1 87 ? 12.641 7.934 14.617 1 98.56 87 VAL B C 1
ATOM 2472 O O . VAL B 1 87 ? 13.594 8.305 13.93 1 98.56 87 VAL B O 1
ATOM 2475 N N . VAL B 1 88 ? 11.43 8.305 14.406 1 98.75 88 VAL B N 1
ATOM 2476 C CA . VAL B 1 88 ? 11.094 9.195 13.297 1 98.75 88 VAL B CA 1
ATOM 2477 C C . VAL B 1 88 ? 11.805 10.539 13.477 1 98.75 88 VAL B C 1
ATOM 2479 O O . VAL B 1 88 ? 12.359 11.086 12.523 1 98.75 88 VAL B O 1
ATOM 2482 N N . GLU B 1 89 ? 11.781 11.008 14.648 1 98.75 89 GLU B N 1
ATOM 2483 C CA . GLU B 1 89 ? 12.414 12.281 14.969 1 98.75 89 GLU B CA 1
ATOM 2484 C C . GLU B 1 89 ? 13.891 12.281 14.586 1 98.75 89 GLU B C 1
ATOM 2486 O O . GLU B 1 89 ? 14.422 13.297 14.141 1 98.75 89 GLU B O 1
ATOM 2491 N N . LYS B 1 90 ? 14.539 11.227 14.758 1 98.5 90 LYS B N 1
ATOM 2492 C CA . LYS B 1 90 ? 15.961 11.109 14.453 1 98.5 90 LYS B CA 1
ATOM 2493 C C . LYS B 1 90 ? 16.203 11.203 12.953 1 98.5 90 LYS B C 1
ATOM 2495 O O . LYS B 1 90 ? 17.281 11.633 12.523 1 98.5 90 LYS B O 1
ATOM 2500 N N . TRP B 1 91 ? 15.266 10.852 12.164 1 98.62 91 TRP B N 1
ATOM 2501 C CA . TRP B 1 91 ? 15.43 10.836 10.711 1 98.62 91 TRP B CA 1
ATOM 2502 C C . TRP B 1 91 ? 15.086 12.188 10.109 1 98.62 91 TRP B C 1
ATOM 2504 O O . TRP B 1 91 ? 15.641 12.578 9.078 1 98.62 91 TRP B O 1
ATOM 2514 N N . LEU B 1 92 ? 14.203 12.922 10.695 1 98.62 92 LEU B N 1
ATOM 2515 C CA . LEU B 1 92 ? 13.547 14.078 10.078 1 98.62 92 LEU B CA 1
ATOM 2516 C C . LEU B 1 92 ? 14.57 15.148 9.711 1 98.62 92 LEU B C 1
ATOM 2518 O O . LEU B 1 92 ? 14.492 15.75 8.641 1 98.62 92 LEU B O 1
ATOM 2522 N N . PRO B 1 93 ? 15.641 15.43 10.562 1 98 93 PRO B N 1
ATOM 2523 C CA . PRO B 1 93 ? 16.609 16.469 10.219 1 98 93 PRO B CA 1
ATOM 2524 C C . PRO B 1 93 ? 17.406 16.141 8.961 1 98 93 PRO B C 1
ATOM 2526 O O . PRO B 1 93 ? 18.031 17.031 8.375 1 98 93 PRO B O 1
ATOM 2529 N N . LYS B 1 94 ? 17.344 14.93 8.508 1 97.44 94 LYS B N 1
ATOM 2530 C CA . LYS B 1 94 ? 18.125 14.5 7.352 1 97.44 94 LYS B CA 1
ATOM 2531 C C . LYS B 1 94 ? 17.438 14.867 6.043 1 97.44 94 LYS B C 1
ATOM 2533 O O . LYS B 1 94 ? 18.047 14.797 4.973 1 97.44 94 LYS B O 1
ATOM 2538 N N . PHE B 1 95 ? 16.203 15.266 6.141 1 98.19 95 PHE B N 1
ATOM 2539 C CA . PHE B 1 95 ? 15.422 15.57 4.945 1 98.19 95 PHE B CA 1
ATOM 2540 C C . PHE B 1 95 ? 15.305 17.078 4.742 1 98.19 95 PHE B C 1
ATOM 2542 O O . PHE B 1 95 ? 14.742 17.781 5.586 1 98.19 95 PHE B O 1
ATOM 2549 N N . ASN B 1 96 ? 15.867 17.562 3.689 1 97.88 96 ASN B N 1
ATOM 2550 C CA . ASN B 1 96 ? 15.695 18.953 3.275 1 97.88 96 ASN B CA 1
ATOM 2551 C C . ASN B 1 96 ? 14.633 19.078 2.182 1 97.88 96 ASN B C 1
ATOM 2553 O O . ASN B 1 96 ? 14.898 19.656 1.123 1 97.88 96 ASN B O 1
ATOM 2557 N N . VAL B 1 97 ? 13.547 18.484 2.283 1 98.81 97 VAL B N 1
ATOM 2558 C CA . VAL B 1 97 ? 12.398 18.453 1.382 1 98.81 97 VAL B CA 1
ATOM 2559 C C . VAL B 1 97 ? 11.125 18.766 2.156 1 98.81 97 VAL B C 1
ATOM 2561 O O . VAL B 1 97 ? 11.141 18.859 3.387 1 98.81 97 VAL B O 1
ATOM 2564 N N . PRO B 1 98 ? 10.008 19.031 1.476 1 98.94 98 PRO B N 1
ATOM 2565 C CA . PRO B 1 98 ? 8.758 19.25 2.201 1 98.94 98 PRO B CA 1
ATOM 2566 C C . PRO B 1 98 ? 8.367 18.078 3.088 1 98.94 98 PRO B C 1
ATOM 2568 O O . PRO B 1 98 ? 8.43 16.922 2.652 1 98.94 98 PRO B O 1
ATOM 2571 N N . ILE B 1 99 ? 8.016 18.391 4.328 1 98.94 99 ILE B N 1
ATOM 2572 C CA . ILE B 1 99 ? 7.523 17.422 5.285 1 98.94 99 ILE B CA 1
ATOM 2573 C C . ILE B 1 99 ? 6.094 17.766 5.688 1 98.94 99 ILE B C 1
ATOM 2575 O O . ILE B 1 99 ? 5.832 18.844 6.223 1 98.94 99 ILE B O 1
ATOM 2579 N N . VAL B 1 100 ? 5.168 16.875 5.332 1 99 100 VAL B N 1
ATOM 2580 C CA . VAL B 1 100 ? 3.758 17.031 5.676 1 99 100 VAL B CA 1
ATOM 2581 C C . VAL B 1 100 ? 3.398 16.094 6.824 1 99 100 VAL B C 1
ATOM 2583 O O . VAL B 1 100 ? 3.529 14.875 6.699 1 99 100 VAL B O 1
ATOM 2586 N N . ILE B 1 101 ? 2.91 16.594 7.953 1 98.88 101 ILE B N 1
ATOM 2587 C CA . ILE B 1 101 ? 2.559 15.766 9.102 1 98.88 101 ILE B CA 1
ATOM 2588 C C . ILE B 1 101 ? 1.045 15.789 9.312 1 98.88 101 ILE B C 1
ATOM 2590 O O . ILE B 1 101 ? 0.475 16.828 9.641 1 98.88 101 ILE B O 1
ATOM 2594 N N . ASP B 1 102 ? 0.44 14.727 9.008 1 98.75 102 ASP B N 1
ATOM 2595 C CA . ASP B 1 102 ? -0.914 14.43 9.469 1 98.75 102 ASP B CA 1
ATOM 2596 C C . ASP B 1 102 ? -0.894 13.75 10.836 1 98.75 102 ASP B C 1
ATOM 2598 O O . ASP B 1 102 ? -0.577 12.57 10.945 1 98.75 102 ASP B O 1
ATOM 2602 N N . PRO B 1 103 ? -1.281 14.492 11.828 1 97.69 103 PRO B N 1
ATOM 2603 C CA . PRO B 1 103 ? -1.051 13.977 13.18 1 97.69 103 PRO B CA 1
ATOM 2604 C C . PRO B 1 103 ? -1.733 12.633 13.422 1 97.69 103 PRO B C 1
ATOM 2606 O O . PRO B 1 103 ? -1.144 11.734 14.039 1 97.69 103 PRO B O 1
ATOM 2609 N N . VAL B 1 104 ? -2.924 12.422 12.977 1 96.25 104 VAL B N 1
ATOM 2610 C CA . VAL B 1 104 ? -3.732 11.211 13.117 1 96.25 104 VAL B CA 1
ATOM 2611 C C . VAL B 1 104 ? -3.705 10.742 14.57 1 96.25 104 VAL B C 1
ATOM 2613 O O . VAL B 1 104 ? -3.416 9.578 14.844 1 96.25 104 VAL B O 1
ATOM 2616 N N . CYS B 1 105 ? -3.918 11.602 15.484 1 95.25 105 CYS B N 1
ATOM 2617 C CA . CYS B 1 105 ? -3.852 11.219 16.891 1 95.25 105 CYS B CA 1
ATOM 2618 C C . CYS B 1 105 ? -5.234 11.242 17.531 1 95.25 105 CYS B C 1
ATOM 2620 O O . CYS B 1 105 ? -5.43 10.688 18.609 1 95.25 105 CYS B O 1
ATOM 2622 N N . ILE B 1 106 ? -6.137 11.945 16.906 1 93.12 106 ILE B N 1
ATOM 2623 C CA . ILE B 1 106 ? -7.547 11.969 17.281 1 93.12 106 ILE B CA 1
ATOM 2624 C C . ILE B 1 106 ? -8.414 11.875 16.031 1 93.12 106 ILE B C 1
ATOM 2626 O O . ILE B 1 106 ? -8.234 12.641 15.078 1 93.12 106 ILE B O 1
ATOM 2630 N N . SER B 1 107 ? -9.297 10.891 16.031 1 87.69 107 SER B N 1
ATOM 2631 C CA . SER B 1 107 ? -10.148 10.719 14.859 1 87.69 107 SER B CA 1
ATOM 2632 C C . SER B 1 107 ? -11.117 11.883 14.703 1 87.69 107 SER B C 1
ATOM 2634 O O . SER B 1 107 ? -11.289 12.68 15.625 1 87.69 107 SER B O 1
ATOM 2636 N N . LYS B 1 108 ? -11.773 11.906 13.555 1 85.06 108 LYS B N 1
ATOM 2637 C CA . LYS B 1 108 ? -12.758 12.953 13.297 1 85.06 108 LYS B CA 1
ATOM 2638 C C . LYS B 1 108 ? -13.984 12.781 14.195 1 85.06 108 LYS B C 1
ATOM 2640 O O . LYS B 1 108 ? -14.781 13.711 14.352 1 85.06 108 LYS B O 1
ATOM 2645 N N . SER B 1 109 ? -14.125 11.555 14.758 1 82.44 109 SER B N 1
ATOM 2646 C CA . SER B 1 109 ? -15.195 11.289 15.719 1 82.44 109 SER B CA 1
ATOM 2647 C C . SER B 1 109 ? -14.695 11.422 17.156 1 82.44 109 SER B C 1
ATOM 2649 O O . SER B 1 109 ? -15.305 10.875 18.078 1 82.44 109 SER B O 1
ATOM 2651 N N . ASN B 1 110 ? -13.602 11.953 17.328 1 86.81 110 ASN B N 1
ATOM 2652 C CA . ASN B 1 110 ? -13.016 12.305 18.609 1 86.81 110 ASN B CA 1
ATOM 2653 C C . ASN B 1 110 ? -12.57 11.062 19.391 1 86.81 110 ASN B C 1
ATOM 2655 O O . ASN B 1 110 ? -12.703 11 20.609 1 86.81 110 ASN B O 1
ATOM 2659 N N . VAL B 1 111 ? -12.125 10.086 18.688 1 86.56 111 VAL B N 1
ATOM 2660 C CA . VAL B 1 111 ? -11.555 8.898 19.312 1 86.56 111 VAL B CA 1
ATOM 2661 C C . VAL B 1 111 ? -10.023 8.992 19.297 1 86.56 111 VAL B C 1
ATOM 2663 O O . VAL B 1 111 ? -9.43 9.25 18.234 1 86.56 111 VAL B O 1
ATOM 2666 N N . LYS B 1 112 ? -9.414 8.711 20.422 1 90.06 112 LYS B N 1
ATOM 2667 C CA . LYS B 1 112 ? -7.961 8.773 20.516 1 90.06 112 LYS B CA 1
ATOM 2668 C C . LYS B 1 112 ? -7.312 7.629 19.75 1 90.06 112 LYS B C 1
ATOM 2670 O O . LYS B 1 112 ? -7.754 6.48 19.828 1 90.06 112 LYS B O 1
ATOM 2675 N N . LEU B 1 113 ? -6.293 7.984 19 1 90.75 113 LEU B N 1
ATOM 2676 C CA . LEU B 1 113 ? -5.598 7.012 18.172 1 90.75 113 LEU B CA 1
ATOM 2677 C C . LEU B 1 113 ? -4.109 6.969 18.5 1 90.75 113 LEU B C 1
ATOM 2679 O O . LEU B 1 113 ? -3.307 6.453 17.719 1 90.75 113 LEU B O 1
ATOM 2683 N N . ILE B 1 114 ? -3.676 7.516 19.578 1 92.5 114 ILE B N 1
ATOM 2684 C CA . ILE B 1 114 ? -2.295 7.609 20.031 1 92.5 114 ILE B CA 1
ATOM 2685 C C . ILE B 1 114 ? -2.24 7.395 21.547 1 92.5 114 ILE B C 1
ATOM 2687 O O . ILE B 1 114 ? -3.207 7.68 22.25 1 92.5 114 ILE B O 1
ATOM 2691 N N . LYS B 1 115 ? -1.13 6.898 22.016 1 92.38 115 LYS B N 1
ATOM 2692 C CA . LYS B 1 115 ? -0.945 6.797 23.469 1 92.38 115 LYS B CA 1
ATOM 2693 C C . LYS B 1 115 ? -0.797 8.18 24.094 1 92.38 115 LYS B C 1
ATOM 2695 O O . LYS B 1 115 ? -0.186 9.078 23.5 1 92.38 115 LYS B O 1
ATOM 2700 N N . ASP B 1 116 ? -1.274 8.312 25.25 1 91.06 116 ASP B N 1
ATOM 2701 C CA . ASP B 1 116 ? -1.323 9.609 25.922 1 91.06 116 ASP B CA 1
ATOM 2702 C C . ASP B 1 116 ? 0.074 10.203 26.062 1 91.06 116 ASP B C 1
ATOM 2704 O O . ASP B 1 116 ? 0.26 11.414 25.875 1 91.06 116 ASP B O 1
ATOM 2708 N N . ASP B 1 117 ? 0.936 9.422 26.359 1 93.12 117 ASP B N 1
ATOM 2709 C CA . ASP B 1 117 ? 2.289 9.898 26.625 1 93.12 117 ASP B CA 1
ATOM 2710 C C . ASP B 1 117 ? 3.008 10.258 25.328 1 93.12 117 ASP B C 1
ATOM 2712 O O . ASP B 1 117 ? 4.129 10.766 25.344 1 93.12 117 ASP B O 1
ATOM 2716 N N . ALA B 1 118 ? 2.336 10.062 24.219 1 95.12 118 ALA B N 1
ATOM 2717 C CA . ALA B 1 118 ? 2.998 10.281 22.938 1 95.12 118 ALA B CA 1
ATOM 2718 C C . ALA B 1 118 ? 2.6 11.625 22.344 1 95.12 118 ALA B C 1
ATOM 2720 O O . ALA B 1 118 ? 3.229 12.102 21.391 1 95.12 118 ALA B O 1
ATOM 2721 N N . ILE B 1 119 ? 1.646 12.281 22.875 1 95.12 119 ILE B N 1
ATOM 2722 C CA . ILE B 1 119 ? 1.12 13.523 22.312 1 95.12 119 ILE B CA 1
ATOM 2723 C C . ILE B 1 119 ? 2.195 14.609 22.359 1 95.12 119 ILE B C 1
ATOM 2725 O O . ILE B 1 119 ? 2.385 15.344 21.391 1 95.12 119 ILE B O 1
ATOM 2729 N N . ASP B 1 120 ? 2.871 14.664 23.438 1 95.94 120 ASP B N 1
ATOM 2730 C CA . ASP B 1 120 ? 3.924 15.664 23.578 1 95.94 120 ASP B CA 1
ATOM 2731 C C . ASP B 1 120 ? 5.062 15.406 22.594 1 95.94 120 ASP B C 1
ATOM 2733 O O . ASP B 1 120 ? 5.633 16.344 22.047 1 95.94 120 ASP B O 1
ATOM 2737 N N . ALA B 1 121 ? 5.406 14.148 22.5 1 97.44 121 ALA B N 1
ATOM 2738 C CA . ALA B 1 121 ? 6.441 13.797 21.531 1 97.44 121 ALA B CA 1
ATOM 2739 C C . ALA B 1 121 ? 6.023 14.188 20.125 1 97.44 121 ALA B C 1
ATOM 2741 O O . ALA B 1 121 ? 6.844 14.672 19.344 1 97.44 121 ALA B O 1
ATOM 2742 N N . LEU B 1 122 ? 4.789 13.953 19.844 1 98.06 122 LEU B N 1
ATOM 2743 C CA . LEU B 1 122 ? 4.258 14.32 18.547 1 98.06 122 LEU B CA 1
ATOM 2744 C C . LEU B 1 122 ? 4.344 15.828 18.328 1 98.06 122 LEU B C 1
ATOM 2746 O O . LEU B 1 122 ? 4.773 16.281 17.266 1 98.06 122 LEU B O 1
ATOM 2750 N N . ARG B 1 123 ? 3.965 16.562 19.281 1 96.44 123 ARG B N 1
ATOM 2751 C CA . ARG B 1 123 ? 4.082 18.016 19.219 1 96.44 123 ARG B CA 1
ATOM 2752 C C . ARG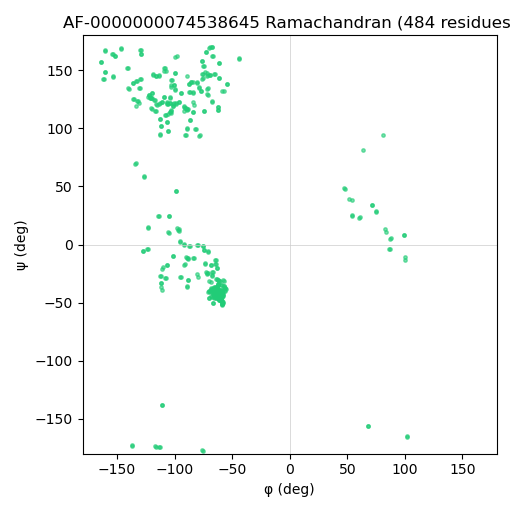 B 1 123 ? 5.52 18.438 18.938 1 96.44 123 ARG B C 1
ATOM 2754 O O . ARG B 1 123 ? 5.762 19.375 18.188 1 96.44 123 ARG B O 1
ATOM 2761 N N . GLY B 1 124 ? 6.438 17.75 19.516 1 96.62 124 GLY B N 1
ATOM 2762 C CA . GLY B 1 124 ? 7.852 18.062 19.422 1 96.62 124 GLY B CA 1
ATOM 2763 C C . GLY B 1 124 ? 8.391 17.953 18 1 96.62 124 GLY B C 1
ATOM 2764 O O . GLY B 1 124 ? 9.328 18.672 17.625 1 96.62 124 GLY B O 1
ATOM 2765 N N . ILE B 1 125 ? 7.789 17.062 17.188 1 98.19 125 ILE B N 1
ATOM 2766 C CA . ILE B 1 125 ? 8.367 16.844 15.867 1 98.19 125 ILE B CA 1
ATOM 2767 C C . ILE B 1 125 ? 7.715 17.781 14.852 1 98.19 125 ILE B C 1
ATOM 2769 O O . ILE B 1 125 ? 8.141 17.844 13.695 1 98.19 125 ILE B O 1
ATOM 2773 N N . LEU B 1 126 ? 6.77 18.594 15.273 1 98.19 126 LEU B N 1
ATOM 2774 C CA . LEU B 1 126 ? 6.102 19.531 14.367 1 98.19 126 LEU B CA 1
ATOM 2775 C C . LEU B 1 126 ? 7.066 20.594 13.867 1 98.19 126 LEU B C 1
ATOM 2777 O O . LEU B 1 126 ? 6.855 21.188 12.805 1 98.19 126 LEU B O 1
ATOM 2781 N N . LYS B 1 127 ? 8.117 20.859 14.578 1 97.81 127 LYS B N 1
ATOM 2782 C CA . LYS B 1 127 ? 9.102 21.859 14.203 1 97.81 127 LYS B CA 1
ATOM 2783 C C . LYS B 1 127 ? 9.789 21.5 12.891 1 97.81 127 LYS B C 1
ATOM 2785 O O . LYS B 1 127 ? 10.359 22.359 12.219 1 97.81 127 LYS B O 1
ATOM 2790 N N . PHE B 1 128 ? 9.758 20.25 12.477 1 98.5 128 PHE B N 1
ATOM 2791 C CA . PHE B 1 128 ? 10.398 19.797 11.25 1 98.5 128 PHE B CA 1
ATOM 2792 C C . PHE B 1 128 ? 9.438 19.891 10.07 1 98.5 128 PHE B C 1
ATOM 2794 O O . PHE B 1 128 ? 9.852 19.797 8.914 1 98.5 128 PHE B O 1
ATOM 2801 N N . ALA B 1 129 ? 8.156 20.141 10.312 1 98.62 129 ALA B N 1
ATOM 2802 C CA . ALA B 1 129 ? 7.125 20.078 9.281 1 98.62 129 ALA B CA 1
ATOM 2803 C C . ALA B 1 129 ? 7.102 21.359 8.445 1 98.62 129 ALA B C 1
ATOM 2805 O O . ALA B 1 129 ? 7.273 22.453 8.977 1 98.62 129 ALA B O 1
ATOM 2806 N N . THR B 1 130 ? 6.93 21.109 7.145 1 98.69 130 THR B N 1
ATOM 2807 C CA . THR B 1 130 ? 6.508 22.219 6.289 1 98.69 130 THR B CA 1
ATOM 2808 C C . THR B 1 130 ? 5.07 22.625 6.605 1 98.69 130 THR B C 1
ATOM 2810 O O . THR B 1 130 ? 4.758 23.812 6.68 1 98.69 130 THR B O 1
ATOM 2813 N N . ILE B 1 131 ? 4.273 21.641 6.824 1 98.81 131 ILE B N 1
ATOM 2814 C CA . ILE B 1 131 ? 2.879 21.891 7.168 1 98.81 131 ILE B CA 1
ATOM 2815 C C . ILE B 1 131 ? 2.334 20.719 7.988 1 98.81 131 ILE B C 1
ATOM 2817 O O . ILE B 1 131 ? 2.717 19.562 7.777 1 98.81 131 ILE B O 1
ATOM 2821 N N . ALA B 1 132 ? 1.476 20.984 8.93 1 98.75 132 ALA B N 1
ATOM 2822 C CA . ALA B 1 132 ? 0.662 20 9.648 1 98.75 132 ALA B CA 1
ATOM 2823 C C . ALA B 1 132 ? -0.805 20.109 9.234 1 98.75 132 ALA B C 1
ATOM 2825 O O . ALA B 1 132 ? -1.299 21.203 8.938 1 98.75 132 ALA B O 1
ATOM 2826 N N . THR B 1 133 ? -1.518 18.969 9.273 1 98.69 133 THR B N 1
ATOM 2827 C CA . THR B 1 133 ? -2.875 18.953 8.742 1 98.69 133 THR B CA 1
ATOM 2828 C C . THR B 1 133 ? -3.857 18.406 9.773 1 98.69 133 THR B C 1
ATOM 2830 O O . THR B 1 133 ? -4.621 17.484 9.492 1 98.69 133 THR B O 1
ATOM 2833 N N . PRO B 1 134 ? -3.99 18.984 10.906 1 98.19 134 PRO B N 1
ATOM 2834 C CA . PRO B 1 134 ? -4.879 18.484 11.961 1 98.19 134 PRO B CA 1
ATOM 2835 C C . PRO B 1 134 ? -6.355 18.719 11.648 1 98.19 134 PRO B C 1
ATOM 2837 O O . PRO B 1 134 ? -6.691 19.656 10.914 1 98.19 134 PRO B O 1
ATOM 2840 N N . ASN B 1 135 ? -7.191 17.797 12.125 1 95.94 135 ASN B N 1
ATOM 2841 C CA . ASN B 1 135 ? -8.602 18.141 12.234 1 95.94 135 ASN B CA 1
ATOM 2842 C C . ASN B 1 135 ? -8.867 19.047 13.43 1 95.94 135 ASN B C 1
ATOM 2844 O O . ASN B 1 135 ? -7.934 19.469 14.117 1 95.94 135 ASN B O 1
ATOM 2848 N N . ARG B 1 136 ? -10.117 19.359 13.641 1 94.38 136 ARG B N 1
ATOM 2849 C CA . ARG B 1 136 ? -10.438 20.344 14.672 1 94.38 136 ARG B CA 1
ATOM 2850 C C . ARG B 1 136 ? -10.078 19.828 16.062 1 94.38 136 ARG B C 1
ATOM 2852 O O . ARG B 1 136 ? -9.633 20.609 16.906 1 94.38 136 ARG B O 1
ATOM 2859 N N . TYR B 1 137 ? -10.258 18.531 16.344 1 95.38 137 TYR B N 1
ATOM 2860 C CA . TYR B 1 137 ? -9.93 17.953 17.656 1 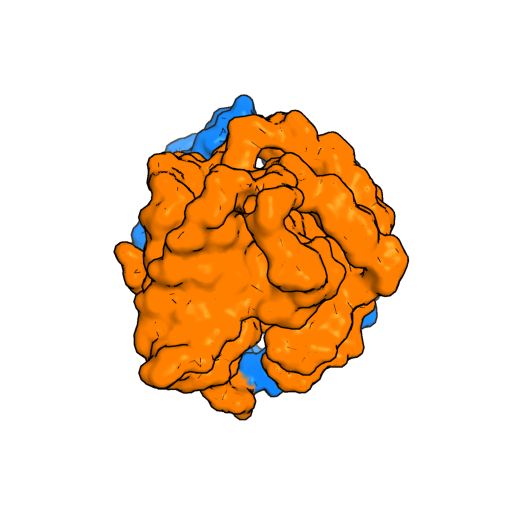95.38 137 TYR B CA 1
ATOM 2861 C C . TYR B 1 137 ? -8.422 17.906 17.875 1 95.38 137 TYR B C 1
ATOM 2863 O O . TYR B 1 137 ? -7.938 18.188 18.969 1 95.38 137 TYR B O 1
ATOM 2871 N N . GLU B 1 138 ? -7.734 17.562 16.828 1 96.94 138 GLU B N 1
ATOM 2872 C CA . GLU B 1 138 ? -6.277 17.531 16.875 1 96.94 138 GLU B CA 1
ATOM 2873 C C . GLU B 1 138 ? -5.707 18.938 17 1 96.94 138 GLU B C 1
ATOM 2875 O O . GLU B 1 138 ? -4.719 19.156 17.719 1 96.94 138 GLU B O 1
ATOM 2880 N N . ALA B 1 139 ? -6.312 19.922 16.344 1 96.5 139 ALA B N 1
ATOM 2881 C CA . ALA B 1 139 ? -5.891 21.312 16.469 1 96.5 139 ALA B CA 1
ATOM 2882 C C . ALA B 1 139 ? -6.008 21.797 17.906 1 96.5 139 ALA B C 1
ATOM 2884 O O . ALA B 1 139 ? -5.129 22.5 18.406 1 96.5 139 ALA B O 1
ATOM 2885 N N . GLN B 1 140 ? -7.078 21.438 18.484 1 94.88 140 GLN B N 1
ATOM 2886 C CA . GLN B 1 140 ? -7.258 21.781 19.891 1 94.88 140 GLN B CA 1
ATOM 2887 C C . GLN B 1 140 ? -6.207 21.109 20.766 1 94.88 140 GLN B C 1
ATOM 2889 O O . GLN B 1 140 ? -5.609 21.75 21.625 1 94.88 140 GLN B O 1
ATOM 2894 N N . ALA B 1 141 ? -5.953 19.844 20.547 1 94.56 141 ALA B N 1
ATOM 2895 C CA . ALA B 1 141 ? -5.055 19.047 21.375 1 94.56 141 ALA B CA 1
ATOM 2896 C C . ALA B 1 141 ? -3.607 19.5 21.219 1 94.56 141 ALA B C 1
ATOM 2898 O O . ALA B 1 141 ? -2.84 19.516 22.172 1 94.56 141 ALA B O 1
ATOM 2899 N N . LEU B 1 142 ? -3.252 19.828 19.969 1 95.62 142 LEU B N 1
ATOM 2900 C CA . LEU B 1 142 ? -1.844 20.062 19.656 1 95.62 142 LEU B CA 1
ATOM 2901 C C . LEU B 1 142 ? -1.504 21.547 19.75 1 95.62 142 LEU B C 1
ATOM 2903 O O . LEU B 1 142 ? -0.361 21.906 20.031 1 95.62 142 LEU B O 1
ATOM 2907 N N . PHE B 1 143 ? -2.498 22.453 19.516 1 94.81 143 PHE B N 1
ATOM 2908 C CA . PHE B 1 143 ? -2.197 23.875 19.359 1 94.81 143 PHE B CA 1
ATOM 2909 C C . PHE B 1 143 ? -3.064 24.703 20.297 1 94.81 143 PHE B C 1
ATOM 2911 O O . PHE B 1 143 ? -2.885 25.922 20.406 1 94.81 143 PHE B O 1
ATOM 2918 N N . HIS B 1 144 ? -3.982 24.047 20.984 1 94 144 HIS B N 1
ATOM 2919 C CA . HIS B 1 144 ? -4.941 24.75 21.828 1 94 144 HIS B CA 1
ATOM 2920 C C . HIS B 1 144 ? -5.68 25.828 21.047 1 94 144 HIS B C 1
ATOM 2922 O O . HIS B 1 144 ? -5.965 26.906 21.578 1 94 144 HIS B O 1
ATOM 2928 N N . ASN B 1 145 ? -5.738 25.656 19.812 1 90.56 145 ASN B N 1
ATOM 2929 C CA . ASN B 1 145 ? -6.379 26.531 18.859 1 90.56 145 ASN B CA 1
ATOM 2930 C C . ASN B 1 145 ? -5.738 27.922 18.859 1 90.56 145 ASN B C 1
ATOM 2932 O O . ASN B 1 145 ? -6.422 28.922 18.656 1 90.56 145 ASN B O 1
ATOM 2936 N N . ASP B 1 146 ? -4.586 28 19.266 1 93.38 146 ASP B N 1
ATOM 2937 C CA . ASP B 1 146 ? -3.77 29.203 19.203 1 93.38 146 ASP B CA 1
ATOM 2938 C C . ASP B 1 146 ? -2.709 29.094 18.109 1 93.38 146 ASP B C 1
ATOM 2940 O O . ASP B 1 146 ? -1.776 28.297 18.219 1 93.38 146 ASP B O 1
ATOM 2944 N N . PHE B 1 147 ? -2.863 29.906 17.094 1 95.19 147 PHE B N 1
ATOM 2945 C CA . PHE B 1 147 ? -2 29.781 15.93 1 95.19 147 PHE B CA 1
ATOM 2946 C C . PHE B 1 147 ? -1.11 31.016 15.789 1 95.19 147 PHE B C 1
ATOM 2948 O O . PHE B 1 147 ? -0.66 31.344 14.695 1 95.19 147 PHE B O 1
ATOM 2955 N N . SER B 1 148 ? -0.829 31.75 16.859 1 93.31 148 SER B N 1
ATOM 2956 C CA . SER B 1 148 ? -0.083 33 16.859 1 93.31 148 SER B CA 1
ATOM 2957 C C . SER B 1 148 ? 1.419 32.75 16.781 1 93.31 148 SER B C 1
ATOM 2959 O O . SER B 1 148 ? 2.18 33.625 16.344 1 93.31 148 SER B O 1
ATOM 2961 N N . SER B 1 149 ? 1.911 31.641 17.25 1 92.62 149 SER B N 1
ATOM 2962 C CA . SER B 1 149 ? 3.336 31.328 17.266 1 92.62 149 SER B CA 1
ATOM 2963 C C . SER B 1 149 ? 3.59 29.922 16.766 1 92.62 149 SER B C 1
ATOM 2965 O O . SER B 1 149 ? 4.086 29.062 17.5 1 92.62 149 SER B O 1
ATOM 2967 N N . LEU B 1 150 ? 3.381 29.781 15.508 1 95.44 150 LEU B N 1
ATOM 2968 C CA . LEU B 1 150 ? 3.441 28.453 14.914 1 95.44 150 LEU B CA 1
ATOM 2969 C C . LEU B 1 150 ? 4.875 28.094 14.539 1 95.44 150 LEU B C 1
ATOM 2971 O O . LEU B 1 150 ? 5.629 28.938 14.055 1 95.44 150 LEU B O 1
ATOM 2975 N N . VAL B 1 151 ? 5.27 26.828 14.766 1 95.81 151 VAL B N 1
ATOM 2976 C CA . VAL B 1 151 ? 6.594 26.328 14.406 1 95.81 151 VAL B CA 1
ATOM 2977 C C . VAL B 1 151 ? 6.574 25.797 12.977 1 95.81 151 VAL B C 1
ATOM 2979 O O . VAL B 1 151 ? 7.625 25.547 12.391 1 95.81 151 VAL B O 1
ATOM 2982 N N . CYS B 1 152 ? 5.441 25.641 12.383 1 97.5 152 CYS B N 1
ATOM 2983 C CA . CYS B 1 152 ? 5.191 25.25 11 1 97.5 152 CYS B CA 1
ATOM 2984 C C . CYS B 1 152 ? 3.834 25.766 10.531 1 97.5 152 CYS B C 1
ATOM 2986 O O . CYS B 1 152 ? 3.025 26.219 11.336 1 97.5 152 CYS B O 1
ATOM 2988 N N . ASP B 1 153 ? 3.602 25.781 9.18 1 98.5 153 ASP B N 1
ATOM 2989 C CA . ASP B 1 153 ? 2.258 26.078 8.695 1 98.5 153 ASP B CA 1
ATOM 2990 C C . ASP B 1 153 ? 1.265 25 9.117 1 98.5 153 ASP B C 1
ATOM 2992 O O . ASP B 1 153 ? 1.635 23.828 9.281 1 98.5 153 ASP B O 1
ATOM 2996 N N . VAL B 1 154 ? 0.016 25.422 9.367 1 98.62 154 VAL B N 1
ATOM 2997 C CA . VAL B 1 154 ? -1.014 24.516 9.844 1 98.62 154 VAL B CA 1
ATOM 2998 C C . VAL B 1 154 ? -2.293 24.703 9.039 1 98.62 154 VAL B C 1
ATOM 3000 O O . VAL B 1 154 ? -2.797 25.828 8.922 1 98.62 154 VAL B O 1
ATOM 3003 N N . ILE B 1 155 ? -2.768 23.641 8.453 1 98.62 155 ILE B N 1
ATOM 3004 C CA . ILE B 1 155 ? -4.082 23.688 7.824 1 98.62 155 ILE B CA 1
ATOM 3005 C C . ILE B 1 155 ? -5.078 22.875 8.648 1 98.62 155 ILE B C 1
ATOM 3007 O O . ILE B 1 155 ? -4.973 21.641 8.719 1 98.62 155 ILE B O 1
ATOM 3011 N N . VAL B 1 156 ? -6.027 23.531 9.281 1 97.88 156 VAL B N 1
ATOM 3012 C CA . VAL B 1 156 ? -7.07 22.859 10.047 1 97.88 156 VAL B CA 1
ATOM 3013 C C . VAL B 1 156 ? -8.203 22.422 9.117 1 97.88 156 VAL B C 1
ATOM 3015 O O . VAL B 1 156 ? -8.82 23.25 8.453 1 97.88 156 VAL B O 1
ATOM 3018 N N . LYS B 1 157 ? -8.453 21.109 9.156 1 95.12 157 LYS B N 1
ATOM 3019 C CA . LYS B 1 157 ? -9.391 20.516 8.203 1 95.12 157 LYS B CA 1
ATOM 3020 C C . LYS B 1 157 ? -10.812 20.547 8.758 1 95.12 157 LYS B C 1
ATOM 3022 O O . LYS B 1 157 ? -11.039 20.25 9.938 1 95.12 157 LYS B O 1
ATOM 3027 N N . LYS B 1 158 ? -11.664 20.734 7.816 1 80.94 158 LYS B N 1
ATOM 3028 C CA . LYS B 1 158 ? -13.086 20.422 7.805 1 80.94 158 LYS B CA 1
ATOM 3029 C C . LYS B 1 158 ? -13.844 21.234 8.844 1 80.94 158 LYS B C 1
ATOM 3031 O O . LYS B 1 158 ? -14.156 20.75 9.93 1 80.94 158 LYS B O 1
ATOM 3036 N N . HIS B 1 159 ? -14.164 22.391 8.57 1 83.38 159 HIS B N 1
ATOM 3037 C CA . HIS B 1 159 ? -15.219 23.188 9.188 1 83.38 159 HIS B CA 1
ATOM 3038 C C . HIS B 1 159 ? -16.422 23.328 8.258 1 83.38 159 HIS B C 1
ATOM 3040 O O . HIS B 1 159 ? -16.25 23.516 7.047 1 83.38 159 HIS B O 1
ATOM 3046 N N . VAL B 1 160 ? -17.469 22.891 8.844 1 87 160 VAL B N 1
ATOM 3047 C CA . VAL B 1 160 ? -18.672 23.047 8.031 1 87 160 VAL B CA 1
ATOM 3048 C C . VAL B 1 160 ? -19.312 24.406 8.289 1 87 160 VAL B C 1
ATOM 3050 O O . VAL B 1 160 ? -19.719 24.688 9.414 1 87 160 VAL B O 1
ATOM 3053 N N . VAL B 1 161 ? -19.344 25.219 7.254 1 86.75 161 VAL B N 1
ATOM 3054 C CA . VAL B 1 161 ? -19.953 26.547 7.328 1 86.75 161 VAL B CA 1
ATOM 3055 C C . VAL B 1 161 ? -20.859 26.766 6.117 1 86.75 161 VAL B C 1
ATOM 3057 O O . VAL B 1 161 ? -20.406 26.672 4.973 1 86.75 161 VAL B O 1
ATOM 3060 N N . ASN B 1 162 ? -22.141 26.984 6.383 1 90.88 162 ASN B N 1
ATOM 3061 C CA . ASN B 1 162 ? -23.125 27.297 5.352 1 90.88 162 ASN B CA 1
ATOM 3062 C C . ASN B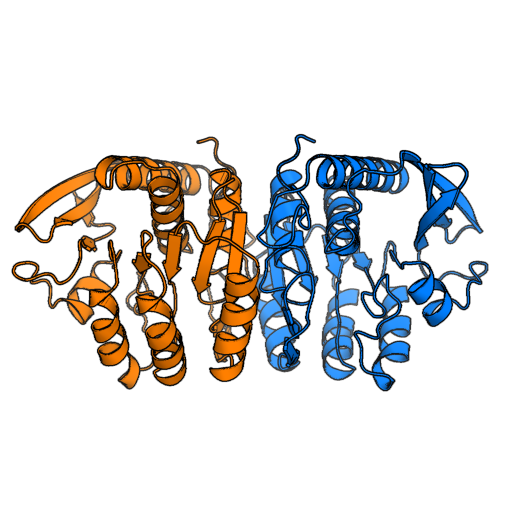 1 162 ? -23.125 26.25 4.238 1 90.88 162 ASN B C 1
ATOM 3064 O O . ASN B 1 162 ? -23.031 26.594 3.059 1 90.88 162 ASN B O 1
ATOM 3068 N N . GLY B 1 163 ? -22.953 25 4.57 1 90 163 GLY B N 1
ATOM 3069 C CA . GLY B 1 163 ? -23.047 23.938 3.594 1 90 163 GLY B CA 1
ATOM 3070 C C . GLY B 1 163 ? -21.75 23.719 2.828 1 90 163 GLY B C 1
ATOM 3071 O O . GLY B 1 163 ? -21.734 22.969 1.845 1 90 163 GLY B O 1
ATOM 3072 N N . GLU B 1 164 ? -20.734 24.359 3.316 1 94.56 164 GLU B N 1
ATOM 3073 C CA . GLU B 1 164 ? -19.422 24.203 2.691 1 94.56 164 GLU B CA 1
ATOM 3074 C C . GLU B 1 164 ? -18.438 23.562 3.646 1 94.56 164 GLU B C 1
ATOM 3076 O O . GLU B 1 164 ? -18.547 23.703 4.867 1 94.56 164 GLU B O 1
ATOM 3081 N N . SER B 1 165 ? -17.594 22.781 3.041 1 95.31 165 SER B N 1
ATOM 3082 C CA . SER B 1 165 ? -16.438 22.297 3.768 1 95.31 165 SER B CA 1
ATOM 3083 C C . SER B 1 165 ? -15.258 23.25 3.646 1 95.31 165 SER B C 1
ATOM 3085 O O . SER B 1 165 ? -14.758 23.5 2.545 1 95.31 165 SER B O 1
ATOM 3087 N N . ILE B 1 166 ? -14.844 23.828 4.77 1 97.06 166 ILE B N 1
ATOM 3088 C CA . ILE B 1 166 ? -13.82 24.859 4.75 1 97.06 166 ILE B CA 1
ATOM 3089 C C . ILE B 1 166 ? -12.594 24.391 5.527 1 97.06 166 ILE B C 1
ATOM 3091 O O . ILE B 1 166 ? -12.711 23.953 6.676 1 97.06 166 ILE B O 1
ATOM 3095 N N . ASP B 1 167 ? -11.453 24.406 4.891 1 97.75 167 ASP B N 1
ATOM 3096 C CA . ASP B 1 167 ? -10.156 24.234 5.535 1 97.75 167 ASP B CA 1
ATOM 3097 C C . ASP B 1 167 ? -9.43 25.562 5.68 1 97.75 167 ASP B C 1
ATOM 3099 O O . ASP B 1 167 ? -9.422 26.375 4.758 1 97.75 167 ASP B O 1
ATOM 3103 N N . THR B 1 168 ? -8.844 25.812 6.828 1 97.81 168 THR B N 1
ATOM 3104 C CA . THR B 1 168 ? -8.188 27.078 7.086 1 97.81 168 THR B CA 1
ATOM 3105 C C . THR B 1 168 ? -6.684 26.891 7.273 1 97.81 168 THR B C 1
ATOM 3107 O O . THR B 1 168 ? -6.254 26.172 8.18 1 97.81 168 THR B O 1
ATOM 3110 N N . LEU B 1 169 ? -5.98 27.531 6.422 1 98.31 169 LEU B N 1
ATOM 3111 C CA . LEU B 1 169 ? -4.523 27.516 6.492 1 98.31 169 LEU B CA 1
ATOM 3112 C C . LEU B 1 169 ? -4.012 28.672 7.355 1 98.31 169 LEU B C 1
ATOM 3114 O O . LEU B 1 169 ? -4.293 29.844 7.078 1 98.31 169 LEU B O 1
ATOM 3118 N N . HIS B 1 170 ? -3.334 28.328 8.461 1 97.94 170 HIS B N 1
ATOM 3119 C CA . HIS B 1 170 ? -2.605 29.281 9.305 1 97.94 170 HIS B CA 1
ATOM 3120 C C . HIS B 1 170 ? -1.108 29.219 9.016 1 97.94 170 HIS B C 1
ATOM 3122 O O . HIS B 1 170 ? -0.468 28.188 9.227 1 97.94 170 HIS B O 1
ATOM 3128 N N . LYS B 1 171 ? -0.555 30.297 8.617 1 97.5 171 LYS B N 1
ATOM 3129 C CA . LYS B 1 171 ? 0.863 30.328 8.273 1 97.5 171 LYS B CA 1
ATOM 3130 C C . LYS B 1 171 ? 1.703 30.859 9.43 1 97.5 171 LYS B C 1
ATOM 3132 O O . LYS B 1 171 ? 1.189 31.547 10.305 1 97.5 171 LYS B O 1
ATOM 3137 N N . LYS B 1 172 ? 2.953 30.594 9.367 1 95.25 172 LYS B N 1
ATOM 3138 C CA . LYS B 1 172 ? 3.893 31.047 10.391 1 95.25 172 LYS B CA 1
ATOM 3139 C C . LYS B 1 172 ? 3.951 32.562 10.453 1 95.25 172 LYS B C 1
ATOM 3141 O O . LYS B 1 172 ? 4.195 33.156 11.516 1 95.25 172 LYS B O 1
ATOM 3146 N N . ASP B 1 173 ? 3.729 33.156 9.312 1 93.56 173 ASP B N 1
ATOM 3147 C CA . ASP B 1 173 ? 3.85 34.625 9.258 1 93.56 173 ASP B CA 1
ATOM 3148 C C . ASP B 1 173 ? 2.596 35.312 9.805 1 93.56 173 ASP B C 1
ATOM 3150 O O . ASP B 1 173 ? 2.496 36.531 9.797 1 93.56 173 ASP B O 1
ATOM 3154 N N . GLY B 1 174 ? 1.674 34.5 10.195 1 94.19 174 GLY B N 1
ATOM 3155 C CA . GLY B 1 174 ? 0.484 35.062 10.828 1 94.19 174 GLY B CA 1
ATOM 3156 C C . GLY B 1 174 ? -0.698 35.156 9.883 1 94.19 174 GLY B C 1
ATOM 3157 O O . GLY B 1 174 ? -1.835 35.344 10.32 1 94.19 174 GLY B O 1
ATOM 3158 N N . SER B 1 175 ? -0.484 35 8.594 1 95.81 175 SER B N 1
ATOM 3159 C CA . SER B 1 175 ? -1.587 35.094 7.641 1 95.81 175 SER B CA 1
ATOM 3160 C C . SER B 1 175 ? -2.451 33.812 7.68 1 95.81 175 SER B C 1
ATOM 3162 O O . SER B 1 175 ? -2.01 32.781 8.148 1 95.81 175 SER B O 1
ATOM 3164 N N . GLN B 1 176 ? -3.668 34.031 7.215 1 96.5 176 GLN B N 1
ATOM 3165 C CA . GLN B 1 176 ? -4.656 32.969 7.168 1 96.5 176 GLN B CA 1
ATOM 3166 C C . GLN B 1 176 ? -5.355 32.938 5.812 1 96.5 176 GLN B C 1
ATOM 3168 O O . GLN B 1 176 ? -5.633 33.969 5.219 1 96.5 176 GLN B O 1
ATOM 3173 N N . LEU B 1 177 ? -5.617 31.75 5.316 1 97.56 177 LEU B N 1
ATOM 3174 C CA . LEU B 1 177 ? -6.344 31.531 4.07 1 97.56 177 LEU B CA 1
ATOM 3175 C C . LEU B 1 177 ? -7.363 30.406 4.223 1 97.56 177 LEU B C 1
ATOM 3177 O O . LEU B 1 177 ? -7.07 29.375 4.824 1 97.56 177 LEU B O 1
ATOM 3181 N N . ASN B 1 178 ? -8.508 30.625 3.65 1 97.5 178 ASN B N 1
ATOM 3182 C CA . ASN B 1 178 ? -9.531 29.594 3.625 1 97.5 178 ASN B CA 1
ATOM 3183 C C . ASN B 1 178 ? -9.617 28.906 2.262 1 97.5 178 ASN B C 1
ATOM 3185 O O . ASN B 1 178 ? -9.461 29.562 1.229 1 97.5 178 ASN B O 1
ATOM 3189 N N . PHE B 1 179 ? -9.828 27.656 2.291 1 98.06 179 PHE B N 1
ATOM 3190 C CA . PHE B 1 179 ? -10.102 26.844 1.114 1 98.06 179 PHE B CA 1
ATOM 3191 C C . PHE B 1 179 ? -11.438 26.125 1.252 1 98.06 179 PHE B C 1
ATOM 3193 O O . PHE B 1 179 ? -11.688 25.453 2.26 1 98.06 179 PHE B O 1
ATOM 3200 N N . ALA B 1 180 ? -12.281 26.266 0.211 1 96.69 180 ALA B N 1
ATOM 3201 C CA . ALA B 1 180 ? -13.633 25.75 0.375 1 96.69 180 ALA B CA 1
ATOM 3202 C C . ALA B 1 180 ? -14.023 24.859 -0.806 1 96.69 180 ALA B C 1
ATOM 3204 O O . ALA B 1 180 ? -13.578 25.094 -1.933 1 96.69 180 ALA B O 1
ATOM 3205 N N . THR B 1 181 ? -14.734 23.828 -0.539 1 95.88 181 THR B N 1
ATOM 3206 C CA . THR B 1 181 ? -15.539 23.047 -1.479 1 95.88 181 THR B CA 1
ATOM 3207 C C . THR B 1 181 ? -16.953 22.875 -0.958 1 95.88 181 THR B C 1
ATOM 3209 O O . THR B 1 181 ? -17.234 23.141 0.212 1 95.88 181 THR B O 1
ATOM 3212 N N . ALA B 1 182 ? -17.844 22.484 -1.843 1 95.06 182 ALA B N 1
ATOM 3213 C CA . ALA B 1 182 ? -19.156 22.062 -1.359 1 95.06 182 ALA B CA 1
ATOM 3214 C C . ALA B 1 182 ? -19.031 20.859 -0.429 1 95.06 182 ALA B C 1
ATOM 3216 O O . ALA B 1 182 ? -18.016 20.156 -0.438 1 95.06 182 ALA B O 1
ATOM 3217 N N . LEU B 1 183 ? -20 20.734 0.392 1 94 183 LEU B N 1
ATOM 3218 C CA . LEU B 1 183 ? -20.047 19.516 1.187 1 94 183 LEU B CA 1
ATOM 3219 C C . LEU B 1 183 ? -20.328 18.312 0.304 1 94 183 LEU B C 1
ATOM 3221 O O . LEU B 1 183 ? -21.328 18.297 -0.43 1 94 183 LEU B O 1
ATOM 3225 N N . ALA B 1 184 ? -19.406 17.406 0.423 1 91.94 184 ALA B N 1
ATOM 3226 C CA . ALA B 1 184 ? -19.547 16.234 -0.446 1 91.94 184 ALA B CA 1
ATOM 3227 C C . ALA B 1 184 ? -20.641 15.305 0.067 1 91.94 184 ALA B C 1
ATOM 3229 O O . ALA B 1 184 ? -20.812 15.148 1.277 1 91.94 184 ALA B O 1
ATOM 3230 N N . ASP B 1 185 ? -21.344 14.742 -0.851 1 91.94 185 ASP B N 1
ATOM 3231 C CA . ASP B 1 185 ? -22.281 13.648 -0.647 1 91.94 185 ASP B CA 1
ATOM 3232 C C . ASP B 1 185 ? -21.938 12.445 -1.521 1 91.94 185 ASP B C 1
ATOM 3234 O O . ASP B 1 185 ? -21.812 12.578 -2.742 1 91.94 185 ASP B O 1
ATOM 3238 N N . PRO B 1 186 ? -21.812 11.273 -0.837 1 93.5 186 PRO B N 1
ATOM 3239 C CA . PRO B 1 186 ? -22 10.852 0.554 1 93.5 186 PRO B CA 1
ATOM 3240 C C . PRO B 1 186 ? -20.938 11.422 1.489 1 93.5 186 PRO B C 1
ATOM 3242 O O . PRO B 1 186 ? -19.938 11.984 1.027 1 93.5 186 PRO B O 1
ATOM 3245 N N . PHE B 1 187 ? -21.25 11.219 2.758 1 89.12 187 PHE B N 1
ATOM 3246 C CA . PHE B 1 187 ? -20.312 11.656 3.793 1 89.12 187 PHE B CA 1
ATOM 3247 C C . PHE B 1 187 ? -19.312 10.555 4.117 1 89.12 187 PHE B C 1
ATOM 3249 O O . PHE B 1 187 ? -19.656 9.586 4.805 1 89.12 187 PHE B O 1
ATOM 3256 N N . ILE B 1 188 ? -18.172 10.68 3.553 1 91.69 188 ILE B N 1
ATOM 3257 C CA . ILE B 1 188 ? -17.094 9.719 3.799 1 91.69 188 ILE B CA 1
ATOM 3258 C C . ILE B 1 188 ? -15.953 10.406 4.547 1 91.69 188 ILE B C 1
ATOM 3260 O O . ILE B 1 188 ? -15.344 11.344 4.035 1 91.69 188 ILE B O 1
ATOM 3264 N N . MET B 1 189 ? -15.625 9.875 5.742 1 86.75 189 MET B N 1
ATOM 3265 C CA . MET B 1 189 ? -14.57 10.461 6.562 1 86.75 189 MET B CA 1
ATOM 3266 C C . MET B 1 189 ? -13.328 9.578 6.562 1 86.75 189 MET B C 1
ATOM 3268 O O . MET B 1 189 ? -12.211 10.078 6.66 1 86.75 189 MET B O 1
ATOM 3272 N N . HIS B 1 190 ? -13.57 8.289 6.398 1 92.88 190 HIS B N 1
ATOM 3273 C CA . HIS B 1 190 ? -12.484 7.324 6.5 1 92.88 190 HIS B CA 1
ATOM 3274 C C . HIS B 1 190 ? -11.43 7.559 5.418 1 92.88 190 HIS B C 1
ATOM 3276 O O . HIS B 1 190 ? -11.742 7.516 4.227 1 92.88 190 HIS B O 1
ATOM 3282 N N . GLY B 1 191 ? -10.242 7.902 5.836 1 95.44 191 GLY B N 1
ATOM 3283 C CA . GLY B 1 191 ? -9.109 8.023 4.934 1 95.44 191 GLY B CA 1
ATOM 3284 C C . GLY B 1 191 ? -9 9.398 4.301 1 95.44 191 GLY B C 1
ATOM 3285 O O . GLY B 1 191 ? -8.023 9.688 3.604 1 95.44 191 GLY B O 1
ATOM 3286 N N . ALA B 1 192 ? -9.984 10.32 4.555 1 96.31 192 ALA B N 1
ATOM 3287 C CA . ALA B 1 192 ? -9.984 11.641 3.93 1 96.31 192 ALA B CA 1
ATOM 3288 C C . ALA B 1 192 ? -8.75 12.438 4.344 1 96.31 192 ALA B C 1
ATOM 3290 O O . ALA B 1 192 ? -8.125 13.102 3.512 1 96.31 192 ALA B O 1
ATOM 3291 N N . GLY B 1 193 ? -8.391 12.367 5.602 1 96.94 193 GLY B N 1
ATOM 3292 C CA . GLY B 1 193 ? -7.227 13.086 6.094 1 96.94 193 GLY B CA 1
ATOM 3293 C C . GLY B 1 193 ? -5.918 12.547 5.551 1 96.94 193 GLY B C 1
ATOM 3294 O O . GLY B 1 193 ? -5.039 13.32 5.156 1 96.94 193 GLY B O 1
ATOM 3295 N N . CYS B 1 194 ? -5.77 11.188 5.543 1 98.19 194 CYS B N 1
ATOM 3296 C CA . CYS B 1 194 ? -4.578 10.555 4.984 1 98.19 194 CYS B CA 1
ATOM 3297 C C . CYS B 1 194 ? -4.406 10.93 3.514 1 98.19 194 CYS B C 1
ATOM 3299 O O . CYS B 1 194 ? -3.307 11.281 3.086 1 98.19 194 CYS B O 1
ATOM 3301 N N . THR B 1 195 ? -5.457 10.891 2.777 1 98.62 195 THR B N 1
ATOM 3302 C CA . THR B 1 195 ? -5.457 11.195 1.351 1 98.62 195 THR B CA 1
ATOM 3303 C C . THR B 1 195 ? -5.113 12.664 1.115 1 98.62 195 THR B C 1
ATOM 3305 O O . THR B 1 195 ? -4.301 12.984 0.244 1 98.62 195 THR B O 1
ATOM 3308 N N . PHE B 1 196 ? -5.73 13.523 1.879 1 98.69 196 PHE B N 1
ATOM 3309 C CA . PHE B 1 196 ? -5.508 14.961 1.777 1 98.69 196 PHE B CA 1
ATOM 3310 C C . PHE B 1 196 ? -4.043 15.305 2.012 1 98.69 196 PHE B C 1
ATOM 3312 O O . PHE B 1 196 ? -3.422 15.984 1.196 1 98.69 196 PHE B O 1
ATOM 3319 N N . SER B 1 197 ? -3.482 14.805 3.102 1 98.88 197 SER B N 1
ATOM 3320 C CA . SER B 1 197 ? -2.109 15.125 3.477 1 98.88 197 SER B CA 1
ATOM 3321 C C . SER B 1 197 ? -1.116 14.562 2.465 1 98.88 197 SER B C 1
ATOM 3323 O O . SER B 1 197 ? -0.13 15.219 2.125 1 98.88 197 SER B O 1
ATOM 3325 N N . THR B 1 198 ? -1.385 13.383 1.972 1 98.94 198 THR B N 1
ATOM 3326 C CA . THR B 1 198 ? -0.499 12.797 0.973 1 98.94 198 THR B CA 1
ATOM 3327 C C . THR B 1 198 ? -0.579 13.562 -0.341 1 98.94 198 THR B C 1
ATOM 3329 O O . THR B 1 198 ? 0.437 13.773 -1.009 1 98.94 198 THR B O 1
ATOM 3332 N N . ALA B 1 199 ? -1.771 13.977 -0.717 1 98.94 199 ALA B N 1
ATOM 3333 C CA . ALA B 1 199 ? -1.92 14.789 -1.922 1 98.94 199 ALA B CA 1
ATOM 3334 C C . ALA B 1 199 ? -1.104 16.078 -1.821 1 98.94 199 ALA B C 1
ATOM 3336 O O . ALA B 1 199 ? -0.438 16.469 -2.781 1 98.94 199 ALA B O 1
ATOM 3337 N N . ILE B 1 200 ? -1.145 16.703 -0.674 1 98.94 200 ILE B N 1
ATOM 3338 C CA . ILE B 1 200 ? -0.345 17.906 -0.456 1 98.94 200 ILE B CA 1
ATOM 3339 C C . ILE B 1 200 ? 1.136 17.578 -0.627 1 98.94 200 ILE B C 1
ATOM 3341 O O . ILE B 1 200 ? 1.864 18.312 -1.311 1 98.94 200 ILE B O 1
ATOM 3345 N N . ALA B 1 201 ? 1.584 16.484 -0.031 1 98.94 201 ALA B N 1
ATOM 3346 C CA . ALA B 1 201 ? 2.982 16.078 -0.128 1 98.94 201 ALA B CA 1
ATOM 3347 C C . ALA B 1 201 ? 3.395 15.875 -1.583 1 98.94 201 ALA B C 1
ATOM 3349 O O . ALA B 1 201 ? 4.477 16.312 -1.995 1 98.94 201 ALA B O 1
ATOM 3350 N N . CYS B 1 202 ? 2.531 15.219 -2.342 1 98.94 202 CYS B N 1
ATOM 3351 C CA . CYS B 1 202 ? 2.818 14.977 -3.752 1 98.94 202 CYS B CA 1
ATOM 3352 C C . CYS B 1 202 ? 2.957 16.297 -4.512 1 98.94 202 CYS B C 1
ATOM 3354 O O . CYS B 1 202 ? 3.906 16.469 -5.277 1 98.94 202 CYS B O 1
ATOM 3356 N N . CYS B 1 203 ? 2.051 17.203 -4.32 1 98.94 203 CYS B N 1
ATOM 3357 C CA . CYS B 1 203 ? 2.055 18.484 -5.016 1 98.94 203 CYS B CA 1
ATOM 3358 C C . CYS B 1 203 ? 3.289 19.297 -4.652 1 98.94 203 CYS B C 1
ATOM 3360 O O . CYS B 1 203 ? 3.934 19.875 -5.523 1 98.94 203 CYS B O 1
ATOM 3362 N N . LEU B 1 204 ? 3.615 19.328 -3.377 1 98.94 204 LEU B N 1
ATOM 3363 C CA . LEU B 1 204 ? 4.809 20.047 -2.943 1 98.94 204 LEU B CA 1
ATOM 3364 C C . LEU B 1 204 ? 6.062 19.438 -3.568 1 98.94 204 LEU B C 1
ATOM 3366 O O . LEU B 1 204 ? 6.957 20.172 -4.004 1 98.94 204 LEU B O 1
ATOM 3370 N N . ALA B 1 205 ? 6.109 18.125 -3.578 1 98.88 205 ALA B N 1
ATOM 3371 C CA . ALA B 1 205 ? 7.238 17.438 -4.199 1 98.88 205 ALA B CA 1
ATOM 3372 C C . ALA B 1 205 ? 7.387 17.844 -5.664 1 98.88 205 ALA B C 1
ATOM 3374 O O . ALA B 1 205 ? 8.5 17.875 -6.195 1 98.88 205 ALA B O 1
ATOM 3375 N N . GLN B 1 206 ? 6.273 18.141 -6.25 1 98.69 206 GLN B N 1
ATOM 3376 C CA . GLN B 1 206 ? 6.254 18.484 -7.668 1 98.69 206 GLN B CA 1
ATOM 3377 C C . GLN B 1 206 ? 6.516 19.984 -7.879 1 98.69 206 GLN B C 1
ATOM 3379 O O . GLN B 1 206 ? 6.461 20.469 -9.008 1 98.69 206 GLN B O 1
ATOM 3384 N N . GLY B 1 207 ? 6.676 20.703 -6.871 1 98.69 207 GLY B N 1
ATOM 3385 C CA . GLY B 1 207 ? 7.129 22.078 -6.977 1 98.69 207 GLY B CA 1
ATOM 3386 C C . GLY B 1 207 ? 5.996 23.094 -6.883 1 98.69 207 GLY B C 1
ATOM 3387 O O . GLY B 1 207 ? 6.211 24.281 -7.082 1 98.69 207 GLY B O 1
ATOM 3388 N N . LEU B 1 208 ? 4.859 22.703 -6.582 1 98.75 208 LEU B N 1
ATOM 3389 C CA . LEU B 1 208 ? 3.738 23.625 -6.426 1 98.75 208 LEU B CA 1
ATOM 3390 C C . LEU B 1 208 ? 3.85 24.406 -5.117 1 98.75 208 LEU B C 1
ATOM 3392 O O . LEU B 1 208 ? 4.453 23.922 -4.156 1 98.75 208 LEU B O 1
ATOM 3396 N N . S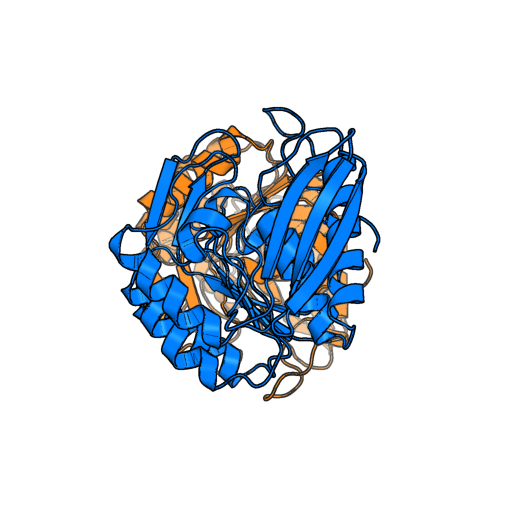ER B 1 209 ? 3.262 25.578 -5.117 1 98.69 209 SER B N 1
ATOM 3397 C CA . SER B 1 209 ? 3.182 26.344 -3.873 1 98.69 209 SER B CA 1
ATOM 3398 C C . SER B 1 209 ? 2.273 25.656 -2.861 1 98.69 209 SER B C 1
ATOM 3400 O O . SER B 1 209 ? 1.499 24.766 -3.219 1 98.69 209 SER B O 1
ATOM 3402 N N . LEU B 1 210 ? 2.41 26.031 -1.626 1 98.62 210 LEU B N 1
ATOM 3403 C CA . LEU B 1 210 ? 1.575 25.438 -0.58 1 98.62 210 LEU B CA 1
ATOM 3404 C C . LEU B 1 210 ? 0.097 25.672 -0.871 1 98.62 210 LEU B C 1
ATOM 3406 O O . LEU B 1 210 ? -0.719 24.766 -0.741 1 98.62 210 LEU B O 1
ATOM 3410 N N . GLU B 1 211 ? -0.204 26.891 -1.297 1 98.5 211 GLU B N 1
ATOM 3411 C CA . GLU B 1 211 ? -1.593 27.234 -1.579 1 98.5 211 GLU B CA 1
ATOM 3412 C C . GLU B 1 211 ? -2.145 26.406 -2.738 1 98.5 211 GLU B C 1
ATOM 3414 O O . GLU B 1 211 ? -3.268 25.906 -2.668 1 98.5 211 GLU B O 1
ATOM 3419 N N . GLU B 1 212 ? -1.381 26.281 -3.775 1 98.69 212 GLU B N 1
ATOM 3420 C CA . GLU B 1 212 ? -1.782 25.453 -4.902 1 98.69 212 GLU B CA 1
ATOM 3421 C C . GLU B 1 212 ? -1.947 24 -4.477 1 98.69 212 GLU B C 1
ATOM 3423 O O . GLU B 1 212 ? -2.885 23.328 -4.906 1 98.69 212 GLU B O 1
ATOM 3428 N N . SER B 1 213 ? -1.004 23.531 -3.639 1 98.88 213 SER B N 1
ATOM 3429 C CA . SER B 1 213 ? -1.026 22.156 -3.166 1 98.88 213 SER B CA 1
ATOM 3430 C C . SER B 1 213 ? -2.287 21.859 -2.359 1 98.88 213 SER B C 1
ATOM 3432 O O . SER B 1 213 ? -2.936 20.828 -2.559 1 98.88 213 SER B O 1
ATOM 3434 N N . VAL B 1 214 ? -2.646 22.766 -1.506 1 98.69 214 VAL B N 1
ATOM 3435 C CA . VAL B 1 214 ? -3.836 22.609 -0.675 1 98.69 214 VAL B CA 1
ATOM 3436 C C . VAL B 1 214 ? -5.086 22.625 -1.552 1 98.69 214 VAL B C 1
ATOM 3438 O O . VAL B 1 214 ? -5.996 21.812 -1.362 1 98.69 214 VAL B O 1
ATOM 3441 N N . THR B 1 215 ? -5.129 23.516 -2.508 1 98.56 215 THR B N 1
ATOM 3442 C CA . THR B 1 215 ? -6.273 23.625 -3.404 1 98.56 215 THR B CA 1
ATOM 3443 C C . THR B 1 215 ? -6.477 22.328 -4.18 1 98.56 215 THR B C 1
ATOM 3445 O O . THR B 1 215 ? -7.586 21.797 -4.23 1 98.56 215 THR B O 1
ATOM 3448 N N . LYS B 1 216 ? -5.434 21.828 -4.719 1 98.5 216 LYS B N 1
ATOM 3449 C CA . LYS B 1 216 ? -5.512 20.594 -5.5 1 98.5 216 LYS B CA 1
ATOM 3450 C C . LYS B 1 216 ? -5.898 19.406 -4.621 1 98.5 216 LYS B C 1
ATOM 3452 O O . LYS B 1 216 ? -6.711 18.562 -5.02 1 98.5 216 LYS B O 1
ATOM 3457 N N . ALA B 1 217 ? -5.285 19.359 -3.438 1 98.5 217 ALA B N 1
ATOM 3458 C CA . ALA B 1 217 ? -5.578 18.266 -2.51 1 98.5 217 ALA B CA 1
ATOM 3459 C C . ALA B 1 217 ? -7.043 18.281 -2.082 1 98.5 217 ALA B C 1
ATOM 3461 O O . ALA B 1 217 ? -7.695 17.25 -2.033 1 98.5 217 ALA B O 1
ATOM 3462 N N . LYS B 1 218 ? -7.52 19.422 -1.762 1 97.88 218 LYS B N 1
ATOM 3463 C CA . LYS B 1 218 ? -8.906 19.562 -1.317 1 97.88 218 LYS B CA 1
ATOM 3464 C C . LYS B 1 218 ? -9.875 19.156 -2.418 1 97.88 218 LYS B C 1
ATOM 3466 O O . LYS B 1 218 ? -10.852 18.453 -2.156 1 97.88 218 LYS B O 1
ATOM 3471 N N . ASN B 1 219 ? -9.648 19.594 -3.607 1 97.69 219 ASN B N 1
ATOM 3472 C CA . ASN B 1 219 ? -10.5 19.219 -4.73 1 97.69 219 ASN B CA 1
ATOM 3473 C C . ASN B 1 219 ? -10.438 17.719 -5.004 1 97.69 219 ASN B C 1
ATOM 3475 O O . ASN B 1 219 ? -11.453 17.109 -5.336 1 97.69 219 ASN B O 1
ATOM 3479 N N . TYR B 1 220 ? -9.258 17.188 -4.914 1 98.19 220 TYR B N 1
ATOM 3480 C CA . TYR B 1 220 ? -9.078 15.758 -5.109 1 98.19 220 TYR B CA 1
ATOM 3481 C C . TYR B 1 220 ? -9.898 14.961 -4.102 1 98.19 220 TYR B C 1
ATOM 3483 O O . TYR B 1 220 ? -10.641 14.047 -4.477 1 98.19 220 TYR B O 1
ATOM 3491 N N . VAL B 1 221 ? -9.789 15.344 -2.84 1 97.62 221 VAL B N 1
ATOM 3492 C CA . VAL B 1 221 ? -10.523 14.641 -1.788 1 97.62 221 VAL B CA 1
ATOM 3493 C C . VAL B 1 221 ? -12.023 14.812 -1.997 1 97.62 221 VAL B C 1
ATOM 3495 O O . VAL B 1 221 ? -12.797 13.867 -1.819 1 97.62 221 VAL B O 1
ATOM 3498 N N . TYR B 1 222 ? -12.406 15.977 -2.4 1 97.06 222 TYR B N 1
ATOM 3499 C CA . TYR B 1 222 ? -13.82 16.25 -2.674 1 97.06 222 TYR B CA 1
ATOM 3500 C C . TYR B 1 222 ? -14.352 15.297 -3.74 1 97.06 222 TYR B C 1
ATOM 3502 O O . TYR B 1 222 ? -15.398 14.664 -3.551 1 97.06 222 TYR B O 1
ATOM 3510 N N . GLN B 1 223 ? -13.648 15.188 -4.801 1 97.88 223 GLN B N 1
ATOM 3511 C CA . GLN B 1 223 ? -14.078 14.312 -5.887 1 97.88 223 GLN B CA 1
ATOM 3512 C C . GLN B 1 223 ? -14.047 12.852 -5.461 1 97.88 223 GLN B C 1
ATOM 3514 O O . GLN B 1 223 ? -14.914 12.062 -5.848 1 97.88 223 GLN B O 1
ATOM 3519 N N . ALA B 1 224 ? -13.023 12.5 -4.664 1 97.94 224 ALA B N 1
ATOM 3520 C CA . ALA B 1 224 ? -12.898 11.125 -4.18 1 97.94 224 ALA B CA 1
ATOM 3521 C C . ALA B 1 224 ? -14.078 10.742 -3.299 1 97.94 224 ALA B C 1
ATOM 3523 O O . ALA B 1 224 ? -14.531 9.594 -3.324 1 97.94 224 ALA B O 1
ATOM 3524 N N . ILE B 1 225 ? -14.523 11.695 -2.504 1 97.19 225 ILE B N 1
ATOM 3525 C CA . ILE B 1 225 ? -15.688 11.453 -1.656 1 97.19 225 ILE B CA 1
ATOM 3526 C C . ILE B 1 225 ? -16.938 11.367 -2.518 1 97.19 225 ILE B C 1
ATOM 3528 O O . ILE B 1 225 ? -17.734 10.43 -2.375 1 97.19 225 ILE B O 1
ATOM 3532 N N . LYS B 1 226 ? -17.125 12.242 -3.416 1 96.69 226 LYS B N 1
ATOM 3533 C CA . LYS B 1 226 ? -18.312 12.336 -4.254 1 96.69 226 LYS B CA 1
ATOM 3534 C C . LYS B 1 226 ? -18.531 11.055 -5.055 1 96.69 226 LYS B C 1
ATOM 3536 O O . LYS B 1 226 ? -19.672 10.648 -5.285 1 96.69 226 LYS B O 1
ATOM 3541 N N . THR B 1 227 ? -17.469 10.484 -5.434 1 96.69 227 THR B N 1
ATOM 3542 C CA . THR B 1 227 ? -17.547 9.273 -6.25 1 96.69 227 THR B CA 1
ATOM 3543 C C . THR B 1 227 ? -17.219 8.039 -5.418 1 96.69 227 THR B C 1
ATOM 3545 O O . THR B 1 227 ? -16.797 7.012 -5.961 1 96.69 227 THR B O 1
ATOM 3548 N N . GLY B 1 228 ? -17.391 8.078 -4.203 1 97 228 GLY B N 1
ATOM 3549 C CA . GLY B 1 228 ? -17.031 7.043 -3.242 1 97 228 GLY B CA 1
ATOM 3550 C C . GLY B 1 228 ? -17.406 5.645 -3.703 1 97 228 GLY B C 1
ATOM 3551 O O . GLY B 1 228 ? -18.219 5.48 -4.609 1 97 228 GLY B O 1
ATOM 3552 N N . LEU B 1 229 ? -16.766 4.66 -3.107 1 96.62 229 LEU B N 1
ATOM 3553 C CA . LEU B 1 229 ? -16.953 3.264 -3.488 1 96.62 229 LEU B CA 1
ATOM 3554 C C . LEU B 1 229 ? -17.906 2.564 -2.533 1 96.62 229 LEU B C 1
ATOM 3556 O O . LEU B 1 229 ? -17.891 2.818 -1.326 1 96.62 229 LEU B O 1
ATOM 3560 N N . GLU B 1 230 ? -18.641 1.626 -3.07 1 95.75 230 GLU B N 1
ATOM 3561 C CA . GLU B 1 230 ? -19.641 0.878 -2.307 1 95.75 230 GLU B CA 1
ATOM 3562 C C . GLU B 1 230 ? -19.016 -0.332 -1.62 1 95.75 230 GLU B C 1
ATOM 3564 O O . GLU B 1 230 ? -18.219 -1.054 -2.225 1 95.75 230 GLU B O 1
ATOM 3569 N N . THR B 1 231 ? -19.312 -0.47 -0.362 1 96.31 231 THR B N 1
ATOM 3570 C CA . THR B 1 231 ? -18.984 -1.666 0.408 1 96.31 231 THR B CA 1
ATOM 3571 C C . THR B 1 231 ? -20.266 -2.355 0.894 1 96.31 231 THR B C 1
ATOM 3573 O O . THR B 1 231 ? -21.359 -1.986 0.488 1 96.31 231 THR B O 1
ATOM 3576 N N . LYS B 1 232 ? -20.109 -3.426 1.756 1 96.38 232 LYS B N 1
ATOM 3577 C CA . LYS B 1 232 ? -21.25 -4.094 2.365 1 96.38 232 LYS B CA 1
ATOM 3578 C C . LYS B 1 232 ? -22 -3.158 3.309 1 96.38 232 LYS B C 1
ATOM 3580 O O . LYS B 1 232 ? -23.156 -3.406 3.65 1 96.38 232 LYS B O 1
ATOM 3585 N N . PHE B 1 233 ? -21.359 -2.035 3.719 1 95.62 233 PHE B N 1
ATOM 3586 C CA . PHE B 1 233 ? -21.938 -1.102 4.676 1 95.62 233 PHE B CA 1
ATOM 3587 C C . PHE B 1 233 ? -22.422 0.163 3.973 1 95.62 233 PHE B C 1
ATOM 3589 O O . PHE B 1 233 ? -22.781 1.146 4.629 1 95.62 233 PHE B O 1
ATOM 3596 N N . GLY B 1 234 ? -22.453 0.185 2.611 1 94.81 234 GLY B N 1
ATOM 3597 C CA . GLY B 1 234 ? -22.781 1.376 1.844 1 94.81 234 GLY B CA 1
ATOM 3598 C C . GLY B 1 234 ? -21.562 2.064 1.26 1 94.81 234 GLY B C 1
ATOM 3599 O O . GLY B 1 234 ? -20.516 1.437 1.076 1 94.81 234 GLY B O 1
ATOM 3600 N N . LYS B 1 235 ? -21.75 3.271 0.815 1 94.69 235 LYS B N 1
ATOM 3601 C CA . LYS B 1 235 ? -20.641 4.031 0.245 1 94.69 235 LYS B CA 1
ATOM 3602 C C . LYS B 1 235 ? -19.75 4.598 1.341 1 94.69 235 LYS B C 1
ATOM 3604 O O . LYS B 1 235 ? -19.969 5.711 1.822 1 94.69 235 LYS B O 1
ATOM 3609 N N . THR B 1 236 ? -18.688 3.863 1.681 1 95.25 236 THR B N 1
ATOM 3610 C CA . THR B 1 236 ? -17.922 4.223 2.865 1 95.25 236 THR B CA 1
ATOM 3611 C C . THR B 1 236 ? -16.453 4.438 2.508 1 95.25 236 THR B C 1
ATOM 3613 O O . THR B 1 236 ? -15.648 4.812 3.365 1 95.25 236 THR B O 1
ATOM 3616 N N . LEU B 1 237 ? -16.062 4.211 1.25 1 96.94 237 LEU B N 1
ATOM 3617 C CA . LEU B 1 237 ? -14.664 4.293 0.871 1 96.94 237 LEU B CA 1
ATOM 3618 C C . LEU B 1 237 ? -14.445 5.371 -0.189 1 96.94 237 LEU B C 1
ATOM 3620 O O . LEU B 1 237 ? -15.281 5.543 -1.08 1 96.94 237 LEU B O 1
ATOM 3624 N N . LEU B 1 238 ? -13.289 5.992 -0.095 1 97.5 238 LEU B N 1
ATOM 3625 C CA . LEU B 1 238 ? -12.898 6.984 -1.093 1 97.5 238 LEU B CA 1
ATOM 3626 C C . LEU B 1 238 ? -12.57 6.312 -2.422 1 97.5 238 LEU B C 1
ATOM 3628 O O . LEU B 1 238 ? -12.031 5.203 -2.447 1 97.5 238 LEU B O 1
ATOM 3632 N N . ASN B 1 239 ? -12.883 6.984 -3.518 1 97.75 239 ASN B N 1
ATOM 3633 C CA . ASN B 1 239 ? -12.406 6.621 -4.848 1 97.75 239 ASN B CA 1
ATOM 3634 C C . ASN B 1 239 ? -11.102 7.332 -5.188 1 97.75 239 ASN B C 1
ATOM 3636 O O . ASN B 1 239 ? -11.109 8.43 -5.746 1 97.75 239 ASN B O 1
ATOM 3640 N N . HIS B 1 240 ? -9.969 6.711 -4.957 1 97.88 240 HIS B N 1
ATOM 3641 C CA . HIS B 1 240 ? -8.664 7.328 -5.164 1 97.88 240 HIS B CA 1
ATOM 3642 C C . HIS B 1 240 ? -8.328 7.426 -6.648 1 97.88 240 HIS B C 1
ATOM 3644 O O . HIS B 1 240 ? -7.309 8.008 -7.023 1 97.88 240 HIS B O 1
ATOM 3650 N N . LYS B 1 241 ? -9.133 6.898 -7.52 1 95.12 241 LYS B N 1
ATOM 3651 C CA . LYS B 1 241 ? -8.812 6.828 -8.945 1 95.12 241 LYS B CA 1
ATOM 3652 C C . LYS B 1 241 ? -9.445 7.988 -9.703 1 95.12 241 LYS B C 1
ATOM 3654 O O . LYS B 1 241 ? -9.445 8 -10.938 1 95.12 241 LYS B O 1
ATOM 3659 N N . VAL B 1 242 ? -9.922 8.93 -8.961 1 93.62 242 VAL B N 1
ATOM 3660 C CA . VAL B 1 242 ? -10.5 10.102 -9.602 1 93.62 242 VAL B CA 1
ATOM 3661 C C . VAL B 1 242 ? -9.43 10.812 -10.438 1 93.62 242 VAL B C 1
ATOM 3663 O O . VAL B 1 242 ? -8.25 10.805 -10.086 1 93.62 242 VAL B O 1
ATOM 3666 N N . LYS B 1 243 ? -9.859 11.352 -11.594 1 84.69 243 LYS B N 1
ATOM 3667 C CA . LYS B 1 243 ? -8.953 12.055 -12.492 1 84.69 243 LYS B CA 1
ATOM 3668 C C . LYS B 1 243 ? -8.547 13.406 -11.914 1 84.69 243 LYS B C 1
ATOM 3670 O O . LYS B 1 243 ? -9.375 14.125 -11.359 1 84.69 243 LYS B O 1
ATOM 3675 N N . ILE B 1 244 ? -7.199 13.656 -11.898 1 83.94 244 ILE B N 1
ATOM 3676 C CA . ILE B 1 244 ? -6.648 14.898 -11.375 1 83.94 244 ILE B CA 1
ATOM 3677 C C . ILE B 1 244 ? -6.387 15.875 -12.516 1 83.94 244 ILE B C 1
ATOM 3679 O O . ILE B 1 244 ? -5.961 15.469 -13.602 1 83.94 244 ILE B O 1
#

Radius of gyration: 21.84 Å; Cα contacts (8 Å, |Δi|>4): 1233; chains: 2; bounding box: 45×69×54 Å